Protein AF-0000000084983958 (afdb_homodimer)

Nearest PDB structures (foldseek):
  7yu0-assembly1_A  TM=4.817E-01  e=1.807E-06  Arthrobacter
  6e9o-assembly2_A  TM=2.423E-01  e=3.003E+00  Escherichia coli
  3n5i-assembly1_D  TM=4.812E-01  e=8.896E-04  Sphingosinicella xenopeptidilytica
  6e9o-assembly2_A  TM=2.944E-01  e=2.966E+00  Escherichia coli

pLDDT: mean 92.97, std 10.15, range [49.06, 98.94]

InterPro domains:
  IPR002808 Adenosylcobinamide amidohydrolase, CbiZ [PF01955] (24-229)
  IPR052209 Adenosylcobinamide Amidohydrolase [PTHR35336] (21-264)

Radius of gyration: 24.77 Å; Cα contacts (8 Å, |Δi|>4): 1799; chains: 2; bounding box: 67×70×59 Å

Secondary structure (DSSP, 8-state):
--EEEEPTTS-EEEE-SSEEEEE-SS--EEEE--SSS-EEESS--EEEEEEGGGSTTSS---SSSSHHHHHHHHHHHTT--GGGEEEEEESS-GGG-EEEEEEETTEEEEEEEEE--TTTEE-TT----B--BTTB-----S--EEEEEEESSEE-HHHHHHHHHHHHHHHHHHHHHTTPBPSSSSSBPSEETT-EEEEEE-TTSS-EE---STTBHHHHHHHHHHHHHHHHHHHHHH--SHHHH--HHHHHGGGT-----HHHHT-HHHHHHHHHHHHHHHHHHTT-S-HHHHHHHHHHHHHTTHHHHT-----PPP-S-HHHHHHHHHHHHHHHH--/--EEEEPTTS-EEEE-SSEEEEE-SS--EEEE--SSS-EEESS--EEEEEEGGGSTTSS---SSSSHHHHHHHHHHHTT--GGGEEEEEESS-GGG-EEEEEEETTEEEEEEEEE--TTTEE-TT----B--BTTBPP---S--EEEEEEESSEE-HHHHHHHHHHHHHHHHHHHHHTTPBPSSSSSBPSEETT-EEEEEE-TTSS-EE---STTBHHHHHHHHHHHHHHHHHHHHHH--SHHHH--HHHHHGGGT-----HHHHT-HHHHHHHHHHHHHHHHHHTT-S-HHHHHHHHHHHHHTTHHHHT-PPP-PPP-S-HHHHHHHHHHHHHHHH--

Solvent-accessible surface area (backbone atoms only — not comparable to full-atom values): 32587 Å² total; per-residue (Å²): 128,74,49,75,46,77,42,75,82,61,22,36,37,39,32,45,82,42,30,35,36,40,38,51,66,56,67,30,38,34,41,23,33,20,70,27,76,27,18,69,43,62,73,44,44,35,41,35,42,33,24,35,41,72,36,94,71,61,44,71,68,75,83,37,76,27,62,37,52,21,49,35,52,50,30,44,75,73,70,42,58,47,91,30,30,29,43,49,66,31,58,32,58,40,85,31,50,19,77,27,70,49,73,55,97,89,30,40,40,34,22,40,15,37,20,38,45,90,74,23,10,24,31,68,38,35,80,39,84,35,68,84,50,84,55,46,63,66,84,72,67,58,21,14,38,40,40,41,38,41,36,39,22,19,52,34,50,6,17,46,45,34,41,50,37,37,49,33,32,17,48,23,50,48,30,49,59,63,59,34,46,14,72,67,48,69,46,57,12,36,47,26,35,52,54,40,47,32,38,35,26,17,72,77,37,89,50,68,42,52,70,25,36,42,38,22,40,60,16,13,50,49,9,43,26,39,33,54,12,44,51,48,3,27,28,62,57,74,50,50,45,38,76,67,49,44,23,24,47,67,49,35,36,46,75,71,41,80,60,51,20,76,86,45,25,61,31,50,59,46,26,40,40,33,46,47,50,43,48,46,48,52,31,47,75,54,47,47,43,52,32,41,16,42,22,51,50,45,30,56,50,56,44,69,40,25,86,81,54,74,44,79,81,62,82,57,68,69,44,85,49,52,67,58,41,48,52,48,51,53,51,51,54,42,63,53,42,38,108,129,73,49,77,47,76,44,74,81,62,22,36,37,38,32,45,83,44,29,36,36,39,38,50,65,55,68,30,39,36,42,23,32,20,69,28,75,27,18,68,44,62,74,43,45,34,40,35,43,33,24,35,43,72,35,95,71,61,45,69,67,74,82,37,76,25,62,37,53,20,48,35,52,50,28,44,75,74,72,43,57,47,92,30,30,29,43,50,67,30,57,32,59,40,86,30,51,19,77,27,70,48,72,55,96,89,28,41,39,33,22,41,16,37,18,36,44,91,73,23,11,25,32,66,39,35,80,39,86,35,68,88,50,83,53,46,61,66,85,72,65,59,19,15,39,39,39,39,37,39,36,39,24,17,51,34,51,6,18,47,45,34,40,51,36,37,49,33,31,16,48,24,49,49,30,49,58,62,58,34,48,14,74,67,47,72,48,56,13,38,47,25,35,51,53,38,49,33,39,35,28,18,71,77,37,90,48,70,43,55,72,25,36,42,39,21,40,59,16,14,49,49,10,43,25,38,34,54,12,45,52,47,3,25,27,62,56,73,50,49,44,38,75,68,48,46,22,25,46,65,50,36,36,45,75,71,41,82,60,51,21,77,84,44,24,60,31,48,60,46,24,39,42,33,46,46,51,43,48,45,48,51,31,46,75,52,47,45,44,52,30,42,15,43,22,52,49,46,30,55,50,56,44,69,41,25,86,79,53,74,44,80,82,62,81,56,69,69,44,85,49,52,68,58,40,47,50,48,51,54,51,51,53,44,64,49,43,37,108

Structure (mmCIF, N/CA/C/O backbone):
data_AF-0000000084983958-model_v1
#
loop_
_entity.id
_entity.type
_entity.pdbx_description
1 polymer 'Adenosylcobinamide amidohydrolase'
#
loop_
_atom_site.group_PDB
_atom_site.id
_atom_site.type_symbol
_atom_site.label_atom_id
_atom_site.label_alt_id
_atom_site.label_comp_id
_atom_site.label_asym_id
_atom_site.label_entity_id
_atom_site.label_seq_id
_atom_site.pdbx_PDB_ins_code
_atom_site.Cartn_x
_atom_site.Cartn_y
_atom_site.Cartn_z
_atom_site.occupancy
_atom_site.B_iso_or_equiv
_atom_site.auth_seq_id
_atom_site.auth_comp_id
_atom_site.auth_asym_id
_atom_site.auth_atom_id
_atom_site.pdbx_PDB_model_num
ATOM 1 N N . MET A 1 1 ? -33.094 -12.875 1.185 1 50.59 1 MET A N 1
ATOM 2 C CA . MET A 1 1 ? -33.281 -13.18 -0.234 1 50.59 1 MET A CA 1
ATOM 3 C C . MET A 1 1 ? -31.922 -13.164 -0.956 1 50.59 1 MET A C 1
ATOM 5 O O . MET A 1 1 ? -31.062 -12.344 -0.642 1 50.59 1 MET A O 1
ATOM 9 N N . MET A 1 2 ? -31.656 -14.273 -1.659 1 64.12 2 MET A N 1
ATOM 10 C CA . MET A 1 2 ? -30.453 -14.43 -2.453 1 64.12 2 MET A CA 1
ATOM 11 C C . MET A 1 2 ? -30.406 -13.406 -3.582 1 64.12 2 MET A C 1
ATOM 13 O O . MET A 1 2 ? -31.375 -13.234 -4.312 1 64.12 2 MET A O 1
ATOM 17 N N . LYS A 1 3 ? -29.531 -12.508 -3.574 1 74.5 3 LYS A N 1
ATOM 18 C CA . LYS A 1 3 ? -29.297 -11.578 -4.672 1 74.5 3 LYS A CA 1
ATOM 19 C C . LYS A 1 3 ? -28.281 -12.141 -5.66 1 74.5 3 LYS A C 1
ATOM 21 O O . LYS A 1 3 ? -27.266 -12.727 -5.254 1 74.5 3 LYS A O 1
ATOM 26 N N . GLN A 1 4 ? -28.75 -12.195 -6.961 1 88.12 4 GLN A N 1
ATOM 27 C CA . GLN A 1 4 ? -27.875 -12.703 -8.008 1 88.12 4 GLN A CA 1
ATOM 28 C C . GLN A 1 4 ? -27.484 -11.602 -8.992 1 88.12 4 GLN A C 1
ATOM 30 O O . GLN A 1 4 ? -28.312 -10.734 -9.312 1 88.12 4 GLN A O 1
ATOM 35 N N . LYS A 1 5 ? -26.219 -11.578 -9.359 1 92.81 5 LYS A N 1
ATOM 36 C CA . LYS A 1 5 ? -25.688 -10.641 -10.352 1 92.81 5 LYS A CA 1
ATOM 37 C C . LYS A 1 5 ? -24.766 -11.344 -11.344 1 92.81 5 LYS A C 1
ATOM 39 O O . LYS A 1 5 ? -23.938 -12.164 -10.945 1 92.81 5 LYS A O 1
ATOM 44 N N . GLN A 1 6 ? -24.984 -11.148 -12.609 1 96.44 6 GLN A N 1
ATOM 45 C CA . GLN A 1 6 ? -24.094 -11.719 -13.617 1 96.44 6 GLN A CA 1
ATOM 46 C C . GLN A 1 6 ? -22.953 -10.758 -13.953 1 96.44 6 GLN A C 1
ATOM 48 O O . GLN A 1 6 ? -23.188 -9.562 -14.133 1 96.44 6 GLN A O 1
ATOM 53 N N . LEU A 1 7 ? -21.781 -11.25 -13.961 1 96.38 7 LEU A N 1
ATOM 54 C CA . LEU A 1 7 ? -20.609 -10.484 -14.352 1 96.38 7 LEU A CA 1
ATOM 55 C C . LEU A 1 7 ? -20.188 -10.805 -15.781 1 96.38 7 LEU A C 1
ATOM 57 O O . LEU A 1 7 ? -20.641 -11.805 -16.344 1 96.38 7 LEU A O 1
ATOM 61 N N . PRO A 1 8 ? -19.453 -9.883 -16.375 1 93.06 8 PRO A N 1
ATOM 62 C CA . PRO A 1 8 ? -18.969 -10.203 -17.719 1 93.06 8 PRO A CA 1
ATOM 63 C C . PRO A 1 8 ? -18.266 -11.555 -17.797 1 93.06 8 PRO A C 1
ATOM 65 O O . PRO A 1 8 ? -17.562 -11.938 -16.859 1 93.06 8 PRO A O 1
ATOM 68 N N . GLY A 1 9 ? -18.391 -12.266 -18.969 1 92.19 9 GLY A N 1
ATOM 69 C CA . GLY A 1 9 ? -17.844 -13.602 -19.125 1 92.19 9 GLY A CA 1
ATOM 70 C C . GLY A 1 9 ? -18.812 -14.688 -18.672 1 92.19 9 GLY A C 1
ATOM 71 O O . GLY A 1 9 ? -18.531 -15.883 -18.844 1 92.19 9 GLY A O 1
ATOM 72 N N . GLY A 1 10 ? -19.938 -14.312 -18.062 1 96.06 10 GLY A N 1
ATOM 73 C CA . GLY A 1 10 ? -21 -15.25 -17.688 1 96.06 10 GLY A CA 1
ATOM 74 C C . GLY A 1 10 ? -20.906 -15.711 -16.25 1 96.06 10 GLY A C 1
ATOM 75 O O . GLY A 1 10 ? -21.734 -16.5 -15.805 1 96.06 10 GLY A O 1
ATOM 76 N N . ASP A 1 11 ? -19.922 -15.203 -15.523 1 98.06 11 ASP A N 1
ATOM 77 C CA . ASP A 1 11 ? -19.797 -15.578 -14.117 1 98.06 11 ASP A CA 1
ATOM 78 C C . ASP A 1 11 ? -20.953 -15.047 -13.297 1 98.06 11 ASP A C 1
ATOM 80 O O . ASP A 1 11 ? -21.516 -13.992 -13.609 1 98.06 11 ASP A O 1
ATOM 84 N N . ARG A 1 12 ? -21.328 -15.789 -12.281 1 98.25 12 ARG A N 1
ATOM 85 C CA . ARG A 1 12 ? -22.5 -15.422 -11.492 1 98.25 12 ARG A CA 1
ATOM 86 C C . ARG A 1 12 ? -22.125 -15.203 -10.031 1 98.25 12 ARG A C 1
ATOM 88 O O . ARG A 1 12 ? -21.531 -16.062 -9.398 1 98.25 12 ARG A O 1
ATOM 95 N N . LEU A 1 13 ? -22.469 -14.062 -9.555 1 98.31 13 LEU A N 1
ATOM 96 C CA . LEU A 1 13 ? -22.312 -13.75 -8.141 1 98.31 13 LEU A CA 1
ATOM 97 C C . LEU A 1 13 ? -23.609 -14.023 -7.375 1 98.31 13 LEU A C 1
ATOM 99 O O . LEU A 1 13 ? -24.656 -13.492 -7.719 1 98.31 13 LEU A O 1
ATOM 103 N N . GLU A 1 14 ? -23.516 -14.898 -6.41 1 97.81 14 GLU A N 1
ATOM 104 C CA . GLU A 1 14 ? -24.641 -15.18 -5.523 1 97.81 14 GLU A CA 1
ATOM 105 C C . GLU A 1 14 ? -24.328 -14.758 -4.09 1 97.81 14 GLU A C 1
ATOM 107 O O . GLU A 1 14 ? -23.25 -15.055 -3.57 1 97.81 14 GLU A O 1
ATOM 112 N N . ARG A 1 15 ? -25.234 -14.055 -3.518 1 95.88 15 ARG A N 1
ATOM 113 C CA . ARG A 1 15 ? -25.078 -13.617 -2.131 1 95.88 15 ARG A CA 1
ATOM 114 C C . ARG A 1 15 ? -26.141 -14.25 -1.241 1 95.88 15 ARG A C 1
ATOM 116 O O . ARG A 1 15 ? -27.344 -14.188 -1.547 1 95.88 15 ARG A O 1
ATOM 123 N N . SER A 1 16 ? -25.734 -14.914 -0.312 1 92.38 16 SER A N 1
ATOM 124 C CA . SER A 1 16 ? -26.609 -15.359 0.777 1 92.38 16 SER A CA 1
ATOM 125 C C . SER A 1 16 ? -26.375 -14.531 2.037 1 92.38 16 SER A C 1
ATOM 127 O O . SER A 1 16 ? -25.734 -13.477 1.986 1 92.38 16 SER A O 1
ATOM 129 N N . ARG A 1 17 ? -26.922 -14.992 3.072 1 88.88 17 ARG A N 1
ATOM 130 C CA . ARG A 1 17 ? -26.734 -14.297 4.34 1 88.88 17 ARG A CA 1
ATOM 131 C C . ARG A 1 17 ? -25.297 -14.445 4.84 1 88.88 17 ARG A C 1
ATOM 133 O O . ARG A 1 17 ? -24.75 -13.531 5.453 1 88.88 17 ARG A O 1
ATOM 140 N N . SER A 1 18 ? -24.719 -15.57 4.441 1 90.69 18 SER A N 1
ATOM 141 C CA . SER A 1 18 ? -23.453 -15.852 5.113 1 90.69 18 SER A CA 1
ATOM 142 C C . SER A 1 18 ? -22.281 -15.844 4.121 1 90.69 18 SER A C 1
ATOM 144 O O . SER A 1 18 ? -21.125 -15.883 4.523 1 90.69 18 SER A O 1
ATOM 146 N N . ALA A 1 19 ? -22.656 -15.812 2.82 1 95.94 19 ALA A N 1
ATOM 147 C CA . ALA A 1 19 ? -21.531 -15.93 1.897 1 95.94 19 ALA A CA 1
ATOM 148 C C . ALA A 1 19 ? -21.844 -15.266 0.559 1 95.94 19 ALA A C 1
ATOM 150 O O . ALA A 1 19 ? -23.016 -15.195 0.157 1 95.94 19 ALA A O 1
ATOM 151 N N . ALA A 1 20 ? -20.891 -14.695 -0.025 1 97.88 20 ALA A N 1
ATOM 152 C CA . ALA A 1 20 ? -20.891 -14.352 -1.445 1 97.88 20 ALA A CA 1
ATOM 153 C C . ALA A 1 20 ? -20.062 -15.352 -2.254 1 97.88 20 ALA A C 1
ATOM 155 O O . ALA A 1 20 ? -18.906 -15.625 -1.927 1 97.88 20 ALA A O 1
ATOM 156 N N . VAL A 1 21 ? -20.672 -15.969 -3.234 1 98.62 21 VAL A N 1
ATOM 157 C CA . VAL A 1 21 ? -19.984 -16.938 -4.07 1 98.62 21 VAL A CA 1
ATOM 158 C C . VAL A 1 21 ? -20 -16.484 -5.527 1 98.62 21 VAL A C 1
ATOM 160 O O . VAL A 1 21 ? -21.047 -16.125 -6.059 1 98.62 21 VAL A O 1
ATOM 163 N N . LEU A 1 22 ? -18.875 -16.391 -6.137 1 98.75 22 LEU A N 1
ATOM 164 C CA . LEU A 1 22 ? -18.734 -16.141 -7.566 1 98.75 22 LEU A CA 1
ATOM 165 C C . LEU A 1 22 ? -18.5 -17.438 -8.328 1 98.75 22 LEU A C 1
ATOM 167 O O . LEU A 1 22 ? -17.406 -18.016 -8.242 1 98.75 22 LEU A O 1
ATOM 171 N N . TYR A 1 23 ? -19.453 -17.875 -9.031 1 98.69 23 TYR A N 1
ATOM 172 C CA . TYR A 1 23 ? -19.391 -19.094 -9.836 1 98.69 23 TYR A CA 1
ATOM 173 C C . TYR A 1 23 ? -18.844 -18.797 -11.227 1 98.69 23 TYR A C 1
ATOM 175 O O . TYR A 1 23 ? -19.328 -17.875 -11.906 1 98.69 23 TYR A O 1
ATOM 183 N N . PHE A 1 24 ? -17.906 -19.609 -11.633 1 98.69 24 PHE A N 1
ATOM 184 C CA . PHE A 1 24 ? -17.312 -19.391 -12.945 1 98.69 24 PHE A CA 1
ATOM 185 C C . PHE A 1 24 ? -18.109 -20.109 -14.023 1 98.69 24 PHE A C 1
ATOM 187 O O . PHE A 1 24 ? -18.516 -21.266 -13.852 1 98.69 24 PHE A O 1
ATOM 194 N N . ALA A 1 25 ? -18.344 -19.438 -15.102 1 98.25 25 ALA A N 1
ATOM 195 C CA . ALA A 1 25 ? -19.078 -20.016 -16.219 1 98.25 25 ALA A CA 1
ATOM 196 C C . ALA A 1 25 ? -18.172 -20.891 -17.078 1 98.25 25 ALA A C 1
ATOM 198 O O . ALA A 1 25 ? -18.641 -21.734 -17.844 1 98.25 25 ALA A O 1
ATOM 199 N N . GLY A 1 26 ? -16.906 -20.734 -17.062 1 98 26 GLY A N 1
ATOM 200 C CA . GLY A 1 26 ? -15.875 -21.469 -17.766 1 98 26 GLY A CA 1
ATOM 201 C C . GLY A 1 26 ? -14.531 -21.438 -17.078 1 98 26 GLY A C 1
ATOM 202 O O . GLY A 1 26 ? -14.461 -21.266 -15.852 1 98 26 GLY A O 1
ATOM 203 N N . ARG A 1 27 ? -13.484 -21.688 -17.859 1 98.06 27 ARG A N 1
ATOM 204 C CA . ARG A 1 27 ? -12.141 -21.672 -17.297 1 98.06 27 ARG A CA 1
ATOM 205 C C . ARG A 1 27 ? -11.742 -20.266 -16.859 1 98.06 27 ARG A C 1
ATOM 207 O O . ARG A 1 27 ? -11.93 -19.297 -17.594 1 98.06 27 ARG A O 1
ATOM 214 N N . ARG A 1 28 ? -11.289 -20.172 -15.664 1 98.81 28 ARG A N 1
ATOM 215 C CA . ARG A 1 28 ? -10.727 -18.938 -15.133 1 98.81 28 ARG A CA 1
ATOM 216 C C . ARG A 1 28 ? -9.336 -19.172 -14.547 1 98.81 28 ARG A C 1
ATOM 218 O O . ARG A 1 28 ? -9.055 -20.266 -14.039 1 98.81 28 ARG A O 1
ATOM 225 N N . ARG A 1 29 ? -8.469 -18.266 -14.727 1 98.75 29 ARG A N 1
ATOM 226 C CA . ARG A 1 29 ? -7.215 -18.25 -13.977 1 98.75 29 ARG A CA 1
ATOM 227 C C . ARG A 1 29 ? -7.336 -17.406 -12.719 1 98.75 29 ARG A C 1
ATOM 229 O O . ARG A 1 29 ? -7.828 -16.281 -12.766 1 98.75 29 ARG A O 1
ATOM 236 N N . VAL A 1 30 ? -6.938 -18.016 -11.562 1 98.94 30 VAL A N 1
ATOM 237 C CA . VAL A 1 30 ? -7.184 -17.375 -10.273 1 98.94 30 VAL A CA 1
ATOM 238 C C . VAL A 1 30 ? -5.879 -17.281 -9.492 1 98.94 30 VAL A C 1
ATOM 240 O O . VAL A 1 30 ? -5.152 -18.266 -9.352 1 98.94 30 VAL A O 1
ATOM 243 N N . LEU A 1 31 ? -5.469 -16.078 -9.125 1 98.94 31 LEU A N 1
ATOM 244 C CA . LEU A 1 31 ? -4.438 -15.859 -8.125 1 98.94 31 LEU A CA 1
ATOM 245 C C . LEU A 1 31 ? -5.059 -15.492 -6.777 1 98.94 31 LEU A C 1
ATOM 247 O O . LEU A 1 31 ? -5.695 -14.445 -6.648 1 98.94 31 LEU A O 1
ATOM 251 N N . SER A 1 32 ? -4.844 -16.344 -5.77 1 98.88 32 SER A N 1
ATOM 252 C CA . SER A 1 32 ? -5.578 -16.203 -4.516 1 98.88 32 SER A CA 1
ATOM 253 C C . SER A 1 32 ? -4.637 -16.25 -3.318 1 98.88 32 SER A C 1
ATOM 255 O O . SER A 1 32 ? -3.701 -17.062 -3.285 1 98.88 32 SER A O 1
ATOM 257 N N . SER A 1 33 ? -4.891 -15.406 -2.355 1 98.44 33 SER A N 1
ATOM 258 C CA . SER A 1 33 ? -4.145 -15.43 -1.104 1 98.44 33 SER A CA 1
ATOM 259 C C . SER A 1 33 ? -4.742 -16.422 -0.115 1 98.44 33 SER A C 1
ATOM 261 O O . SER A 1 33 ? -4.289 -16.516 1.027 1 98.44 33 SER A O 1
ATOM 263 N N . SER A 1 34 ? -5.703 -17.172 -0.479 1 97.38 34 SER A N 1
ATOM 264 C CA . SER A 1 34 ? -6.434 -18.078 0.392 1 97.38 34 SER A CA 1
ATOM 265 C C . SER A 1 34 ? -5.555 -19.25 0.831 1 97.38 34 SER A C 1
ATOM 267 O O . SER A 1 34 ? -4.73 -19.734 0.055 1 97.38 34 SER A O 1
ATOM 269 N N . PRO A 1 35 ? -5.789 -19.703 2.076 1 94.31 35 PRO A N 1
ATOM 270 C CA . PRO A 1 35 ? -5.188 -20.984 2.451 1 94.31 35 PRO A CA 1
ATOM 271 C C . PRO A 1 35 ? -5.805 -22.156 1.702 1 94.31 35 PRO A C 1
ATOM 273 O O . PRO A 1 35 ? -5.191 -23.234 1.613 1 94.31 35 PRO A O 1
ATOM 276 N N . LEU A 1 36 ? -7.008 -22 1.205 1 97.38 36 LEU A N 1
ATOM 277 C CA . LEU A 1 36 ? -7.684 -23.062 0.456 1 97.38 36 LEU A CA 1
ATOM 278 C C . LEU A 1 36 ? -7.477 -22.875 -1.044 1 97.38 36 LEU A C 1
ATOM 280 O O . LEU A 1 36 ? -8.086 -22 -1.658 1 97.38 36 LEU A O 1
ATOM 284 N N . ASN A 1 37 ? -6.691 -23.719 -1.59 1 98.38 37 ASN A N 1
ATOM 285 C CA . ASN A 1 37 ? -6.402 -23.688 -3.02 1 98.38 37 ASN A CA 1
ATOM 286 C C . ASN A 1 37 ? -5.906 -22.312 -3.457 1 98.38 37 ASN A C 1
ATOM 288 O O . ASN A 1 37 ? -6.375 -21.766 -4.461 1 98.38 37 ASN A O 1
ATOM 292 N N . GLY A 1 38 ? -5.027 -21.719 -2.627 1 98.31 38 GLY A N 1
ATOM 293 C CA . GLY A 1 38 ? -4.434 -20.438 -2.938 1 98.31 38 GLY A CA 1
ATOM 294 C C . GLY A 1 38 ? -3.336 -20.516 -3.982 1 98.31 38 GLY A C 1
ATOM 295 O O . GLY A 1 38 ? -3.035 -21.594 -4.488 1 98.31 38 GLY A O 1
ATOM 296 N N . GLY A 1 39 ? -2.734 -19.438 -4.32 1 98.44 39 GLY A N 1
ATOM 297 C CA . GLY A 1 39 ? -1.756 -19.359 -5.395 1 98.44 39 GLY A CA 1
ATOM 298 C C . GLY A 1 39 ? -2.383 -19.172 -6.762 1 98.44 39 GLY A C 1
ATOM 299 O O . GLY A 1 39 ? -3.385 -18.469 -6.895 1 98.44 39 GLY A O 1
ATOM 300 N N . MET A 1 40 ? -1.723 -19.641 -7.762 1 98.69 40 MET A N 1
ATOM 301 C CA . MET A 1 40 ? -2.234 -19.5 -9.125 1 98.69 40 MET A CA 1
ATOM 302 C C . MET A 1 40 ? -2.807 -20.812 -9.625 1 98.69 40 MET A C 1
ATOM 304 O O . MET A 1 40 ? -2.09 -21.812 -9.711 1 98.69 40 MET A O 1
ATOM 308 N N . ARG A 1 41 ? -4.102 -20.781 -9.93 1 98.31 41 ARG A N 1
ATOM 309 C CA . ARG A 1 41 ? -4.812 -21.984 -10.352 1 98.31 41 ARG A CA 1
ATOM 310 C C . ARG A 1 41 ? -5.672 -21.719 -11.578 1 98.31 41 ARG A C 1
ATOM 312 O O . ARG A 1 41 ? -6.172 -20.609 -11.758 1 98.31 41 ARG A O 1
ATOM 319 N N . ASP A 1 42 ? -5.871 -22.766 -12.383 1 97.88 42 ASP A N 1
ATOM 320 C CA . ASP A 1 42 ? -6.707 -22.625 -13.57 1 97.88 42 ASP A CA 1
ATOM 321 C C . ASP A 1 42 ? -7.824 -23.656 -13.586 1 97.88 42 ASP A C 1
ATOM 323 O O . ASP A 1 42 ? -8.445 -23.891 -14.625 1 97.88 42 ASP A O 1
ATOM 327 N N . ASP A 1 43 ? -8.055 -24.328 -12.508 1 98.38 43 ASP A N 1
ATOM 328 C CA . ASP A 1 43 ? -9.008 -25.422 -12.492 1 98.38 43 ASP A CA 1
ATOM 329 C C . ASP A 1 43 ? -10.117 -25.172 -11.469 1 98.38 43 ASP A C 1
ATOM 331 O O . ASP A 1 43 ? -10.891 -26.078 -11.156 1 98.38 43 ASP A O 1
ATOM 335 N N . LEU A 1 44 ? -10.109 -24 -10.883 1 98.81 44 LEU A N 1
ATOM 336 C CA . LEU A 1 44 ? -11.133 -23.672 -9.898 1 98.81 44 LEU A CA 1
ATOM 337 C C . LEU A 1 44 ? -12.469 -23.391 -10.586 1 98.81 44 LEU A C 1
ATOM 339 O O . LEU A 1 44 ? -12.5 -23.016 -11.766 1 98.81 44 LEU A O 1
ATOM 343 N N . ARG A 1 45 ? -13.562 -23.531 -9.789 1 98.75 45 ARG A N 1
ATOM 344 C CA . ARG A 1 45 ? -14.898 -23.328 -10.344 1 98.75 45 ARG A CA 1
ATOM 345 C C . ARG A 1 45 ? -15.594 -22.156 -9.672 1 98.75 45 ARG A C 1
ATOM 347 O O . ARG A 1 45 ? -16.594 -21.641 -10.188 1 98.75 45 ARG A O 1
ATOM 354 N N . CYS A 1 46 ? -15.062 -21.766 -8.586 1 98.75 46 CYS A N 1
ATOM 355 C CA . CYS A 1 46 ? -15.711 -20.656 -7.875 1 98.75 46 CYS A CA 1
ATOM 356 C C . CYS A 1 46 ? -14.766 -20.062 -6.836 1 98.75 46 CYS A C 1
ATOM 358 O O . CYS A 1 46 ? -13.734 -20.656 -6.516 1 98.75 46 CYS A O 1
ATOM 360 N N . VAL A 1 47 ? -15.07 -18.891 -6.41 1 98.81 47 VAL A N 1
ATOM 361 C CA . VAL A 1 47 ? -14.469 -18.188 -5.285 1 98.81 47 VAL A CA 1
ATOM 362 C C . VAL A 1 47 ? -15.547 -17.75 -4.301 1 98.81 47 VAL A C 1
ATOM 364 O O . VAL A 1 47 ? -16.641 -17.328 -4.711 1 98.81 47 VAL A O 1
ATOM 367 N N . PHE A 1 48 ? -15.242 -17.891 -2.994 1 98.5 48 PHE A N 1
ATOM 368 C CA . PHE A 1 48 ? -16.266 -17.453 -2.049 1 98.5 48 PHE A CA 1
ATOM 369 C C . PHE A 1 48 ? -15.656 -16.547 -0.984 1 98.5 48 PHE A C 1
ATOM 371 O O . PHE A 1 48 ? -14.445 -16.547 -0.778 1 98.5 48 PHE A O 1
ATOM 378 N N . ASN A 1 49 ? -16.375 -15.695 -0.432 1 97.5 49 ASN A N 1
ATOM 379 C CA . ASN A 1 49 ? -16.156 -14.883 0.757 1 97.5 49 ASN A CA 1
ATOM 380 C C . ASN A 1 49 ? -17.188 -15.18 1.844 1 97.5 49 ASN A C 1
ATOM 382 O O . ASN A 1 49 ? -18.375 -14.914 1.662 1 97.5 49 ASN A O 1
ATOM 386 N N . TYR A 1 50 ? -16.703 -15.703 2.912 1 94.94 50 TYR A N 1
ATOM 387 C CA . TYR A 1 50 ? -17.594 -16.25 3.939 1 94.94 50 TYR A CA 1
ATOM 388 C C . TYR A 1 50 ? -17.609 -15.352 5.172 1 94.94 50 TYR A C 1
ATOM 390 O O . TYR A 1 50 ? -16.547 -14.969 5.684 1 94.94 50 TYR A O 1
ATOM 398 N N . ASP A 1 51 ? -18.781 -15.008 5.641 1 91.88 51 ASP A N 1
ATOM 399 C CA . ASP A 1 51 ? -19 -14.195 6.832 1 91.88 51 ASP A CA 1
ATOM 400 C C . ASP A 1 51 ? -18.906 -15.039 8.102 1 91.88 51 ASP A C 1
ATOM 402 O O . ASP A 1 51 ? -19.812 -15.797 8.422 1 91.88 51 ASP A O 1
ATOM 406 N N . GLU A 1 52 ? -17.844 -14.789 8.844 1 86.88 52 GLU A N 1
ATOM 407 C CA . GLU A 1 52 ? -17.594 -15.594 10.039 1 86.88 52 GLU A CA 1
ATOM 408 C C . GLU A 1 52 ? -18.469 -15.141 11.195 1 86.88 52 GLU A C 1
ATOM 410 O O . GLU A 1 52 ? -18.594 -15.852 12.195 1 86.88 52 GLU A O 1
ATOM 415 N N . LEU A 1 53 ? -19.031 -13.914 11.203 1 76.88 53 LEU A N 1
ATOM 416 C CA . LEU A 1 53 ? -19.859 -13.414 12.289 1 76.88 53 LEU A CA 1
ATOM 417 C C . LEU A 1 53 ? -21.172 -14.203 12.398 1 76.88 53 LEU A C 1
ATOM 419 O O . LEU A 1 53 ? -21.766 -14.273 13.469 1 76.88 53 LEU A O 1
ATOM 423 N N . ARG A 1 54 ? -21.734 -14.578 11.484 1 64.12 54 ARG A N 1
ATOM 424 C CA . ARG A 1 54 ? -23.047 -15.188 11.453 1 64.12 54 ARG A CA 1
ATOM 425 C C . ARG A 1 54 ? -22.969 -16.703 11.656 1 64.12 54 ARG A C 1
ATOM 427 O O . ARG A 1 54 ? -23.953 -17.406 11.477 1 64.12 54 ARG A O 1
ATOM 434 N N . GLY A 1 55 ? -21.703 -16.938 11.875 1 53.88 55 GLY A N 1
ATOM 435 C CA . GLY A 1 55 ? -21.797 -18.312 12.359 1 53.88 55 GLY A CA 1
ATOM 436 C C . GLY A 1 55 ? -22.578 -18.438 13.656 1 53.88 55 GLY A C 1
ATOM 437 O O . GLY A 1 55 ? -22.969 -17.438 14.242 1 53.88 55 GLY A O 1
ATOM 438 N N . ASP A 1 56 ? -23.141 -19.547 13.953 1 50.59 56 ASP A N 1
ATOM 439 C CA . ASP A 1 56 ? -24.062 -19.828 15.055 1 50.59 56 ASP A CA 1
ATOM 440 C C . ASP A 1 56 ? -23.656 -19.047 16.312 1 50.59 56 ASP A C 1
ATOM 442 O O . ASP A 1 56 ? -24.5 -18.703 17.125 1 50.59 56 ASP A O 1
ATOM 446 N N . SER A 1 57 ? -22.469 -18.875 16.5 1 49.12 57 SER A N 1
ATOM 447 C CA . SER A 1 57 ? -22.078 -18.438 17.828 1 49.12 57 SER A CA 1
ATOM 448 C C . SER A 1 57 ? -21.641 -16.969 17.828 1 49.12 57 SER A C 1
ATOM 450 O O . SER A 1 57 ? -21.406 -16.375 18.875 1 49.12 57 SER A O 1
ATOM 452 N N . GLY A 1 58 ? -21.906 -16.172 16.719 1 54.34 58 GLY A N 1
ATOM 453 C CA . GLY A 1 58 ? -21.531 -14.773 16.719 1 54.34 58 GLY A CA 1
ATOM 454 C C . GLY A 1 58 ? -20.031 -14.562 16.859 1 54.34 58 GLY A C 1
ATOM 455 O O . GLY A 1 58 ? -19.562 -13.43 16.953 1 54.34 58 GLY A O 1
ATOM 456 N N . ARG A 1 59 ? -19.359 -15.562 17.234 1 55.69 59 ARG A N 1
ATOM 457 C CA . ARG A 1 59 ? -17.906 -15.516 17.375 1 55.69 59 ARG A CA 1
ATOM 458 C C . ARG A 1 59 ? -17.219 -16.297 16.266 1 55.69 59 ARG A C 1
ATOM 460 O O . ARG A 1 59 ? -17.797 -17.25 15.727 1 55.69 59 ARG A O 1
ATOM 467 N N . CYS A 1 60 ? -16.156 -15.719 15.703 1 60.69 60 CYS A N 1
ATOM 468 C CA . CYS A 1 60 ? -15.367 -16.391 14.688 1 60.69 60 CYS A CA 1
ATOM 469 C C . CYS A 1 60 ? -14.75 -17.672 15.242 1 60.69 60 CYS A C 1
ATOM 471 O O . CYS A 1 60 ? -13.82 -17.625 16.047 1 60.69 60 CYS A O 1
ATOM 473 N N . GLU A 1 61 ? -15.547 -18.797 15.086 1 68.94 61 GLU A N 1
ATOM 474 C CA . GLU A 1 61 ? -14.984 -20.078 15.523 1 68.94 61 GLU A CA 1
ATOM 475 C C . GLU A 1 61 ? -14.562 -20.938 14.336 1 68.94 61 GLU A C 1
ATOM 477 O O . GLU A 1 61 ? -15.32 -21.078 13.375 1 68.94 61 GLU A O 1
ATOM 482 N N . LEU A 1 62 ? -13.367 -21.375 14.398 1 77.75 62 LEU A N 1
ATOM 483 C CA . LEU A 1 62 ? -12.891 -22.297 13.359 1 77.75 62 LEU A CA 1
ATOM 484 C C . LEU A 1 62 ? -13.625 -23.625 13.43 1 77.75 62 LEU A C 1
ATOM 486 O O . LEU A 1 62 ? -13.852 -24.156 14.516 1 77.75 62 LEU A O 1
ATOM 490 N N . ARG A 1 63 ? -14.031 -24.125 12.359 1 82.88 63 ARG A N 1
ATOM 491 C CA . ARG A 1 63 ? -14.742 -25.391 12.234 1 82.88 63 ARG A CA 1
ATOM 492 C C . ARG A 1 63 ? -13.766 -26.562 12.078 1 82.88 63 ARG A C 1
ATOM 494 O O . ARG A 1 63 ? -14.188 -27.719 11.977 1 82.88 63 ARG A O 1
ATOM 501 N N . ALA A 1 64 ? -12.609 -26.312 12.023 1 86.94 64 ALA A N 1
ATOM 502 C CA . ALA A 1 64 ? -11.531 -27.297 11.891 1 86.94 64 ALA A CA 1
ATOM 503 C C . ALA A 1 64 ? -10.234 -26.766 12.492 1 86.94 64 ALA A C 1
ATOM 505 O O . ALA A 1 64 ? -10.133 -25.578 12.828 1 86.94 64 ALA A O 1
ATOM 506 N N . PRO A 1 65 ? -9.219 -27.625 12.695 1 82.75 65 PRO A N 1
ATOM 507 C CA . PRO A 1 65 ? -8.008 -27.234 13.422 1 82.75 65 PRO A CA 1
ATOM 508 C C . PRO A 1 65 ? -7.184 -26.188 12.688 1 82.75 65 PRO A C 1
ATOM 510 O O . PRO A 1 65 ? -6.453 -25.422 13.312 1 82.75 65 PRO A O 1
ATOM 513 N N . THR A 1 66 ? -7.223 -26.203 11.359 1 85.06 66 THR A N 1
ATOM 514 C CA . THR A 1 66 ? -6.465 -25.219 10.586 1 85.06 66 THR A CA 1
ATOM 515 C C . THR A 1 66 ? -7.398 -24.328 9.773 1 85.06 66 THR A C 1
ATOM 517 O O . THR A 1 66 ? -8.539 -24.719 9.5 1 85.06 66 THR A O 1
ATOM 520 N N . TYR A 1 67 ? -6.973 -23.219 9.5 1 87 67 TYR A N 1
ATOM 521 C CA . TYR A 1 67 ? -7.766 -22.281 8.695 1 87 67 TYR A CA 1
ATOM 522 C C . TYR A 1 67 ? -8.094 -22.875 7.332 1 87 67 TYR A C 1
ATOM 524 O O . TYR A 1 67 ? -9.195 -22.703 6.816 1 87 67 TYR A O 1
ATOM 532 N N . ARG A 1 68 ? -7.141 -23.578 6.699 1 91.69 68 ARG A N 1
ATOM 533 C CA . ARG A 1 68 ? -7.383 -24.234 5.426 1 91.69 68 ARG A CA 1
ATOM 534 C C . ARG A 1 68 ? -8.516 -25.25 5.543 1 91.69 68 ARG A C 1
ATOM 536 O O . ARG A 1 68 ? -9.422 -25.281 4.715 1 91.69 68 ARG A O 1
ATOM 543 N N . GLU A 1 69 ? -8.406 -26.047 6.562 1 92.56 69 GLU A N 1
ATOM 544 C CA . GLU A 1 69 ? -9.438 -27.062 6.773 1 92.56 69 GLU A CA 1
ATOM 545 C C . GLU A 1 69 ? -10.789 -26.422 7.09 1 92.56 69 GLU A C 1
ATOM 547 O O . GLU A 1 69 ? -11.836 -26.922 6.68 1 92.56 69 GLU A O 1
ATOM 552 N N . HIS A 1 70 ? -10.688 -25.344 7.879 1 90.75 70 HIS A N 1
ATOM 553 C CA . HIS A 1 70 ? -11.906 -24.578 8.156 1 90.75 70 HIS A CA 1
ATOM 554 C C . HIS A 1 70 ? -12.578 -24.125 6.859 1 90.75 70 HIS A C 1
ATOM 556 O O . HIS A 1 70 ? -13.781 -24.328 6.68 1 90.75 70 HIS A O 1
ATOM 562 N N . LEU A 1 71 ? -11.836 -23.609 5.926 1 94.25 71 LEU A N 1
ATOM 563 C CA . LEU A 1 71 ? -12.391 -23.125 4.672 1 94.25 71 LEU A CA 1
ATOM 564 C C . LEU A 1 71 ? -12.898 -24.266 3.809 1 94.25 71 LEU A C 1
ATOM 566 O O . LEU A 1 71 ? -13.883 -24.109 3.084 1 94.25 71 LEU A O 1
ATOM 570 N N . ALA A 1 72 ? -12.234 -25.375 3.904 1 96.75 72 ALA A N 1
ATOM 571 C CA . ALA A 1 72 ? -12.703 -26.547 3.174 1 96.75 72 ALA A CA 1
ATOM 572 C C . ALA A 1 72 ? -14.07 -27 3.682 1 96.75 72 ALA A C 1
ATOM 574 O O . ALA A 1 72 ? -14.945 -27.344 2.891 1 96.75 72 ALA A O 1
ATOM 575 N N . VAL A 1 73 ? -14.18 -27.016 5.008 1 95.5 73 VAL A N 1
ATOM 576 C CA . VAL A 1 73 ? -15.453 -27.375 5.617 1 95.5 73 VAL A CA 1
ATOM 577 C C . VAL A 1 73 ? -16.531 -26.375 5.191 1 95.5 73 VAL A C 1
ATOM 579 O O . VAL A 1 73 ? -17.641 -26.766 4.805 1 95.5 73 VAL A O 1
ATOM 582 N N . VAL A 1 74 ? -16.203 -25.109 5.254 1 94.25 74 VAL A N 1
ATOM 583 C CA . VAL A 1 74 ? -17.125 -24.047 4.863 1 94.25 74 VAL A CA 1
ATOM 584 C C . VAL A 1 74 ? -17.547 -24.25 3.408 1 94.25 74 VAL A C 1
ATOM 586 O O . VAL A 1 74 ? -18.734 -24.141 3.08 1 94.25 74 VAL A O 1
ATOM 589 N N . ALA A 1 75 ? -16.594 -24.531 2.514 1 97.38 75 ALA A N 1
ATOM 590 C CA . ALA A 1 75 ? -16.906 -24.766 1.109 1 97.38 75 ALA A CA 1
ATOM 591 C C . ALA A 1 75 ? -17.922 -25.906 0.963 1 97.38 75 ALA A C 1
ATOM 593 O O . ALA A 1 75 ? -18.891 -25.781 0.215 1 97.38 75 ALA A O 1
ATOM 594 N N . GLY A 1 76 ? -17.672 -26.969 1.655 1 97.19 76 GLY A N 1
ATOM 595 C CA . GLY A 1 76 ? -18.609 -28.078 1.64 1 97.19 76 GLY A CA 1
ATOM 596 C C . GLY A 1 76 ? -20 -27.688 2.096 1 97.19 76 GLY A C 1
ATOM 597 O O . GLY A 1 76 ? -21 -28.078 1.47 1 97.19 76 GLY A O 1
ATOM 598 N N . GLU A 1 77 ? -20.062 -26.953 3.16 1 94.31 77 GLU A N 1
ATOM 599 C CA . GLU A 1 77 ? -21.344 -26.516 3.717 1 94.31 77 GLU A CA 1
ATOM 600 C C . GLU A 1 77 ? -22.078 -25.594 2.752 1 94.31 77 GLU A C 1
ATOM 602 O O . GLU A 1 77 ? -23.312 -25.531 2.764 1 94.31 77 GLU A O 1
ATOM 607 N N . LEU A 1 78 ? -21.359 -24.859 1.92 1 95.38 78 LEU A N 1
ATOM 608 C CA . LEU A 1 78 ? -21.938 -23.969 0.927 1 95.38 78 LEU A CA 1
ATOM 609 C C . LEU A 1 78 ? -22.344 -24.734 -0.326 1 95.38 78 LEU A C 1
ATOM 611 O O . LEU A 1 78 ? -22.859 -24.141 -1.283 1 95.38 78 LEU A O 1
ATOM 615 N N . GLY A 1 79 ? -22.062 -26.062 -0.339 1 97.44 79 GLY A N 1
ATOM 616 C CA . GLY A 1 79 ? -22.406 -26.891 -1.486 1 97.44 79 GLY A CA 1
ATOM 617 C C . GLY A 1 79 ? -21.359 -26.828 -2.592 1 97.44 79 GLY A C 1
ATOM 618 O O . GLY A 1 79 ? -21.656 -27.141 -3.746 1 97.44 79 GLY A O 1
ATOM 619 N N . LEU A 1 80 ? -20.219 -26.344 -2.297 1 98.19 80 LEU A N 1
ATOM 620 C CA . LEU A 1 80 ? -19.141 -26.234 -3.27 1 98.19 80 LEU A CA 1
ATOM 621 C C . LEU A 1 80 ? -18.203 -27.422 -3.17 1 98.19 80 LEU A C 1
ATOM 623 O O . LEU A 1 80 ? -18.172 -28.125 -2.152 1 98.19 80 LEU A O 1
ATOM 627 N N . ASP A 1 81 ? -17.5 -27.75 -4.203 1 98.44 81 ASP A N 1
ATOM 628 C CA . ASP A 1 81 ? -16.406 -28.719 -4.172 1 98.44 81 ASP A CA 1
ATOM 629 C C . ASP A 1 81 ? -15.148 -28.094 -3.566 1 98.44 81 ASP A C 1
ATOM 631 O O . ASP A 1 81 ? -14.5 -27.25 -4.195 1 98.44 81 ASP A O 1
ATOM 635 N N . PRO A 1 82 ? -14.789 -28.516 -2.377 1 98.19 82 PRO A N 1
ATOM 636 C CA . PRO A 1 82 ? -13.648 -27.875 -1.708 1 98.19 82 PRO A CA 1
ATOM 637 C C . PRO A 1 82 ? -12.359 -27.969 -2.521 1 98.19 82 PRO A C 1
ATOM 639 O O . PRO A 1 82 ? -11.453 -27.156 -2.348 1 98.19 82 PRO A O 1
ATOM 642 N N . ASP A 1 83 ? -12.227 -28.922 -3.412 1 98.19 83 ASP A N 1
ATOM 643 C CA . ASP A 1 83 ? -11.008 -29.109 -4.199 1 98.19 83 ASP A CA 1
ATOM 644 C C . ASP A 1 83 ? -10.969 -28.141 -5.383 1 98.19 83 ASP A C 1
ATOM 646 O O . ASP A 1 83 ? -9.914 -27.953 -5.996 1 98.19 83 ASP A O 1
ATOM 650 N N . ARG A 1 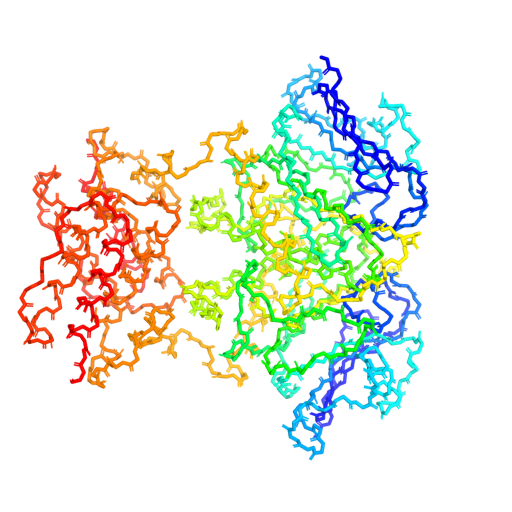84 ? -12.086 -27.547 -5.652 1 98.56 84 ARG A N 1
ATOM 651 C CA . ARG A 1 84 ? -12.172 -26.688 -6.824 1 98.56 84 ARG A CA 1
ATOM 652 C C . ARG A 1 84 ? -12.688 -25.297 -6.445 1 98.56 84 ARG A C 1
ATOM 654 O O . ARG A 1 84 ? -13.219 -24.578 -7.289 1 98.56 84 ARG A O 1
ATOM 661 N N . ALA A 1 85 ? -12.633 -24.984 -5.172 1 98.75 85 ALA A N 1
ATOM 662 C CA . ALA A 1 85 ? -13.023 -23.672 -4.668 1 98.75 85 ALA A CA 1
ATOM 663 C C . ALA A 1 85 ? -11.875 -23.016 -3.914 1 98.75 85 ALA A C 1
ATOM 665 O O . ALA A 1 85 ? -11.047 -23.688 -3.312 1 98.75 85 ALA A O 1
ATOM 666 N N . THR A 1 86 ? -11.734 -21.766 -4.102 1 98.69 86 THR A N 1
ATOM 667 C CA . THR A 1 86 ? -10.938 -20.953 -3.188 1 98.69 86 THR A CA 1
ATOM 668 C C . THR A 1 86 ? -11.805 -19.922 -2.48 1 98.69 86 THR A C 1
ATOM 670 O O . THR A 1 86 ? -12.945 -19.688 -2.883 1 98.69 86 THR A O 1
ATOM 673 N N . GLY A 1 87 ? -11.383 -19.5 -1.358 1 96.81 87 GLY A N 1
ATOM 674 C CA . GLY A 1 87 ? -12.25 -18.562 -0.653 1 96.81 87 GLY A CA 1
ATOM 675 C C . GLY A 1 87 ? -11.57 -17.891 0.525 1 96.81 87 GLY A C 1
ATOM 676 O O . GLY A 1 87 ? -10.477 -18.297 0.931 1 96.81 87 GLY A O 1
ATOM 677 N N . LEU A 1 88 ? -12.125 -16.859 0.948 1 95.94 88 LEU A N 1
ATOM 678 C CA . LEU A 1 88 ? -11.695 -16.062 2.088 1 95.94 88 LEU A CA 1
ATOM 679 C C . LEU A 1 88 ? -12.797 -15.984 3.141 1 95.94 88 LEU A C 1
ATOM 681 O O . LEU A 1 88 ? -13.93 -16.391 2.891 1 95.94 88 LEU A O 1
ATOM 685 N N . SER A 1 89 ? -12.422 -15.578 4.262 1 92.38 89 SER A N 1
ATOM 686 C CA . SER A 1 89 ? -13.391 -15.32 5.32 1 92.38 89 SER A CA 1
ATOM 687 C C . SER A 1 89 ? -13.281 -13.891 5.836 1 92.38 89 SER A C 1
ATOM 689 O O . SER A 1 89 ? -12.219 -13.273 5.742 1 92.38 89 SER A O 1
ATOM 691 N N . THR A 1 90 ? -14.352 -13.383 6.285 1 91.38 90 THR A N 1
ATOM 692 C CA . THR A 1 90 ? -14.43 -12 6.738 1 91.38 90 THR A CA 1
ATOM 693 C C . THR A 1 90 ? -15.289 -11.891 7.996 1 91.38 90 THR A C 1
ATOM 695 O O . THR A 1 90 ? -16.109 -12.766 8.273 1 91.38 90 THR A O 1
ATOM 698 N N . SER A 1 91 ? -14.992 -10.883 8.75 1 87.19 91 SER A N 1
ATOM 699 C CA . SER A 1 91 ? -15.852 -10.539 9.875 1 87.19 91 SER A CA 1
ATOM 700 C C . SER A 1 91 ? -16.797 -9.391 9.523 1 87.19 91 SER A C 1
ATOM 702 O O . SER A 1 91 ? -17.312 -8.711 10.406 1 87.19 91 SER A O 1
ATOM 704 N N . ALA A 1 92 ? -16.891 -9.062 8.258 1 90.31 92 ALA A N 1
ATOM 705 C CA . ALA A 1 92 ? -17.891 -8.133 7.746 1 90.31 92 ALA A CA 1
ATOM 706 C C . ALA A 1 92 ? -19.109 -8.883 7.211 1 90.31 92 ALA A C 1
ATOM 708 O O . ALA A 1 92 ? -19 -9.992 6.691 1 90.31 92 ALA A O 1
ATOM 709 N N . HIS A 1 93 ? -20.219 -8.281 7.309 1 92.38 93 HIS A N 1
ATOM 710 C CA . HIS A 1 93 ? -21.438 -8.898 6.812 1 92.38 93 HIS A CA 1
ATOM 711 C C . HIS A 1 93 ? -21.484 -8.891 5.289 1 92.38 93 HIS A C 1
ATOM 713 O O . HIS A 1 93 ? -21.172 -7.879 4.66 1 92.38 93 HIS A O 1
ATOM 719 N N . ILE A 1 94 ? -21.938 -9.984 4.715 1 94.5 94 ILE A N 1
ATOM 720 C CA . ILE A 1 94 ? -21.984 -10.133 3.264 1 94.5 94 ILE A CA 1
ATOM 721 C C . ILE A 1 94 ? -22.984 -9.148 2.674 1 94.5 94 ILE A C 1
ATOM 723 O O . ILE A 1 94 ? -22.812 -8.68 1.544 1 94.5 94 ILE A O 1
ATOM 727 N N . ARG A 1 95 ? -24.016 -8.773 3.438 1 94.31 95 ARG A N 1
ATOM 728 C CA . ARG A 1 95 ? -24.984 -7.781 2.963 1 94.31 95 ARG A CA 1
ATOM 729 C C . ARG A 1 95 ? -24.297 -6.449 2.682 1 94.31 95 ARG A C 1
ATOM 731 O O . ARG A 1 95 ? -24.812 -5.621 1.937 1 94.31 95 ARG A O 1
ATOM 738 N N . ASN A 1 96 ? -23.141 -6.238 3.281 1 96.25 96 ASN A N 1
ATOM 739 C CA . ASN A 1 96 ? -22.391 -5 3.113 1 96.25 96 ASN A CA 1
ATOM 740 C C . ASN A 1 96 ? -21.312 -5.137 2.037 1 96.25 96 ASN A C 1
ATOM 742 O O . ASN A 1 96 ? -20.406 -4.309 1.95 1 96.25 96 ASN A O 1
ATOM 746 N N . LEU A 1 97 ? -21.406 -6.199 1.258 1 97.88 97 LEU A N 1
ATOM 747 C CA . LEU A 1 97 ? -20.484 -6.379 0.131 1 97.88 97 LEU A CA 1
ATOM 748 C C . LEU A 1 97 ? -20.625 -5.23 -0.863 1 97.88 97 LEU A C 1
ATOM 750 O O . LEU A 1 97 ? -21.719 -4.98 -1.387 1 97.88 97 LEU A O 1
ATOM 754 N N . ALA A 1 98 ? -19.531 -4.492 -1.098 1 98.62 98 ALA A N 1
ATOM 755 C CA . ALA A 1 98 ? -19.5 -3.465 -2.133 1 98.62 98 ALA A CA 1
ATOM 756 C C . ALA A 1 98 ? -19.062 -4.047 -3.473 1 98.62 98 ALA A C 1
ATOM 758 O O . ALA A 1 98 ? -18.078 -4.801 -3.537 1 98.62 98 ALA A O 1
ATOM 759 N N . VAL A 1 99 ? -19.781 -3.77 -4.535 1 98.44 99 VAL A N 1
ATOM 760 C CA . VAL A 1 99 ? -19.453 -4.203 -5.891 1 98.44 99 VAL A CA 1
ATOM 761 C C . VAL A 1 99 ? -19.359 -2.99 -6.812 1 98.44 99 VAL A C 1
ATOM 763 O O . VAL A 1 99 ? -20.344 -2.281 -7.023 1 98.44 99 VAL A O 1
ATOM 766 N N . ARG A 1 100 ? -18.172 -2.686 -7.32 1 98.56 100 ARG A N 1
ATOM 767 C CA . ARG A 1 100 ? -17.938 -1.589 -8.25 1 98.56 100 ARG A CA 1
ATOM 768 C C . ARG A 1 100 ? -17.297 -2.094 -9.539 1 98.56 100 ARG A C 1
ATOM 770 O O . ARG A 1 100 ? -16.422 -2.967 -9.5 1 98.56 100 ARG A O 1
ATOM 777 N N . SER A 1 101 ? -17.734 -1.586 -10.68 1 98.25 101 SER A N 1
ATOM 778 C CA . SER A 1 101 ? -17.188 -1.969 -11.977 1 98.25 101 SER A CA 1
ATOM 779 C C . SER A 1 101 ? -16.844 -0.742 -12.812 1 98.25 101 SER A C 1
ATOM 781 O O . SER A 1 101 ? -17.531 0.277 -12.742 1 98.25 101 SER A O 1
ATOM 783 N N . GLU A 1 102 ? -15.82 -0.807 -13.461 1 97.69 102 GLU A N 1
ATOM 784 C CA . GLU A 1 102 ? -15.414 0.168 -14.469 1 97.69 102 GLU A CA 1
ATOM 785 C C . GLU A 1 102 ? -14.828 -0.52 -15.703 1 97.69 102 GLU A C 1
ATOM 787 O O . GLU A 1 102 ? -14.156 -1.547 -15.578 1 97.69 102 GLU A O 1
ATOM 792 N N . SER A 1 103 ? -15.102 0.014 -16.859 1 95.62 103 SER A N 1
ATOM 793 C CA . SER A 1 103 ? -14.609 -0.597 -18.094 1 95.62 103 SER A CA 1
ATOM 794 C C . SER A 1 103 ? -13.57 0.284 -18.766 1 95.62 103 SER A C 1
ATOM 796 O O . SER A 1 103 ? -13.648 1.513 -18.703 1 95.62 103 SER A O 1
ATOM 798 N N . ILE A 1 104 ? -12.625 -0.392 -19.344 1 91.06 104 ILE A N 1
ATOM 799 C CA . ILE A 1 104 ? -11.578 0.282 -20.109 1 91.06 104 ILE A CA 1
ATOM 800 C C . ILE A 1 104 ? -11.102 -0.623 -21.25 1 91.06 104 ILE A C 1
ATOM 802 O O . ILE A 1 104 ? -10.734 -1.776 -21.016 1 91.06 104 ILE A O 1
ATOM 806 N N . GLY A 1 105 ? -11.023 -0.145 -22.453 1 87.75 105 GLY A N 1
ATOM 807 C CA . GLY A 1 105 ? -10.484 -0.873 -23.594 1 87.75 105 GLY A CA 1
ATOM 808 C C . GLY A 1 105 ? -11.117 -2.24 -23.781 1 87.75 105 GLY A C 1
ATOM 809 O O . GLY A 1 105 ? -10.414 -3.219 -24.047 1 87.75 105 GLY A O 1
ATOM 810 N N . GLY A 1 106 ? -12.281 -2.447 -23.438 1 91.62 106 GLY A N 1
ATOM 811 C CA . GLY A 1 106 ? -12.977 -3.713 -23.641 1 91.62 106 GLY A CA 1
ATOM 812 C C . GLY A 1 106 ? -12.914 -4.617 -22.422 1 91.62 106 GLY A C 1
ATOM 813 O O . GLY A 1 106 ? -13.586 -5.648 -22.375 1 91.62 106 GLY A O 1
ATOM 814 N N . CYS A 1 107 ? -12.125 -4.25 -21.5 1 95 107 CYS A N 1
ATOM 815 C CA . CYS A 1 107 ? -12.023 -5.031 -20.281 1 95 107 CYS A CA 1
ATOM 816 C C . CYS A 1 107 ? -12.867 -4.41 -19.172 1 95 107 CYS A C 1
ATOM 818 O O . CYS A 1 107 ? -12.727 -3.225 -18.859 1 95 107 CYS A O 1
ATOM 820 N N . THR A 1 108 ? -13.703 -5.156 -18.609 1 98 108 THR A N 1
ATOM 821 C CA . THR A 1 108 ? -14.438 -4.719 -17.438 1 98 108 THR A CA 1
ATOM 822 C C . THR A 1 108 ? -13.758 -5.207 -16.156 1 98 108 THR A C 1
ATOM 824 O O . THR A 1 108 ? -13.508 -6.402 -16 1 98 108 THR A O 1
ATOM 827 N N . VAL A 1 109 ? -13.422 -4.242 -15.344 1 98.5 109 VAL A N 1
ATOM 828 C CA . VAL A 1 109 ? -12.844 -4.516 -14.039 1 98.5 109 VAL A CA 1
ATOM 829 C C . VAL A 1 109 ? -13.93 -4.434 -12.961 1 98.5 109 VAL A C 1
ATOM 831 O O . VAL A 1 109 ? -14.625 -3.422 -12.852 1 98.5 109 VAL A O 1
ATOM 834 N N . THR A 1 110 ? -14.125 -5.496 -12.18 1 98.88 110 THR A N 1
ATOM 835 C CA . THR A 1 110 ? -15.086 -5.5 -11.086 1 98.88 110 THR A CA 1
ATOM 836 C C . THR A 1 110 ? -14.391 -5.84 -9.766 1 98.88 110 THR A C 1
ATOM 838 O O . THR A 1 110 ? -13.695 -6.848 -9.664 1 98.88 110 THR A O 1
ATOM 841 N N . ALA A 1 111 ? -14.539 -4.984 -8.82 1 98.88 111 ALA A N 1
ATOM 842 C CA . ALA A 1 111 ? -14.055 -5.242 -7.469 1 98.88 111 ALA A CA 1
ATOM 843 C C . ALA A 1 111 ? -15.203 -5.578 -6.527 1 98.88 111 ALA A C 1
ATOM 845 O O . ALA A 1 111 ? -16.188 -4.836 -6.453 1 98.88 111 ALA A O 1
ATOM 846 N N . LEU A 1 112 ? -15.18 -6.715 -5.891 1 98.81 112 LEU A N 1
ATOM 847 C CA . LEU A 1 112 ? -16.062 -7.113 -4.801 1 98.81 112 LEU A CA 1
ATOM 848 C C . LEU A 1 112 ? -15.328 -7.055 -3.463 1 98.81 112 LEU A C 1
ATOM 850 O O . LEU A 1 112 ? -14.375 -7.805 -3.236 1 98.81 112 LEU A O 1
ATOM 854 N N . VAL A 1 113 ? -15.812 -6.148 -2.57 1 98.81 113 VAL A N 1
ATOM 855 C CA . VAL A 1 113 ? -15 -5.867 -1.392 1 98.81 113 VAL A CA 1
ATOM 856 C C . VAL A 1 113 ? -15.867 -5.914 -0.138 1 98.81 113 VAL A C 1
ATOM 858 O O . VAL A 1 113 ? -16.984 -5.379 -0.128 1 98.81 113 VAL A O 1
ATOM 861 N N . THR A 1 114 ? -15.422 -6.609 0.815 1 97.81 114 THR A N 1
ATOM 862 C CA . THR A 1 114 ? -15.875 -6.453 2.193 1 97.81 114 THR A CA 1
ATOM 863 C C . THR A 1 114 ? -14.75 -5.938 3.08 1 97.81 114 THR A C 1
ATOM 865 O O . THR A 1 114 ? -13.57 -6.168 2.789 1 97.81 114 THR A O 1
ATOM 868 N N . GLY A 1 115 ? -15.164 -5.188 4.059 1 95.25 115 GLY A N 1
ATOM 869 C CA . GLY A 1 115 ? -14.047 -4.715 4.863 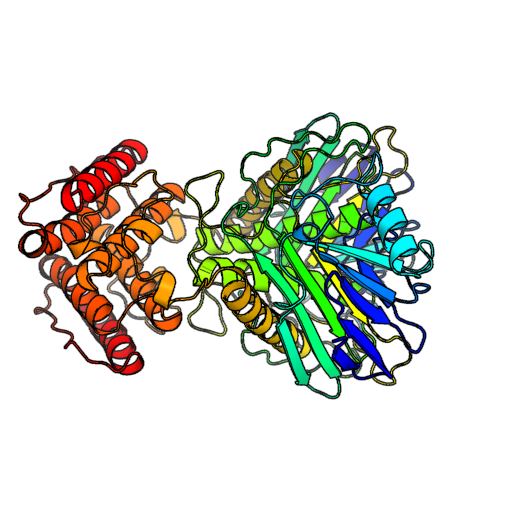1 95.25 115 GLY A CA 1
ATOM 870 C C . GLY A 1 115 ? -14.477 -4.109 6.184 1 95.25 115 GLY A C 1
ATOM 871 O O . GLY A 1 115 ? -15.547 -3.496 6.273 1 95.25 115 GLY A O 1
ATOM 872 N N . GLY A 1 116 ? -13.695 -4.246 7.141 1 93.38 116 GLY A N 1
ATOM 873 C CA . GLY A 1 116 ? -13.672 -3.607 8.445 1 93.38 116 GLY A CA 1
ATOM 874 C C . GLY A 1 116 ? -12.266 -3.459 9.016 1 93.38 116 GLY A C 1
ATOM 875 O O . GLY A 1 116 ? -11.461 -4.391 8.938 1 93.38 116 GLY A O 1
ATOM 876 N N . VAL A 1 117 ? -11.992 -2.283 9.492 1 92.25 117 VAL A N 1
ATOM 877 C CA . VAL A 1 117 ? -10.609 -2.047 9.898 1 92.25 117 VAL A CA 1
ATOM 878 C C . VAL A 1 117 ? -10.578 -1.539 11.336 1 92.25 117 VAL A C 1
ATOM 880 O O . VAL A 1 117 ? -9.508 -1.406 11.93 1 92.25 117 VAL A O 1
ATOM 883 N N . ASP A 1 118 ? -11.664 -1.321 12.016 1 87.25 118 ASP A N 1
ATOM 884 C CA . ASP A 1 118 ? -11.758 -0.597 13.281 1 87.25 118 ASP A CA 1
ATOM 885 C C . ASP A 1 118 ? -11.109 -1.383 14.422 1 87.25 118 ASP A C 1
ATOM 887 O O . ASP A 1 118 ? -10.555 -0.795 15.344 1 87.25 118 ASP A O 1
ATOM 891 N N . VAL A 1 119 ? -11.086 -2.67 14.289 1 85.81 119 VAL A N 1
ATOM 892 C CA . VAL A 1 119 ? -10.625 -3.434 15.445 1 85.81 119 VAL A CA 1
ATOM 893 C C . VAL A 1 119 ? -9.352 -4.195 15.086 1 85.81 119 VAL A C 1
ATOM 895 O O . VAL A 1 119 ? -8.672 -4.742 15.961 1 85.81 119 VAL A O 1
ATOM 898 N N . ASN A 1 120 ? -8.961 -4.16 13.852 1 88.81 120 ASN A N 1
ATOM 899 C CA . ASN A 1 120 ? -7.82 -4.977 13.461 1 88.81 120 ASN A CA 1
ATOM 900 C C . ASN A 1 120 ? -6.969 -4.281 12.406 1 88.81 120 ASN A C 1
ATOM 902 O O . ASN A 1 120 ? -6.211 -4.934 11.68 1 88.81 120 ASN A O 1
ATOM 906 N N . GLY A 1 121 ? -7.184 -3.008 12.289 1 93.69 121 GLY A N 1
ATOM 907 C CA . GLY A 1 121 ? -6.301 -2.27 11.398 1 93.69 121 GLY A CA 1
ATOM 908 C C . GLY A 1 121 ? -4.859 -2.244 11.867 1 93.69 121 GLY A C 1
ATOM 909 O O . GLY A 1 121 ? -4.594 -2.123 13.07 1 93.69 121 GLY A O 1
ATOM 910 N N . GLY A 1 122 ? -3.967 -2.486 11.039 1 95.56 122 GLY A N 1
ATOM 911 C CA . GLY A 1 122 ? -2.547 -2.439 11.344 1 95.56 122 GLY A CA 1
ATOM 912 C C . GLY A 1 122 ? -1.705 -1.894 10.203 1 95.56 122 GLY A C 1
ATOM 913 O O . GLY A 1 122 ? -2.154 -1.854 9.062 1 95.56 122 GLY A O 1
ATOM 914 N N . ARG A 1 123 ? -0.576 -1.417 10.586 1 97.56 123 ARG A N 1
ATOM 915 C CA . ARG A 1 123 ? 0.415 -1.004 9.594 1 97.56 123 ARG A CA 1
ATOM 916 C C . ARG A 1 123 ? 1.428 -2.115 9.336 1 97.56 123 ARG A C 1
ATOM 918 O O . ARG A 1 123 ? 1.839 -2.814 10.266 1 97.56 123 ARG A O 1
ATOM 925 N N . VAL A 1 124 ? 1.786 -2.314 8.102 1 97.69 124 VAL A N 1
ATOM 926 C CA . VAL A 1 124 ? 2.811 -3.297 7.758 1 97.69 124 VAL A CA 1
ATOM 927 C C . VAL A 1 124 ? 4.055 -3.066 8.617 1 97.69 124 VAL A C 1
ATOM 929 O O . VAL A 1 124 ? 4.504 -1.93 8.781 1 97.69 124 VAL A O 1
ATOM 932 N N . GLY A 1 125 ? 4.586 -4.137 9.219 1 95.88 125 GLY A N 1
ATOM 933 C CA . GLY A 1 125 ? 5.77 -4.039 10.062 1 95.88 125 GLY A CA 1
ATOM 934 C C . GLY A 1 125 ? 5.449 -3.85 11.531 1 95.88 125 GLY A C 1
ATOM 935 O O . GLY A 1 125 ? 6.336 -3.918 12.383 1 95.88 125 GLY A O 1
ATOM 936 N N . ASP A 1 126 ? 4.164 -3.533 11.852 1 96 126 ASP A N 1
ATOM 937 C CA . ASP A 1 126 ? 3.752 -3.449 13.25 1 96 126 ASP A CA 1
ATOM 938 C C . ASP A 1 126 ? 4.062 -4.746 13.992 1 96 126 ASP A C 1
ATOM 940 O O . ASP A 1 126 ? 4.094 -5.82 13.383 1 96 126 ASP A O 1
ATOM 944 N N . PRO A 1 127 ? 4.238 -4.66 15.266 1 92.25 127 PRO A N 1
ATOM 945 C CA . PRO A 1 127 ? 4.473 -5.891 16.031 1 92.25 127 PRO A CA 1
ATOM 946 C C . PRO A 1 127 ? 3.312 -6.879 15.922 1 92.25 127 PRO A C 1
ATOM 948 O O . PRO A 1 127 ? 2.148 -6.477 15.984 1 92.25 127 PRO A O 1
ATOM 951 N N . ALA A 1 128 ? 3.678 -8.102 15.641 1 88.19 128 ALA A N 1
ATOM 952 C CA . ALA A 1 128 ? 2.682 -9.164 15.523 1 88.19 128 ALA A CA 1
ATOM 953 C C . ALA A 1 128 ? 2.701 -10.07 16.75 1 88.19 128 ALA A C 1
ATOM 955 O O . ALA A 1 128 ? 3.725 -10.188 17.438 1 88.19 128 ALA A O 1
ATOM 956 N N . ALA A 1 129 ? 1.586 -10.688 17 1 79 129 ALA A N 1
ATOM 957 C CA . ALA A 1 129 ? 1.46 -11.5 18.203 1 79 129 ALA A CA 1
ATOM 958 C C . ALA A 1 129 ? 1.523 -12.984 17.875 1 79 129 ALA A C 1
ATOM 960 O O . ALA A 1 129 ? 1.788 -13.812 18.75 1 79 129 ALA A O 1
ATOM 961 N N . TRP A 1 130 ? 1.353 -13.336 16.562 1 75.12 130 TRP A N 1
ATOM 962 C CA . TRP A 1 130 ? 1.131 -14.75 16.266 1 75.12 130 TRP A CA 1
ATOM 963 C C . TRP A 1 130 ? 2.367 -15.375 15.625 1 75.12 130 TRP A C 1
ATOM 965 O O . TRP A 1 130 ? 3.043 -14.734 14.812 1 75.12 130 TRP A O 1
ATOM 975 N N . THR A 1 131 ? 2.701 -16.469 16.25 1 67.56 131 THR A N 1
ATOM 976 C CA . THR A 1 131 ? 3.719 -17.281 15.602 1 67.56 131 THR A CA 1
ATOM 977 C C . THR A 1 131 ? 3.094 -18.516 14.961 1 67.56 131 THR A C 1
ATOM 979 O O . THR A 1 131 ? 2.24 -19.172 15.562 1 67.56 131 THR A O 1
ATOM 982 N N . GLU A 1 132 ? 3.363 -18.672 13.711 1 65.56 132 GLU A N 1
ATOM 983 C CA . GLU A 1 132 ? 2.797 -19.828 13.016 1 65.56 132 GLU A CA 1
ATOM 984 C C . GLU A 1 132 ? 3.299 -21.141 13.617 1 65.56 132 GLU A C 1
ATOM 986 O O . GLU A 1 132 ? 4.5 -21.297 13.828 1 65.56 132 GLU A O 1
ATOM 991 N N . ARG A 1 133 ? 2.467 -21.828 14.359 1 57.97 133 ARG A N 1
ATOM 992 C CA . ARG A 1 133 ? 2.797 -23.156 14.844 1 57.97 133 ARG A CA 1
ATOM 993 C C . ARG A 1 133 ? 2.059 -24.234 14.055 1 57.97 133 ARG A C 1
ATOM 995 O O . ARG A 1 133 ? 0.957 -24.641 14.43 1 57.97 133 ARG A O 1
ATOM 1002 N N . GLU A 1 134 ? 2.803 -24.75 13.141 1 50.28 134 GLU A N 1
ATOM 1003 C CA . GLU A 1 134 ? 2.324 -25.906 12.383 1 50.28 134 GLU A CA 1
ATOM 1004 C C . GLU A 1 134 ? 0.877 -25.703 11.938 1 50.28 134 GLU A C 1
ATOM 1006 O O . GLU A 1 134 ? 0.047 -26.609 12.094 1 50.28 134 GLU A O 1
ATOM 1011 N N . GLY A 1 135 ? 0.543 -24.5 11.562 1 53.81 135 GLY A N 1
ATOM 1012 C CA . GLY A 1 135 ? -0.752 -24.281 10.945 1 53.81 135 GLY A CA 1
ATOM 1013 C C . GLY A 1 135 ? -1.866 -24.062 11.953 1 53.81 135 GLY A C 1
ATOM 1014 O O . GLY A 1 135 ? -3.043 -24.031 11.586 1 53.81 135 GLY A O 1
ATOM 1015 N N . VAL A 1 136 ? -1.516 -24.156 13.25 1 55.44 136 VAL A N 1
ATOM 1016 C CA . VAL A 1 136 ? -2.59 -24 14.227 1 55.44 136 VAL A CA 1
ATOM 1017 C C . VAL A 1 136 ? -3.004 -22.531 14.297 1 55.44 136 VAL A C 1
ATOM 1019 O O . VAL A 1 136 ? -2.156 -21.641 14.438 1 55.44 136 VAL A O 1
ATOM 1022 N N . PRO A 1 137 ? -4.355 -22.312 13.859 1 55.56 137 PRO A N 1
ATOM 1023 C CA . PRO A 1 137 ? -4.816 -20.922 13.742 1 55.56 137 PRO A CA 1
ATOM 1024 C C . PRO A 1 137 ? -4.844 -20.203 15.086 1 55.56 137 PRO A C 1
ATOM 1026 O O . PRO A 1 137 ? -5.031 -20.828 16.125 1 55.56 137 PRO A O 1
ATOM 1029 N N . GLU A 1 138 ? -4.227 -19.125 15.203 1 58.28 138 GLU A N 1
ATOM 1030 C CA . GLU A 1 138 ? -4.445 -18.234 16.328 1 58.28 138 GLU A CA 1
ATOM 1031 C C . GLU A 1 138 ? -5.777 -17.5 16.203 1 58.28 138 GLU A C 1
ATOM 1033 O O . GLU A 1 138 ? -6.332 -17.391 15.109 1 58.28 138 GLU A O 1
ATOM 1038 N N . PRO A 1 139 ? -6.289 -17.172 17.391 1 56.78 139 PRO A N 1
ATOM 1039 C CA . PRO A 1 139 ? -7.602 -16.516 17.422 1 56.78 139 PRO A CA 1
ATOM 1040 C C . PRO A 1 139 ? -7.734 -15.414 16.375 1 56.78 139 PRO A C 1
ATOM 1042 O O . PRO A 1 139 ? -6.773 -14.688 16.125 1 56.78 139 PRO A O 1
ATOM 1045 N N . PHE A 1 140 ? -8.773 -15.711 15.594 1 57.31 140 PHE A N 1
ATOM 1046 C CA . PHE A 1 140 ? -9.117 -14.711 14.586 1 57.31 140 PHE A CA 1
ATOM 1047 C C . PHE A 1 140 ? -9.602 -13.422 15.234 1 57.31 140 PHE A C 1
ATOM 1049 O O . PHE A 1 140 ? -10.352 -13.461 16.203 1 57.31 140 PHE A O 1
ATOM 1056 N N . SER A 1 141 ? -8.898 -12.398 15.109 1 61.72 141 SER A N 1
ATOM 1057 C CA . SER A 1 141 ? -9.469 -11.102 15.461 1 61.72 141 SER A CA 1
ATOM 1058 C C . SER A 1 141 ? -10.312 -10.547 14.32 1 61.72 141 SER A C 1
ATOM 1060 O O . SER A 1 141 ? -9.953 -10.688 13.148 1 61.72 141 SER A O 1
ATOM 1062 N N . PRO A 1 142 ? -11.547 -10.086 14.75 1 65.69 142 PRO A N 1
ATOM 1063 C CA . PRO A 1 142 ? -12.352 -9.422 13.727 1 65.69 142 PRO A CA 1
ATOM 1064 C C . PRO A 1 142 ? -11.602 -8.297 13.016 1 65.69 142 PRO A C 1
ATOM 1066 O O . PRO A 1 142 ? -10.664 -7.723 13.586 1 65.69 142 PRO A O 1
ATOM 1069 N N . GLY A 1 143 ? -12.008 -8.031 11.695 1 72.75 143 GLY A N 1
ATOM 1070 C CA . GLY A 1 143 ? -11.438 -6.973 10.867 1 72.75 143 GLY A CA 1
ATOM 1071 C C . GLY A 1 143 ? -10.602 -7.504 9.719 1 72.75 143 GLY A C 1
ATOM 1072 O O . GLY A 1 143 ? -9.586 -8.172 9.938 1 72.75 143 GLY A O 1
ATOM 1073 N N . THR A 1 144 ? -11.148 -7.441 8.711 1 89.94 144 THR A N 1
ATOM 1074 C CA . THR A 1 144 ? -10.523 -7.969 7.5 1 89.94 144 THR A CA 1
ATOM 1075 C C . THR A 1 144 ? -10.961 -7.18 6.273 1 89.94 144 THR A C 1
ATOM 1077 O O . THR A 1 144 ? -12.062 -6.629 6.242 1 89.94 144 THR A O 1
ATOM 1080 N N . VAL A 1 145 ? -10.078 -6.898 5.449 1 97.31 145 VAL A N 1
ATOM 1081 C CA . VAL A 1 145 ? -10.422 -6.418 4.113 1 97.31 145 VAL A CA 1
ATOM 1082 C C . VAL A 1 145 ? -10.211 -7.535 3.094 1 97.31 145 VAL A C 1
ATOM 1084 O O . VAL A 1 145 ? -9.102 -8.055 2.945 1 97.31 145 VAL A O 1
ATOM 1087 N N . ASN A 1 146 ? -11.266 -8.031 2.445 1 98.38 146 ASN A N 1
ATOM 1088 C CA . ASN A 1 146 ? -11.188 -8.992 1.352 1 98.38 146 ASN A CA 1
ATOM 1089 C C . ASN A 1 146 ? -11.547 -8.352 0.014 1 98.38 146 ASN A C 1
ATOM 1091 O O . ASN A 1 146 ? -12.57 -7.676 -0.1 1 98.38 146 ASN A O 1
ATOM 1095 N N . ILE A 1 147 ? -10.695 -8.469 -0.935 1 98.94 147 ILE A N 1
ATOM 1096 C CA . ILE A 1 147 ? -10.914 -7.93 -2.271 1 98.94 147 ILE A CA 1
ATOM 1097 C C . ILE A 1 147 ? -10.938 -9.062 -3.291 1 98.94 147 ILE A C 1
ATOM 1099 O O . ILE A 1 147 ? -9.953 -9.797 -3.43 1 98.94 147 ILE A O 1
ATOM 1103 N N . LEU A 1 148 ? -12.016 -9.305 -3.949 1 98.88 148 LEU A N 1
ATOM 1104 C CA . LEU A 1 148 ? -12.094 -10.117 -5.156 1 98.88 148 LEU A CA 1
ATOM 1105 C C . LEU A 1 148 ? -12.086 -9.242 -6.406 1 98.88 148 LEU A C 1
ATOM 1107 O O . LEU A 1 148 ? -13.016 -8.469 -6.633 1 98.88 148 LEU A O 1
ATOM 1111 N N . LEU A 1 149 ? -11.062 -9.289 -7.16 1 98.94 149 LEU A N 1
ATOM 1112 C CA . LEU A 1 149 ? -10.93 -8.531 -8.398 1 98.94 149 LEU A CA 1
ATOM 1113 C C . LEU A 1 149 ? -11.227 -9.414 -9.609 1 98.94 149 LEU A C 1
ATOM 1115 O O . LEU A 1 149 ? -10.484 -10.359 -9.898 1 98.94 149 LEU A O 1
ATOM 1119 N N . HIS A 1 150 ? -12.258 -9.148 -10.305 1 98.88 150 HIS A N 1
ATOM 1120 C CA . HIS A 1 150 ? -12.695 -9.898 -11.477 1 98.88 150 HIS A CA 1
ATOM 1121 C C . HIS A 1 150 ? -12.406 -9.125 -12.758 1 98.88 150 HIS A C 1
ATOM 1123 O O . HIS A 1 150 ? -12.875 -7.996 -12.93 1 98.88 150 HIS A O 1
ATOM 1129 N N . LEU A 1 151 ? -11.602 -9.688 -13.617 1 98.62 151 LEU A N 1
ATOM 1130 C CA . LEU A 1 151 ? -11.289 -9.117 -14.922 1 98.62 151 LEU A CA 1
ATOM 1131 C C . LEU A 1 151 ? -11.992 -9.883 -16.047 1 98.62 151 LEU A C 1
ATOM 1133 O O . LEU A 1 151 ? -11.875 -11.109 -16.125 1 98.62 151 LEU A O 1
ATOM 1137 N N . SER A 1 152 ? -12.656 -9.156 -16.906 1 98.19 152 SER A N 1
ATOM 1138 C CA . SER A 1 152 ? -13.375 -9.82 -17.984 1 98.19 152 SER A CA 1
ATOM 1139 C C . SER A 1 152 ? -12.43 -10.281 -19.078 1 98.19 152 SER A C 1
ATOM 1141 O O . SER A 1 152 ? -12.812 -11.07 -19.953 1 98.19 152 SER A O 1
ATOM 1143 N N . ALA A 1 153 ? -11.219 -9.844 -19.078 1 97.06 153 ALA A N 1
ATOM 1144 C CA . ALA A 1 153 ? -10.219 -10.188 -20.078 1 97.06 153 ALA A CA 1
ATOM 1145 C C . ALA A 1 153 ? -9.18 -11.156 -19.516 1 97.06 153 ALA A C 1
ATOM 1147 O O . ALA A 1 153 ? -9.172 -11.43 -18.312 1 97.06 153 ALA A O 1
ATOM 1148 N N . ASP A 1 154 ? -8.422 -11.703 -20.516 1 97 154 ASP A N 1
ATOM 1149 C CA . ASP A 1 154 ? -7.234 -12.445 -20.109 1 97 154 ASP A CA 1
ATOM 1150 C C . ASP A 1 154 ? -6.129 -11.508 -19.641 1 97 154 ASP A C 1
ATOM 1152 O O . ASP A 1 154 ? -6.043 -10.367 -20.094 1 97 154 ASP A O 1
ATOM 1156 N N . LEU A 1 155 ? -5.406 -11.906 -18.656 1 96.94 155 LEU A N 1
ATOM 1157 C CA . LEU A 1 155 ? -4.215 -11.219 -18.172 1 96.94 155 LEU A CA 1
ATOM 1158 C C . LEU A 1 155 ? -3.092 -12.211 -17.891 1 96.94 155 LEU A C 1
ATOM 1160 O O . LEU A 1 155 ? -3.326 -13.266 -17.312 1 96.94 155 LEU A O 1
ATOM 1164 N N . SER A 1 156 ? -1.9 -11.867 -18.359 1 96.56 156 SER A N 1
ATOM 1165 C CA . SER A 1 156 ? -0.77 -12.758 -18.141 1 96.56 156 SER A CA 1
ATOM 1166 C C . SER A 1 156 ? -0.587 -13.062 -16.656 1 96.56 156 SER A C 1
ATOM 1168 O O . SER A 1 156 ? -0.951 -12.25 -15.805 1 96.56 156 SER A O 1
ATOM 1170 N N . PRO A 1 157 ? 0.019 -14.25 -16.344 1 98.19 157 PRO A N 1
ATOM 1171 C CA . PRO A 1 157 ? 0.246 -14.586 -14.938 1 98.19 157 PRO A CA 1
ATOM 1172 C C . PRO A 1 157 ? 1.028 -13.508 -14.188 1 98.19 157 PRO A C 1
ATOM 1174 O O . PRO A 1 157 ? 0.68 -13.164 -13.055 1 98.19 157 PRO A O 1
ATOM 1177 N N . GLY A 1 158 ? 2.074 -12.969 -14.797 1 98 158 GLY A N 1
ATOM 1178 C CA . GLY A 1 158 ? 2.789 -11.852 -14.195 1 98 158 GLY A CA 1
ATOM 1179 C C . GLY A 1 158 ? 1.93 -10.617 -14.016 1 98 158 GLY A C 1
ATOM 1180 O O . GLY A 1 158 ? 2.027 -9.922 -13 1 98 158 GLY A O 1
ATOM 1181 N N . GLY A 1 159 ? 1.129 -10.352 -15.023 1 97 159 GLY A N 1
ATOM 1182 C CA . GLY A 1 159 ? 0.19 -9.25 -14.93 1 97 159 GLY A CA 1
ATOM 1183 C C . GLY A 1 159 ? -0.797 -9.398 -13.789 1 97 159 GLY A C 1
ATOM 1184 O O . GLY A 1 159 ? -1.171 -8.406 -13.148 1 97 159 GLY A O 1
ATOM 1185 N N . MET A 1 160 ? -1.234 -10.609 -13.5 1 98.69 160 MET A N 1
ATOM 1186 C CA . MET A 1 160 ? -2.162 -10.859 -12.398 1 98.69 160 MET A CA 1
ATOM 1187 C C . MET A 1 160 ? -1.506 -10.562 -11.055 1 98.69 160 MET A C 1
ATOM 1189 O O . MET A 1 160 ? -2.156 -10.047 -10.141 1 98.69 160 MET A O 1
ATOM 1193 N N . ALA A 1 161 ? -0.215 -10.914 -10.945 1 98.81 161 ALA A N 1
ATOM 1194 C CA . ALA A 1 161 ? 0.521 -10.547 -9.742 1 98.81 161 ALA A CA 1
ATOM 1195 C C . ALA A 1 161 ? 0.587 -9.023 -9.586 1 98.81 161 ALA A C 1
ATOM 1197 O O . ALA A 1 161 ? 0.419 -8.5 -8.484 1 98.81 161 ALA A O 1
ATOM 1198 N N . THR A 1 162 ? 0.798 -8.312 -10.68 1 98.12 162 THR A N 1
ATOM 1199 C CA . THR A 1 162 ? 0.81 -6.855 -10.656 1 98.12 162 THR A CA 1
ATOM 1200 C C . THR A 1 162 ? -0.559 -6.309 -10.266 1 98.12 162 THR A C 1
ATOM 1202 O O . THR A 1 162 ? -0.653 -5.332 -9.516 1 98.12 162 THR A O 1
ATOM 1205 N N . ALA A 1 163 ? -1.604 -6.93 -10.805 1 98.75 163 ALA A N 1
ATOM 1206 C CA . ALA A 1 163 ? -2.951 -6.516 -10.422 1 98.75 163 ALA A CA 1
ATOM 1207 C C . ALA A 1 163 ? -3.168 -6.672 -8.914 1 98.75 163 ALA A C 1
ATOM 1209 O O . ALA A 1 163 ? -3.789 -5.812 -8.281 1 98.75 163 ALA A O 1
ATOM 1210 N N . LEU A 1 164 ? -2.678 -7.73 -8.383 1 98.88 164 LEU A N 1
ATOM 1211 C CA . LEU A 1 164 ? -2.754 -7.949 -6.945 1 98.88 164 LEU A CA 1
ATOM 1212 C C . LEU A 1 164 ? -2.023 -6.844 -6.191 1 98.88 164 LEU A C 1
ATOM 1214 O O . LEU A 1 164 ? -2.508 -6.363 -5.164 1 98.88 164 LEU A O 1
ATOM 1218 N N . MET A 1 165 ? -0.89 -6.434 -6.664 1 98.81 165 MET A N 1
ATOM 1219 C CA . MET A 1 165 ? -0.149 -5.324 -6.07 1 98.81 165 MET A CA 1
ATOM 1220 C C . MET A 1 165 ? -0.983 -4.047 -6.078 1 98.81 165 MET A C 1
ATOM 1222 O O . MET A 1 165 ? -1.03 -3.324 -5.082 1 98.81 165 MET A O 1
ATOM 1226 N N . LEU A 1 166 ? -1.636 -3.781 -7.168 1 98.75 166 LEU A N 1
ATOM 1227 C CA . LEU A 1 166 ? -2.42 -2.559 -7.293 1 98.75 166 LEU A CA 1
ATOM 1228 C C . LEU A 1 166 ? -3.609 -2.572 -6.336 1 98.75 166 LEU A C 1
ATOM 1230 O O . LEU A 1 166 ? -3.965 -1.537 -5.77 1 98.75 166 LEU A O 1
ATOM 1234 N N . CYS A 1 167 ? -4.258 -3.752 -6.207 1 98.88 167 CYS A N 1
ATOM 1235 C CA . CYS A 1 167 ? -5.301 -3.879 -5.195 1 98.88 167 CYS A CA 1
ATOM 1236 C C . CYS A 1 167 ? -4.77 -3.498 -3.818 1 98.88 167 CYS A C 1
ATOM 1238 O O . CYS A 1 167 ? -5.441 -2.789 -3.064 1 98.88 167 CYS A O 1
ATOM 1240 N N . THR A 1 168 ? -3.588 -3.943 -3.527 1 98.81 168 THR A N 1
ATOM 1241 C CA . THR A 1 168 ? -2.961 -3.729 -2.229 1 98.81 168 THR A CA 1
ATOM 1242 C C . THR A 1 168 ? -2.59 -2.26 -2.045 1 98.81 168 THR A C 1
ATOM 1244 O O . THR A 1 168 ? -2.775 -1.697 -0.962 1 98.81 168 THR A O 1
ATOM 1247 N N . GLU A 1 169 ? -2.053 -1.639 -3.092 1 98.81 169 GLU A N 1
ATOM 1248 C CA . GLU A 1 169 ? -1.764 -0.208 -3.041 1 98.81 169 GLU A CA 1
ATOM 1249 C C . GLU A 1 169 ? -3.033 0.604 -2.807 1 98.81 169 GLU A C 1
ATOM 1251 O O . GLU A 1 169 ? -3.035 1.549 -2.016 1 98.81 169 GLU A O 1
ATOM 1256 N N . ALA A 1 170 ? -4.07 0.24 -3.539 1 98.81 170 ALA A N 1
ATOM 1257 C CA . ALA A 1 170 ? -5.34 0.948 -3.377 1 98.81 170 ALA A CA 1
ATOM 1258 C C . ALA A 1 170 ? -5.859 0.823 -1.948 1 98.81 170 ALA A C 1
ATOM 1260 O O . ALA A 1 170 ? -6.367 1.792 -1.379 1 98.81 170 ALA A O 1
ATOM 1261 N N . LYS A 1 171 ? -5.746 -0.365 -1.398 1 98.75 171 LYS A N 1
ATOM 1262 C CA . LYS A 1 171 ? -6.145 -0.58 -0.01 1 98.75 171 LYS A CA 1
ATOM 1263 C C . LYS A 1 171 ? -5.375 0.342 0.932 1 98.75 171 LYS A C 1
ATOM 1265 O O . LYS A 1 171 ? -5.973 1.039 1.754 1 98.75 171 LYS A O 1
ATOM 1270 N N . ALA A 1 172 ? -4.047 0.377 0.83 1 98.69 172 ALA A N 1
ATOM 1271 C CA . ALA A 1 172 ? -3.223 1.231 1.68 1 98.69 172 ALA A CA 1
ATOM 1272 C C . ALA A 1 172 ? -3.578 2.703 1.49 1 98.69 172 ALA A C 1
ATOM 1274 O O . ALA A 1 172 ? -3.629 3.465 2.459 1 98.69 172 ALA A O 1
ATOM 1275 N N . ALA A 1 173 ? -3.846 3.104 0.261 1 98.69 173 ALA A N 1
ATOM 1276 C CA . ALA A 1 173 ? -4.195 4.488 -0.052 1 98.69 173 ALA A CA 1
ATOM 1277 C C . ALA A 1 173 ? -5.508 4.887 0.62 1 98.69 173 ALA A C 1
ATOM 1279 O O . ALA A 1 173 ? -5.598 5.949 1.236 1 98.69 173 ALA A O 1
ATOM 1280 N N . VAL A 1 174 ? -6.516 4.039 0.5 1 98.75 174 VAL A N 1
ATOM 1281 C CA . VAL A 1 174 ? -7.824 4.34 1.072 1 98.75 174 VAL A CA 1
ATOM 1282 C C . VAL A 1 174 ? -7.707 4.457 2.59 1 98.75 174 VAL A C 1
ATOM 1284 O O . VAL A 1 174 ? -8.273 5.371 3.193 1 98.75 174 VAL A O 1
ATOM 1287 N N . LEU A 1 175 ? -6.98 3.543 3.166 1 98.44 175 LEU A N 1
ATOM 1288 C CA . LEU A 1 175 ? -6.836 3.562 4.617 1 98.44 175 LEU A CA 1
ATOM 1289 C C . LEU A 1 175 ? -6.098 4.816 5.074 1 98.44 175 LEU A C 1
ATOM 1291 O O . LEU A 1 175 ? -6.426 5.391 6.117 1 98.44 175 LEU A O 1
ATOM 1295 N N . GLN A 1 176 ? -5.156 5.246 4.32 1 98 176 GLN A N 1
ATOM 1296 C CA . GLN A 1 176 ? -4.473 6.508 4.586 1 98 176 GLN A CA 1
ATOM 1297 C C . GLN A 1 176 ? -5.434 7.688 4.473 1 98 176 GLN A C 1
ATOM 1299 O O . GLN A 1 176 ? -5.484 8.547 5.355 1 98 176 GLN A O 1
ATOM 1304 N N . GLU A 1 177 ? -6.168 7.723 3.428 1 98.31 177 GLU A N 1
ATOM 1305 C CA . GLU A 1 177 ? -7.055 8.844 3.133 1 98.31 177 GLU A CA 1
ATOM 1306 C C . GLU A 1 177 ? -8.141 8.984 4.195 1 98.31 177 GLU A C 1
ATOM 1308 O O . GLU A 1 177 ? -8.594 10.094 4.488 1 98.31 177 GLU A O 1
ATOM 1313 N N . LEU A 1 178 ? -8.492 7.871 4.754 1 98.06 178 LEU A N 1
ATOM 1314 C CA . LEU A 1 178 ? -9.539 7.883 5.766 1 98.06 178 LEU A CA 1
ATOM 1315 C C . LEU A 1 178 ? -8.945 7.969 7.168 1 98.06 178 LEU A C 1
ATOM 1317 O O . LEU A 1 178 ? -9.672 7.926 8.164 1 98.06 178 LEU A O 1
ATOM 1321 N N . LEU A 1 179 ? -7.625 8.055 7.266 1 97.69 179 LEU A N 1
ATOM 1322 C CA . LEU A 1 179 ? -6.887 8.188 8.516 1 97.69 179 LEU A CA 1
ATOM 1323 C C . LEU A 1 179 ? -7.23 7.047 9.469 1 97.69 179 LEU A C 1
ATOM 1325 O O . LEU A 1 179 ? -7.484 7.277 10.656 1 97.69 179 LEU A O 1
ATOM 1329 N N . CYS A 1 180 ? -7.289 5.848 8.852 1 97.12 180 CYS A N 1
ATOM 1330 C CA . CYS A 1 180 ? -7.508 4.668 9.688 1 97.12 180 CYS A CA 1
ATOM 1331 C C . CYS A 1 180 ? -6.293 4.387 10.562 1 97.12 180 CYS A C 1
ATOM 1333 O O . CYS A 1 180 ? -5.18 4.215 10.055 1 97.12 180 CYS A O 1
ATOM 1335 N N . GLU A 1 181 ? -6.508 4.297 11.859 1 96.44 181 GLU A N 1
ATOM 1336 C CA . GLU A 1 181 ? -5.41 4.105 12.797 1 96.44 181 GLU A CA 1
ATOM 1337 C C . GLU A 1 181 ? -5.004 2.639 12.883 1 96.44 181 GLU A C 1
ATOM 1339 O O . GLU A 1 181 ? -5.824 1.748 12.641 1 96.44 181 GLU A O 1
ATOM 1344 N N . SER A 1 182 ? -3.793 2.377 13.164 1 96.19 182 SER A N 1
ATOM 1345 C CA . SER A 1 182 ? -3.357 1.046 13.578 1 96.19 182 SER A CA 1
ATOM 1346 C C . SER A 1 182 ? -3.793 0.738 15.008 1 96.19 182 SER A C 1
ATOM 1348 O O . SER A 1 182 ? -3.742 1.609 15.875 1 96.19 182 SER A O 1
ATOM 1350 N N . CYS A 1 183 ? -4.199 -0.411 15.211 1 93.31 183 CYS A N 1
ATOM 1351 C CA . CYS A 1 183 ? -4.535 -0.874 16.547 1 93.31 183 CYS A CA 1
ATOM 1352 C C . CYS A 1 183 ? -3.289 -1.36 17.281 1 93.31 183 CYS A C 1
ATOM 1354 O O . CYS A 1 183 ? -3.361 -1.737 18.453 1 93.31 183 CYS A O 1
ATOM 1356 N N . TYR A 1 184 ? -2.086 -1.253 16.688 1 93.25 184 TYR A N 1
ATOM 1357 C CA . TYR A 1 184 ? -0.901 -1.901 17.234 1 93.25 184 TYR A CA 1
ATOM 1358 C C . TYR A 1 184 ? 0.253 -0.914 17.359 1 93.25 184 TYR A C 1
ATOM 1360 O O . TYR A 1 184 ? 1.31 -1.248 17.891 1 93.25 184 TYR A O 1
ATOM 1368 N N . SER A 1 185 ? 0.096 0.233 16.859 1 95.38 185 SER A N 1
ATOM 1369 C CA . SER A 1 185 ? 1.078 1.312 16.922 1 95.38 185 SER A CA 1
ATOM 1370 C C . SER A 1 185 ? 0.407 2.676 16.812 1 95.38 185 SER A C 1
ATOM 1372 O O . SER A 1 185 ? -0.817 2.766 16.703 1 95.38 185 SER A O 1
ATOM 1374 N N . SER A 1 186 ? 1.189 3.791 16.812 1 96.75 186 SER A N 1
ATOM 1375 C CA . SER A 1 186 ? 0.65 5.141 16.672 1 96.75 186 SER A CA 1
ATOM 1376 C C . SER A 1 186 ? 0.568 5.555 15.211 1 96.75 186 SER A C 1
ATOM 1378 O O . SER A 1 186 ? 0.388 6.734 14.906 1 96.75 186 SER A O 1
ATOM 1380 N N . SER A 1 187 ? 0.704 4.555 14.312 1 97.19 187 SER A N 1
ATOM 1381 C CA . SER A 1 187 ? 0.74 4.84 12.883 1 97.19 187 SER A CA 1
ATOM 1382 C C . SER A 1 187 ? -0.638 4.668 12.25 1 97.19 187 SER A C 1
ATOM 1384 O O . SER A 1 187 ? -1.594 4.285 12.93 1 97.19 187 SER A O 1
ATOM 1386 N N . LEU A 1 188 ? -0.751 5.062 10.992 1 97.69 188 LEU A N 1
ATOM 1387 C CA . LEU A 1 188 ? -1.932 4.758 10.188 1 97.69 188 LEU A CA 1
ATOM 1388 C C . LEU A 1 188 ? -1.844 3.354 9.602 1 97.69 188 LEU A C 1
ATOM 1390 O O . LEU A 1 188 ? -0.76 2.898 9.227 1 97.69 188 LEU A O 1
ATOM 1394 N N . ALA A 1 189 ? -2.908 2.713 9.523 1 97.69 189 ALA A N 1
ATOM 1395 C CA . ALA A 1 189 ? -2.988 1.345 9.016 1 97.69 189 ALA A CA 1
ATOM 1396 C C . ALA A 1 189 ? -2.701 1.294 7.52 1 97.69 189 ALA A C 1
ATOM 1398 O O . ALA A 1 189 ? -3.006 2.242 6.789 1 97.69 189 ALA A O 1
ATOM 1399 N N . THR A 1 190 ? -2.1 0.269 7.004 1 98.31 190 THR A N 1
ATOM 1400 C CA . THR A 1 190 ? -1.946 -0.035 5.582 1 98.31 190 THR A CA 1
ATOM 1401 C C . THR A 1 190 ? -2.807 -1.231 5.191 1 98.31 190 THR A C 1
ATOM 1403 O O . THR A 1 190 ? -2.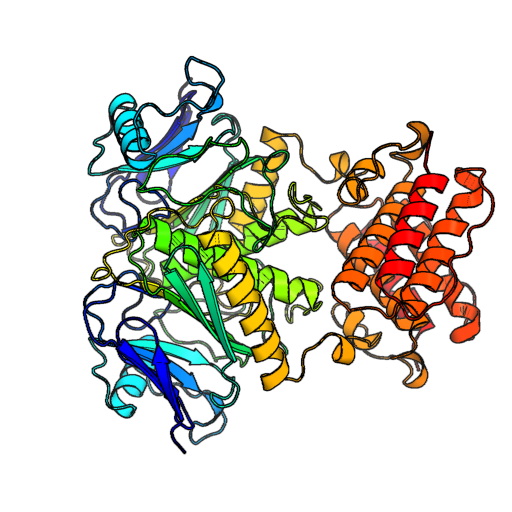92 -1.561 4.008 1 98.31 190 THR A O 1
ATOM 1406 N N . GLY A 1 191 ? -3.359 -1.9 6.129 1 96.81 191 GLY A N 1
ATOM 1407 C CA . GLY A 1 191 ? -4.25 -3.041 5.992 1 96.81 191 GLY A CA 1
ATOM 1408 C C . GLY A 1 191 ? -4.766 -3.561 7.32 1 96.81 191 GLY A C 1
ATOM 1409 O O . GLY A 1 191 ? -4.988 -2.787 8.25 1 96.81 191 GLY A O 1
ATOM 1410 N N . THR A 1 192 ? -5.07 -4.816 7.348 1 93.81 192 THR A N 1
ATOM 1411 C CA . THR A 1 192 ? -5.488 -5.535 8.547 1 93.81 192 THR A CA 1
ATOM 1412 C C . THR A 1 192 ? -4.684 -6.82 8.719 1 93.81 192 THR A C 1
ATOM 1414 O O . THR A 1 192 ? -3.881 -7.176 7.852 1 93.81 192 THR A O 1
ATOM 1417 N N . GLY A 1 193 ? -4.855 -7.41 9.773 1 86.19 193 GLY A N 1
ATOM 1418 C CA . GLY A 1 193 ? -4.105 -8.617 10.078 1 86.19 193 GLY A CA 1
ATOM 1419 C C . GLY A 1 193 ? -4.453 -9.781 9.172 1 86.19 193 GLY A C 1
ATOM 1420 O O . GLY A 1 193 ? -3.637 -10.688 8.977 1 86.19 193 GLY A O 1
ATOM 1421 N N . THR A 1 194 ? -5.648 -9.781 8.547 1 88.25 194 THR A N 1
ATOM 1422 C CA . THR A 1 194 ? -6.137 -10.945 7.824 1 88.25 194 THR A CA 1
ATOM 1423 C C . THR A 1 194 ? -6.672 -10.547 6.453 1 88.25 194 THR A C 1
ATOM 1425 O O . THR A 1 194 ? -7.699 -11.062 6.004 1 88.25 194 THR A O 1
ATOM 1428 N N . ASP A 1 195 ? -6.008 -9.648 5.812 1 94.94 195 ASP A N 1
ATOM 1429 C CA . ASP A 1 195 ? -6.457 -9.211 4.496 1 94.94 195 ASP A CA 1
ATOM 1430 C C . ASP A 1 195 ? -6.367 -10.352 3.479 1 94.94 195 ASP A C 1
ATOM 1432 O O . ASP A 1 195 ? -5.504 -11.227 3.594 1 94.94 195 ASP A O 1
ATOM 1436 N N . GLY A 1 196 ? -7.25 -10.391 2.555 1 97.5 196 GLY A N 1
ATOM 1437 C CA . GLY A 1 196 ? -7.203 -11.336 1.449 1 97.5 196 GLY A CA 1
ATOM 1438 C C . GLY A 1 196 ? -7.496 -10.695 0.105 1 97.5 196 GLY A C 1
ATOM 1439 O O . GLY A 1 196 ? -8.312 -9.781 0.014 1 97.5 196 GLY A O 1
ATOM 1440 N N . VAL A 1 197 ? -6.832 -11.148 -0.917 1 98.81 197 VAL A N 1
ATOM 1441 C CA . VAL A 1 197 ? -7.086 -10.711 -2.283 1 98.81 197 VAL A CA 1
ATOM 1442 C C . VAL A 1 197 ? -7.164 -11.914 -3.211 1 98.81 197 VAL A C 1
ATOM 1444 O O . VAL A 1 197 ? -6.379 -12.859 -3.084 1 98.81 197 VAL A O 1
ATOM 1447 N N . VAL A 1 198 ? -8.117 -11.984 -4.062 1 98.94 198 VAL A N 1
ATOM 1448 C CA . VAL A 1 198 ? -8.234 -12.945 -5.152 1 98.94 198 VAL A CA 1
ATOM 1449 C C . VAL A 1 198 ? -8.391 -12.203 -6.48 1 98.94 198 VAL A C 1
ATOM 1451 O O . VAL A 1 198 ? -9.273 -11.359 -6.625 1 98.94 198 VAL A O 1
ATOM 1454 N N . VAL A 1 199 ? -7.535 -12.453 -7.406 1 98.94 199 VAL A N 1
ATOM 1455 C CA . VAL A 1 199 ? -7.613 -11.891 -8.75 1 98.94 199 VAL A CA 1
ATOM 1456 C C . VAL A 1 199 ? -8.078 -12.969 -9.734 1 98.94 199 VAL A C 1
ATOM 1458 O O . VAL A 1 199 ? -7.508 -14.062 -9.773 1 98.94 199 VAL A O 1
ATOM 1461 N N . ILE A 1 200 ? -9.078 -12.703 -10.461 1 98.94 200 ILE A N 1
ATOM 1462 C CA . ILE A 1 200 ? -9.656 -13.641 -11.414 1 98.94 200 ILE A CA 1
ATOM 1463 C C . ILE A 1 200 ? -9.547 -13.07 -12.828 1 98.94 200 ILE A C 1
ATOM 1465 O O . ILE A 1 200 ? -10.008 -11.953 -13.094 1 98.94 200 ILE A O 1
ATOM 1469 N N . ALA A 1 201 ? -8.93 -13.758 -13.711 1 98.75 201 ALA A N 1
ATOM 1470 C CA . ALA A 1 201 ? -8.828 -13.391 -15.117 1 98.75 201 ALA A CA 1
ATOM 1471 C C . ALA A 1 201 ? -9.523 -14.414 -16 1 98.75 201 ALA A C 1
ATOM 1473 O O . ALA A 1 201 ? -9.844 -15.523 -15.555 1 98.75 201 ALA A O 1
ATOM 1474 N N . ASN A 1 202 ? -9.805 -14.078 -17.25 1 98.5 202 ASN A N 1
ATOM 1475 C CA . ASN A 1 202 ? -10.539 -14.922 -18.172 1 98.5 202 ASN A CA 1
ATOM 1476 C C . ASN A 1 202 ? -9.68 -15.336 -19.375 1 98.5 202 ASN A C 1
ATOM 1478 O O . ASN A 1 202 ? -9.703 -14.688 -20.422 1 98.5 202 ASN A O 1
ATOM 1482 N N . PRO A 1 203 ? -9.016 -16.5 -19.234 1 97.69 203 PRO A N 1
ATOM 1483 C CA . PRO A 1 203 ? -8.156 -16.938 -20.344 1 97.69 203 PRO A CA 1
ATOM 1484 C C . PRO A 1 203 ? -8.938 -17.266 -21.609 1 97.69 203 PRO A C 1
ATOM 1486 O O . PRO A 1 203 ? -8.352 -17.438 -22.688 1 97.69 203 PRO A O 1
ATOM 1489 N N . GLU A 1 204 ? -10.227 -17.328 -21.562 1 97.5 204 GLU A N 1
ATOM 1490 C CA . GLU A 1 204 ? -11.055 -17.641 -22.734 1 97.5 204 GLU A CA 1
ATOM 1491 C C . GLU A 1 204 ? -11.461 -16.375 -23.469 1 97.5 204 GLU A C 1
ATOM 1493 O O . GLU A 1 204 ? -12.062 -16.438 -24.547 1 97.5 204 GLU A O 1
ATOM 1498 N N . SER A 1 205 ? -11.172 -15.242 -22.875 1 96.62 205 SER A N 1
ATOM 1499 C CA . SER A 1 205 ? -11.477 -13.977 -23.516 1 96.62 205 SER A CA 1
ATOM 1500 C C . SER A 1 205 ? -10.641 -13.773 -24.781 1 96.62 205 SER A C 1
ATOM 1502 O O . SER A 1 205 ? -9.508 -14.258 -24.859 1 96.62 205 SER A O 1
ATOM 1504 N N . GLU A 1 206 ? -11.164 -13.047 -25.734 1 94.75 206 GLU A N 1
ATOM 1505 C CA . GLU A 1 206 ? -10.414 -12.68 -26.938 1 94.75 206 GLU A CA 1
ATOM 1506 C C . GLU A 1 206 ? -9.406 -11.57 -26.641 1 94.75 206 GLU A C 1
ATOM 1508 O O . GLU A 1 206 ? -8.438 -11.383 -27.375 1 94.75 206 GLU A O 1
ATOM 1513 N N . LEU A 1 207 ? -9.672 -10.812 -25.594 1 94.06 207 LEU A N 1
ATOM 1514 C CA . LEU A 1 207 ? -8.773 -9.75 -25.188 1 94.06 207 LEU A CA 1
ATOM 1515 C C . LEU A 1 207 ? -7.691 -10.281 -24.25 1 94.06 207 LEU A C 1
ATOM 1517 O O . LEU A 1 207 ? -7.988 -10.703 -23.125 1 94.06 207 LEU A O 1
ATOM 1521 N N . HIS A 1 208 ? -6.441 -10.25 -24.781 1 93.69 208 HIS A N 1
ATOM 1522 C CA . HIS A 1 208 ? -5.301 -10.719 -24.016 1 93.69 208 HIS A CA 1
ATOM 1523 C C . HIS A 1 208 ? -4.402 -9.562 -23.594 1 93.69 208 HIS A C 1
ATOM 1525 O O . HIS A 1 208 ? -3.787 -8.914 -24.453 1 93.69 208 HIS A O 1
ATOM 1531 N N . LEU A 1 209 ? -4.359 -9.305 -22.297 1 92.69 209 LEU A N 1
ATOM 1532 C CA . LEU A 1 209 ? -3.535 -8.234 -21.75 1 92.69 209 LEU A CA 1
ATOM 1533 C C . LEU A 1 209 ? -2.32 -8.812 -21.016 1 92.69 209 LEU A C 1
ATOM 1535 O O . LEU A 1 209 ? -2.354 -9.953 -20.547 1 92.69 209 LEU A O 1
ATOM 1539 N N . PHE A 1 210 ? -1.262 -7.992 -20.953 1 89.88 210 PHE A N 1
ATOM 1540 C CA . PHE A 1 210 ? -0.021 -8.516 -20.406 1 89.88 210 PHE A CA 1
ATOM 1541 C C . PHE A 1 210 ? 0.442 -7.664 -19.219 1 89.88 210 PHE A C 1
ATOM 1543 O O . PHE A 1 210 ? 1.142 -8.148 -18.328 1 89.88 210 PHE A O 1
ATOM 1550 N N . HIS A 1 211 ? 0.014 -6.41 -19.203 1 86.69 211 HIS A N 1
ATOM 1551 C CA . HIS A 1 211 ? 0.541 -5.484 -18.219 1 86.69 211 HIS A CA 1
ATOM 1552 C C . HIS A 1 211 ? -0.586 -4.805 -17.438 1 86.69 211 HIS A C 1
ATOM 1554 O O . HIS A 1 211 ? -1.635 -4.496 -18.016 1 86.69 211 HIS A O 1
ATOM 1560 N N . ALA A 1 212 ? -0.363 -4.633 -16.141 1 88.56 212 ALA A N 1
ATOM 1561 C CA . ALA A 1 212 ? -1.366 -3.98 -15.297 1 88.56 212 ALA A CA 1
ATOM 1562 C C . ALA A 1 212 ? -0.726 -2.936 -14.391 1 88.56 212 ALA A C 1
ATOM 1564 O O . ALA A 1 212 ? -1.294 -2.568 -13.359 1 88.56 212 ALA A O 1
ATOM 1565 N N . GLY A 1 213 ? 0.397 -2.463 -14.711 1 88.81 213 GLY A N 1
ATOM 1566 C CA . GLY A 1 213 ? 1.059 -1.482 -13.859 1 88.81 213 GLY A CA 1
ATOM 1567 C C . GLY A 1 213 ? 0.413 -0.111 -13.922 1 88.81 213 GLY A C 1
ATOM 1568 O O . GLY A 1 213 ? -0.505 0.115 -14.711 1 88.81 213 GLY A O 1
ATOM 1569 N N . GLN A 1 214 ? 0.877 0.794 -13.094 1 88.94 214 GLN A N 1
ATOM 1570 C CA . GLN A 1 214 ? 0.264 2.104 -12.898 1 88.94 214 GLN A CA 1
ATOM 1571 C C . GLN A 1 214 ? 0.327 2.936 -14.172 1 88.94 214 GLN A C 1
ATOM 1573 O O . GLN A 1 214 ? -0.488 3.84 -14.375 1 88.94 214 GLN A O 1
ATOM 1578 N N . HIS A 1 215 ? 1.217 2.607 -15.055 1 87.44 215 HIS A N 1
ATOM 1579 C CA . HIS A 1 215 ? 1.344 3.352 -16.297 1 87.44 215 HIS A CA 1
ATOM 1580 C C . HIS A 1 215 ? 0.287 2.92 -17.312 1 87.44 215 HIS A C 1
ATOM 1582 O O . HIS A 1 215 ? 0.052 3.609 -18.312 1 87.44 215 HIS A O 1
ATOM 1588 N N . TYR A 1 216 ? -0.258 1.787 -17.078 1 90.38 216 TYR A N 1
ATOM 1589 C CA . TYR A 1 216 ? -1.244 1.248 -18 1 90.38 216 TYR A CA 1
ATOM 1590 C C . TYR A 1 216 ? -2.66 1.609 -17.562 1 90.38 216 TYR A C 1
ATOM 1592 O O . TYR A 1 216 ? -2.971 1.596 -16.375 1 90.38 216 TYR A O 1
ATOM 1600 N N . LYS A 1 217 ? -3.52 1.862 -18.562 1 93 217 LYS A N 1
ATOM 1601 C CA . LYS A 1 217 ? -4.906 2.219 -18.281 1 93 217 LYS A CA 1
ATOM 1602 C C . LYS A 1 217 ? -5.594 1.143 -17.453 1 93 217 LYS A C 1
ATOM 1604 O O . LYS A 1 217 ? -6.438 1.448 -16.609 1 93 217 LYS A O 1
ATOM 1609 N N . LEU A 1 218 ? -5.273 -0.13 -17.703 1 94.62 218 LEU A N 1
ATOM 1610 C CA . LEU A 1 218 ? -5.832 -1.192 -16.859 1 94.62 218 LEU A CA 1
ATOM 1611 C C . LEU A 1 218 ? -5.477 -0.978 -15.398 1 94.62 218 LEU A C 1
ATOM 1613 O O . LEU A 1 218 ? -6.332 -1.132 -14.523 1 94.62 218 LEU A O 1
ATOM 1617 N N . GLY A 1 219 ? -4.195 -0.607 -15.148 1 95.81 219 GLY A N 1
ATOM 1618 C CA . GLY A 1 219 ? -3.771 -0.341 -13.789 1 95.81 219 GLY A CA 1
ATOM 1619 C C . GLY A 1 219 ? -4.52 0.813 -13.141 1 95.81 219 GLY A C 1
ATOM 1620 O O . GLY A 1 219 ? -4.898 0.738 -11.977 1 95.81 219 GLY A O 1
ATOM 1621 N N . GLU A 1 220 ? -4.688 1.87 -13.922 1 96.19 220 GLU A N 1
ATOM 1622 C CA . GLU A 1 220 ? -5.469 3.018 -13.469 1 96.19 220 GLU A CA 1
ATOM 1623 C C . GLU A 1 220 ? -6.863 2.592 -13.016 1 96.19 220 GLU A C 1
ATOM 1625 O O . GLU A 1 220 ? -7.293 2.93 -11.914 1 96.19 220 GLU A O 1
ATOM 1630 N N . VAL A 1 221 ? -7.504 1.832 -13.82 1 97.56 221 VAL A N 1
ATOM 1631 C CA . VAL A 1 221 ? -8.898 1.462 -13.602 1 97.56 221 VAL A CA 1
ATOM 1632 C C . VAL A 1 221 ? -8.992 0.468 -12.445 1 97.56 221 VAL A C 1
ATOM 1634 O O . VAL A 1 221 ? -9.922 0.536 -11.633 1 97.56 221 VAL A O 1
ATOM 1637 N N . ILE A 1 222 ? -8.031 -0.486 -12.336 1 98.38 222 ILE A N 1
ATOM 1638 C CA . ILE A 1 222 ? -8 -1.388 -11.188 1 98.38 222 ILE A CA 1
ATOM 1639 C C . ILE A 1 222 ? -7.914 -0.577 -9.898 1 98.38 222 ILE A C 1
ATOM 1641 O O . ILE A 1 222 ? -8.711 -0.778 -8.977 1 98.38 222 ILE A O 1
ATOM 1645 N N . GLY A 1 223 ? -6.957 0.357 -9.867 1 98.56 223 GLY A N 1
ATOM 1646 C CA . GLY A 1 223 ? -6.781 1.188 -8.688 1 98.56 223 GLY A CA 1
ATOM 1647 C C . GLY A 1 223 ? -8.039 1.946 -8.297 1 98.56 223 GLY A C 1
ATOM 1648 O O . GLY A 1 223 ? -8.453 1.916 -7.141 1 98.56 223 GLY A O 1
ATOM 1649 N N . ARG A 1 224 ? -8.664 2.586 -9.25 1 98.31 224 ARG A N 1
ATOM 1650 C CA . ARG A 1 224 ? -9.852 3.398 -9 1 98.31 224 ARG A CA 1
ATOM 1651 C C . ARG A 1 224 ? -11.023 2.533 -8.555 1 98.31 224 ARG A C 1
ATOM 1653 O O . ARG A 1 224 ? -11.789 2.92 -7.664 1 98.31 224 ARG A O 1
ATOM 1660 N N . THR A 1 225 ? -11.195 1.41 -9.211 1 98.81 225 THR A N 1
ATOM 1661 C CA . THR A 1 225 ? -12.32 0.529 -8.922 1 98.81 225 THR A CA 1
ATOM 1662 C C . THR A 1 225 ? -12.203 -0.04 -7.508 1 98.81 225 THR A C 1
ATOM 1664 O O . THR A 1 225 ? -13.18 -0.048 -6.754 1 98.81 225 THR A O 1
ATOM 1667 N N . VAL A 1 226 ? -11.031 -0.513 -7.133 1 98.88 226 VAL A N 1
ATOM 1668 C CA . VAL A 1 226 ? -10.812 -1.055 -5.793 1 98.88 226 VAL A CA 1
ATOM 1669 C C . VAL A 1 226 ? -10.945 0.059 -4.758 1 98.88 226 VAL A C 1
ATOM 1671 O O . VAL A 1 226 ? -11.547 -0.139 -3.699 1 98.88 226 VAL A O 1
ATOM 1674 N N . HIS A 1 227 ? -10.383 1.219 -5.074 1 98.81 227 HIS A N 1
ATOM 1675 C CA . HIS A 1 227 ? -10.484 2.383 -4.203 1 98.81 227 HIS A CA 1
ATOM 1676 C C . HIS A 1 227 ? -11.938 2.695 -3.861 1 98.81 227 HIS A C 1
ATOM 1678 O O . HIS A 1 227 ? -12.289 2.795 -2.686 1 98.81 227 HIS A O 1
ATOM 1684 N N . SER A 1 228 ? -12.742 2.793 -4.875 1 98.69 228 SER A N 1
ATOM 1685 C CA . SER A 1 228 ? -14.156 3.123 -4.707 1 98.69 228 SER A CA 1
ATOM 1686 C C . SER A 1 228 ? -14.891 2.027 -3.949 1 98.69 228 SER A C 1
ATOM 1688 O O . SER A 1 228 ? -15.68 2.314 -3.041 1 98.69 228 SER A O 1
ATOM 1690 N N . ALA A 1 229 ? -14.656 0.791 -4.309 1 98.88 229 ALA A N 1
ATOM 1691 C CA . ALA A 1 229 ? -15.336 -0.338 -3.676 1 98.88 229 ALA A CA 1
ATOM 1692 C C . ALA A 1 229 ? -14.984 -0.427 -2.195 1 98.88 229 ALA A C 1
ATOM 1694 O O . ALA A 1 229 ? -15.852 -0.69 -1.358 1 98.88 229 ALA A O 1
ATOM 1695 N N . LEU A 1 230 ? -13.695 -0.26 -1.876 1 98.81 230 LEU A N 1
ATOM 1696 C CA . LEU A 1 230 ? -13.266 -0.377 -0.486 1 98.81 230 LEU A CA 1
ATOM 1697 C C . LEU A 1 230 ? -13.867 0.736 0.364 1 98.81 230 LEU A C 1
ATOM 1699 O O . LEU A 1 230 ? -14.328 0.489 1.481 1 98.81 230 LEU A O 1
ATOM 1703 N N . ARG A 1 231 ? -13.875 1.999 -0.117 1 98.5 231 ARG A N 1
ATOM 1704 C CA . ARG A 1 231 ? -14.5 3.09 0.62 1 98.5 231 ARG A CA 1
ATOM 1705 C C . ARG A 1 231 ? -15.961 2.766 0.94 1 98.5 231 ARG A C 1
ATOM 1707 O O . ARG A 1 231 ? -16.422 2.992 2.062 1 98.5 231 ARG A O 1
ATOM 1714 N N . GLU A 1 232 ? -16.625 2.262 -0.06 1 98.62 232 GLU A N 1
ATOM 1715 C CA . GLU A 1 232 ? -18.031 1.913 0.136 1 98.62 232 GLU A CA 1
ATOM 1716 C C . GLU A 1 232 ? -18.172 0.786 1.152 1 98.62 232 GLU A C 1
ATOM 1718 O O . GLU A 1 232 ? -19.047 0.842 2.025 1 98.62 232 GLU A O 1
ATOM 1723 N N . ALA A 1 233 ? -17.375 -0.235 1.039 1 98.44 233 ALA A N 1
ATOM 1724 C CA . ALA A 1 233 ? -17.438 -1.379 1.944 1 98.44 233 ALA A CA 1
ATOM 1725 C C . ALA A 1 233 ? -17.234 -0.948 3.393 1 98.44 233 ALA A C 1
ATOM 1727 O O . ALA A 1 233 ? -17.953 -1.374 4.289 1 98.44 233 ALA A O 1
ATOM 1728 N N . LEU A 1 234 ? -16.219 -0.122 3.605 1 98.06 234 LEU A N 1
ATOM 1729 C CA . LEU A 1 234 ? -15.914 0.349 4.953 1 98.06 234 LEU A CA 1
ATOM 1730 C C . LEU A 1 234 ? -17.062 1.184 5.504 1 98.06 234 LEU A C 1
ATOM 1732 O O . LEU A 1 234 ? -17.438 1.055 6.676 1 98.06 234 LEU A O 1
ATOM 1736 N N . PHE A 1 235 ? -17.672 2.027 4.676 1 98.44 235 PHE A N 1
ATOM 1737 C CA . PHE A 1 235 ? -18.828 2.826 5.086 1 98.44 235 PHE A CA 1
ATOM 1738 C C . PHE A 1 235 ? -20 1.933 5.465 1 98.44 235 PHE A C 1
ATOM 1740 O O . PHE A 1 235 ? -20.625 2.131 6.504 1 98.44 235 PHE A O 1
ATOM 1747 N N . LEU A 1 236 ? -20.25 0.957 4.625 1 97.31 236 LEU A N 1
ATOM 1748 C CA . LEU A 1 236 ? -21.391 0.069 4.859 1 97.31 236 LEU A CA 1
ATOM 1749 C C . LEU A 1 236 ? -21.203 -0.736 6.137 1 97.31 236 LEU A C 1
ATOM 1751 O O . LEU A 1 236 ? -22.156 -0.949 6.891 1 97.31 236 LEU A O 1
ATOM 1755 N N . GLN A 1 237 ? -20 -1.195 6.43 1 95.38 237 GLN A N 1
ATOM 1756 C CA . GLN A 1 237 ? -19.734 -2.121 7.531 1 95.38 237 GLN A CA 1
ATOM 1757 C C . GLN A 1 237 ? -19.672 -1.384 8.867 1 95.38 237 GLN A C 1
ATOM 1759 O O . GLN A 1 237 ? -20.219 -1.85 9.867 1 95.38 237 GLN A O 1
ATOM 1764 N N . THR A 1 238 ? -18.984 -0.224 8.906 1 94.75 238 THR A N 1
ATOM 1765 C CA . THR A 1 238 ? -18.703 0.397 10.203 1 94.75 238 THR A CA 1
ATOM 1766 C C . THR A 1 238 ? -19.094 1.873 10.18 1 94.75 238 THR A C 1
ATOM 1768 O O . THR A 1 238 ? -18.922 2.576 11.18 1 94.75 238 THR A O 1
ATOM 1771 N N . GLY A 1 239 ? -19.516 2.381 9.062 1 96.25 239 GLY A N 1
ATOM 1772 C CA . GLY A 1 239 ? -19.844 3.795 8.938 1 96.25 239 GLY A CA 1
ATOM 1773 C C . GLY A 1 239 ? -18.609 4.66 8.695 1 96.25 239 GLY A C 1
ATOM 1774 O O . GLY A 1 239 ? -18.703 5.891 8.688 1 96.25 239 GLY A O 1
ATOM 1775 N N . LEU A 1 240 ? -17.484 4.012 8.461 1 96.25 240 LEU A N 1
ATOM 1776 C CA . LEU A 1 240 ? -16.25 4.758 8.273 1 96.25 240 LEU A CA 1
ATOM 1777 C C . LEU A 1 240 ? -16.328 5.633 7.023 1 96.25 240 LEU A C 1
ATOM 1779 O O . LEU A 1 240 ? -16.547 5.129 5.918 1 96.25 240 LEU A O 1
ATOM 1783 N N . CYS A 1 241 ? -16.188 6.836 7.188 1 96.69 241 CYS A N 1
ATOM 1784 C CA . CYS A 1 241 ? -16.25 7.859 6.152 1 96.69 241 CYS A CA 1
ATOM 1785 C C . CYS A 1 241 ? -15.688 9.18 6.656 1 96.69 241 CYS A C 1
ATOM 1787 O O . CYS A 1 241 ? -15.398 9.32 7.844 1 96.69 241 CYS A O 1
ATOM 1789 N N . PRO A 1 242 ? -15.492 10.117 5.781 1 96.12 242 PRO A N 1
ATOM 1790 C CA . PRO A 1 242 ? -14.93 11.398 6.203 1 96.12 242 PRO A CA 1
ATOM 1791 C C . PRO A 1 242 ? -15.75 12.07 7.305 1 96.12 242 PRO A C 1
ATOM 1793 O O . PRO A 1 242 ? -15.18 12.586 8.273 1 96.12 242 PRO A O 1
ATOM 1796 N N . GLU A 1 243 ? -17.047 12.055 7.242 1 95.06 243 GLU A N 1
ATOM 1797 C CA . GLU A 1 243 ? -17.906 12.695 8.234 1 95.06 243 GLU A CA 1
ATOM 1798 C C . GLU A 1 243 ? -17.688 12.102 9.617 1 95.06 243 GLU A C 1
ATOM 1800 O O . GLU A 1 243 ? -17.594 12.836 10.609 1 95.06 243 GLU A O 1
ATOM 1805 N N . GLN A 1 244 ? -17.594 10.773 9.641 1 94.44 244 GLN A N 1
ATOM 1806 C CA . GLN A 1 244 ? -17.359 10.094 10.906 1 94.44 244 GLN A CA 1
ATOM 1807 C C . GLN A 1 244 ? -15.977 10.438 11.461 1 94.44 244 GLN A C 1
ATOM 1809 O O . GLN A 1 244 ? -15.789 10.531 12.672 1 94.44 244 GLN A O 1
ATOM 1814 N N . GLN A 1 245 ? -15.078 10.695 10.594 1 95.12 245 GLN A N 1
ATOM 1815 C CA . GLN A 1 245 ? -13.688 10.945 10.977 1 95.12 245 GLN A CA 1
ATOM 1816 C C . GLN A 1 245 ? -13.484 12.406 11.359 1 95.12 245 GLN A C 1
ATOM 1818 O O . GLN A 1 245 ? -12.391 12.789 11.805 1 95.12 245 GLN A O 1
ATOM 1823 N N . HIS A 1 246 ? -14.508 13.281 11.227 1 96.44 246 HIS A N 1
ATOM 1824 C CA . HIS A 1 246 ? -14.43 14.656 11.703 1 96.44 246 HIS A CA 1
ATOM 1825 C C . HIS A 1 246 ? -14.562 14.719 13.219 1 96.44 246 HIS A C 1
ATOM 1827 O O . HIS A 1 246 ? -15.531 15.273 13.742 1 96.44 246 HIS A O 1
ATOM 1833 N N . SER A 1 247 ? -13.547 14.258 13.875 1 97.25 247 SER A N 1
ATOM 1834 C CA . SER A 1 247 ? -13.461 14.102 15.32 1 97.25 247 SER A CA 1
ATOM 1835 C C . SER A 1 247 ? -12.031 14.25 15.812 1 97.25 247 SER A C 1
ATOM 1837 O O . SER A 1 247 ? -11.117 13.586 15.32 1 97.25 247 SER A O 1
ATOM 1839 N N . ALA A 1 248 ? -11.852 15.18 16.781 1 97.62 248 ALA A N 1
ATOM 1840 C CA . ALA A 1 248 ? -10.523 15.344 17.375 1 97.62 248 ALA A CA 1
ATOM 1841 C C . ALA A 1 248 ? -10.07 14.055 18.062 1 97.62 248 ALA A C 1
ATOM 1843 O O . ALA A 1 248 ? -8.898 13.695 18 1 97.62 248 ALA A O 1
ATOM 1844 N N . LEU A 1 249 ? -11.008 13.414 18.656 1 97.31 249 LEU A N 1
ATOM 1845 C CA . LEU A 1 249 ? -10.719 12.148 19.328 1 97.31 249 LEU A CA 1
ATOM 1846 C C . LEU A 1 249 ? -10.219 11.117 18.328 1 97.31 249 LEU A C 1
ATOM 1848 O O . LEU A 1 249 ? -9.227 10.43 18.594 1 97.31 249 LEU A O 1
ATOM 1852 N N . ARG A 1 250 ? -10.828 10.992 17.188 1 96.44 250 ARG A N 1
ATOM 1853 C CA . ARG A 1 250 ? -10.469 9.984 16.203 1 96.44 250 ARG A CA 1
ATOM 1854 C C . ARG A 1 250 ? -9.133 10.305 15.547 1 96.44 250 ARG A C 1
ATOM 1856 O O . ARG A 1 250 ? -8.414 9.398 15.117 1 96.44 250 ARG A O 1
ATOM 1863 N N . ARG A 1 251 ? -8.789 11.609 15.547 1 97.25 251 ARG A N 1
ATOM 1864 C CA . ARG A 1 251 ? -7.492 11.992 14.992 1 97.25 251 ARG A CA 1
ATOM 1865 C C . ARG A 1 251 ? -6.359 11.602 15.938 1 97.25 251 ARG A C 1
ATOM 1867 O O . ARG A 1 251 ? -5.238 11.336 15.492 1 97.25 251 ARG A O 1
ATOM 1874 N N . LEU A 1 252 ? -6.652 11.641 17.25 1 97.5 252 LEU A N 1
ATOM 1875 C CA . LEU A 1 252 ? -5.547 11.656 18.203 1 97.5 252 LEU A CA 1
ATOM 1876 C C . LEU A 1 252 ? -5.516 10.375 19.016 1 97.5 252 LEU A C 1
ATOM 1878 O O . LEU A 1 252 ? -4.531 10.102 19.719 1 97.5 252 LEU A O 1
ATOM 1882 N N . LYS A 1 253 ? -6.512 9.539 18.906 1 96.25 253 LYS A N 1
ATOM 1883 C CA . LYS A 1 253 ? -6.625 8.352 19.75 1 96.25 253 LYS A CA 1
ATOM 1884 C C . LYS A 1 253 ? -5.422 7.43 19.547 1 96.25 253 LYS A C 1
ATOM 1886 O O . LYS A 1 253 ? -4.984 6.766 20.5 1 96.25 253 LYS A O 1
ATOM 1891 N N . ARG A 1 254 ? -4.855 7.336 18.391 1 95.94 254 ARG A N 1
ATOM 1892 C CA . ARG A 1 254 ? -3.734 6.441 18.125 1 95.94 254 ARG A CA 1
ATOM 1893 C C . ARG A 1 254 ? -2.496 6.867 18.906 1 95.94 254 ARG A C 1
ATOM 1895 O O . ARG A 1 254 ? -1.521 6.117 18.984 1 95.94 254 ARG A O 1
ATOM 1902 N N . TYR A 1 255 ? -2.523 8.062 19.469 1 97 255 TYR A N 1
ATOM 1903 C CA . TYR A 1 255 ? -1.425 8.531 20.312 1 97 255 TYR A CA 1
ATOM 1904 C C . TYR A 1 255 ? -1.769 8.391 21.797 1 97 255 TYR A C 1
ATOM 1906 O O . TYR A 1 255 ? -1.095 8.961 22.656 1 97 255 TYR A O 1
ATOM 1914 N N . GLY A 1 256 ? -2.857 7.773 22.062 1 95.56 256 GLY A N 1
ATOM 1915 C CA . GLY A 1 256 ? -3.234 7.484 23.438 1 95.56 256 GLY A CA 1
ATOM 1916 C C . GLY A 1 256 ? -4.152 8.531 24.031 1 95.56 256 GLY A C 1
ATOM 1917 O O . GLY A 1 256 ? -4.422 8.523 25.25 1 95.56 256 GLY A O 1
ATOM 1918 N N . ILE A 1 257 ? -4.59 9.453 23.281 1 96.12 257 ILE A N 1
ATOM 1919 C CA . ILE A 1 257 ? -5.488 10.492 23.781 1 96.12 257 ILE A CA 1
ATOM 1920 C C . ILE A 1 257 ? -6.934 10.008 23.688 1 96.12 257 ILE A C 1
ATOM 1922 O O . ILE A 1 257 ? -7.43 9.711 22.594 1 96.12 257 ILE A O 1
ATOM 1926 N N . SER A 1 258 ? -7.621 9.922 24.781 1 94.25 258 SER A N 1
ATOM 1927 C CA . SER A 1 258 ? -8.977 9.375 24.797 1 94.25 258 SER A CA 1
ATOM 1928 C C . SER A 1 258 ? -9.961 10.359 25.422 1 94.25 258 SER A C 1
ATOM 1930 O O . SER A 1 258 ? -11.172 10.164 25.344 1 94.25 258 SER A O 1
ATOM 1932 N N . ASP A 1 259 ? -9.461 11.367 26.094 1 95.5 259 ASP A N 1
ATOM 1933 C CA . ASP A 1 259 ? -10.32 12.352 26.75 1 95.5 259 ASP A CA 1
ATOM 1934 C C . ASP A 1 259 ? -10.398 13.641 25.938 1 95.5 259 ASP A C 1
ATOM 1936 O O . ASP A 1 259 ? -9.461 14.445 25.953 1 95.5 259 ASP A O 1
ATOM 1940 N N . VAL A 1 260 ? -11.477 13.859 25.281 1 95.62 260 VAL A N 1
ATOM 1941 C CA . VAL A 1 260 ? -11.75 15.078 24.531 1 95.62 260 VAL A CA 1
ATOM 1942 C C . VAL A 1 260 ? -13.109 15.648 24.953 1 95.62 260 VAL A C 1
ATOM 1944 O O . VAL A 1 260 ? -14.109 14.93 24.969 1 95.62 260 VAL A O 1
ATOM 1947 N N . ALA A 1 261 ? -13.086 16.922 25.312 1 96 261 ALA A N 1
ATOM 1948 C CA . ALA A 1 261 ? -14.352 17.562 25.656 1 96 261 ALA A CA 1
ATOM 1949 C C . ALA A 1 261 ? -15.375 17.391 24.547 1 96 261 ALA A C 1
ATOM 1951 O O . ALA A 1 261 ? -15.102 17.719 23.391 1 96 261 ALA A O 1
ATOM 1952 N N . PRO A 1 262 ? -16.578 16.938 24.891 1 95.56 262 PRO A N 1
ATOM 1953 C CA . PRO A 1 262 ? -17.594 16.641 23.875 1 95.56 262 PRO A CA 1
ATOM 1954 C C . PRO A 1 262 ? -17.891 17.844 22.984 1 95.56 262 PRO A C 1
ATOM 1956 O O . PRO A 1 262 ? -18.125 17.688 21.781 1 95.56 262 PRO A O 1
ATOM 1959 N N . GLN A 1 263 ? -17.844 19.016 23.531 1 94.75 263 GLN A N 1
ATOM 1960 C CA . GLN A 1 263 ? -18.172 20.203 22.766 1 94.75 263 GLN A CA 1
ATOM 1961 C C . GLN A 1 263 ? -17.062 20.562 21.781 1 94.75 263 GLN A C 1
ATOM 1963 O O . GLN A 1 263 ? -17.266 21.328 20.844 1 94.75 263 GLN A O 1
ATOM 1968 N N . LEU A 1 264 ? -15.891 19.969 21.984 1 96.31 264 LEU A N 1
ATOM 1969 C CA . LEU A 1 264 ? -14.734 20.297 21.172 1 96.31 264 LEU A CA 1
ATOM 1970 C C . LEU A 1 264 ? -14.5 19.234 20.109 1 96.31 264 LEU A C 1
ATOM 1972 O O . LEU A 1 264 ? -13.82 19.469 19.109 1 96.31 264 LEU A O 1
ATOM 1976 N N . ASP A 1 265 ? -15.023 18.062 20.312 1 97.19 265 ASP A N 1
ATOM 1977 C CA . ASP A 1 265 ? -14.656 16.891 19.531 1 97.19 265 ASP A CA 1
ATOM 1978 C C . ASP A 1 265 ? -14.914 17.094 18.047 1 97.19 265 ASP A C 1
ATOM 1980 O O . ASP A 1 265 ? -14.102 16.703 17.203 1 97.19 265 ASP A O 1
ATOM 1984 N N . GLN A 1 266 ? -16 17.781 17.719 1 96.06 266 GLN A N 1
ATOM 1985 C CA . GLN A 1 266 ? -16.359 17.922 16.312 1 96.06 266 GLN A CA 1
ATOM 1986 C C . GLN A 1 266 ? -16.25 19.375 15.859 1 96.06 266 GLN A C 1
ATOM 1988 O O . GLN A 1 266 ? -16.703 19.734 14.773 1 96.06 266 GLN A O 1
ATOM 1993 N N . ASN A 1 267 ? -15.688 20.219 16.781 1 96.06 267 ASN A N 1
ATOM 1994 C CA . ASN A 1 267 ? -15.43 21.594 16.375 1 96.06 267 ASN A CA 1
ATOM 1995 C C . ASN A 1 267 ? -14.43 21.672 15.234 1 96.06 267 ASN A C 1
ATOM 1997 O O . ASN A 1 267 ? -13.32 21.125 15.336 1 96.06 267 ASN A O 1
ATOM 2001 N N . PRO A 1 268 ? -14.805 22.328 14.109 1 95.38 268 PRO A N 1
ATOM 2002 C CA . PRO A 1 268 ? -13.961 22.312 12.914 1 95.38 268 PRO A CA 1
ATOM 2003 C C . PRO A 1 268 ? -12.539 22.812 13.188 1 95.38 268 PRO A C 1
ATOM 2005 O O . PRO A 1 268 ? -11.57 22.25 12.68 1 95.38 268 PRO A O 1
ATOM 2008 N N . ALA A 1 269 ? -12.43 23.812 13.961 1 95.38 269 ALA A N 1
ATOM 2009 C CA . ALA A 1 269 ? -11.109 24.375 14.281 1 95.38 269 ALA A CA 1
ATOM 2010 C C . ALA A 1 269 ? -10.289 23.391 15.102 1 95.38 269 ALA A C 1
ATOM 2012 O O . ALA A 1 269 ? -9.078 23.25 14.883 1 95.38 269 ALA A O 1
ATOM 2013 N N . VAL A 1 270 ? -10.938 22.719 16.047 1 97.06 270 VAL A N 1
ATOM 2014 C CA . VAL A 1 270 ? -10.258 21.781 16.922 1 97.06 270 VAL A CA 1
ATOM 2015 C C . VAL A 1 270 ? -9.859 20.531 16.125 1 97.06 270 VAL A C 1
ATOM 2017 O O . VAL A 1 270 ? -8.75 20.016 16.297 1 97.06 270 VAL A O 1
ATOM 2020 N N . VAL A 1 271 ? -10.727 20.078 15.234 1 98.06 271 VAL A N 1
ATOM 2021 C CA . VAL A 1 271 ? -10.422 18.906 14.398 1 98.06 271 VAL A CA 1
ATOM 2022 C C . VAL A 1 271 ? -9.234 19.219 13.5 1 98.06 271 VAL A C 1
ATOM 2024 O O . VAL A 1 271 ? -8.336 18.391 13.336 1 98.06 271 VAL A O 1
ATOM 2027 N N . ALA A 1 272 ? -9.211 20.422 12.914 1 98 272 ALA A N 1
ATOM 2028 C CA . ALA A 1 272 ? -8.094 20.812 12.07 1 98 272 ALA A CA 1
ATOM 2029 C C . ALA A 1 272 ? -6.789 20.859 12.867 1 98 272 ALA A C 1
ATOM 2031 O O . ALA A 1 272 ? -5.758 20.359 12.406 1 98 272 ALA A O 1
ATOM 2032 N N . ALA A 1 273 ? -6.84 21.438 14.031 1 97.62 273 ALA A N 1
ATOM 2033 C CA . ALA A 1 273 ? -5.66 21.516 14.883 1 97.62 273 ALA A CA 1
ATOM 2034 C C . ALA A 1 273 ? -5.184 20.125 15.289 1 97.62 273 ALA A C 1
ATOM 2036 O O . ALA A 1 273 ? -3.98 19.859 15.305 1 97.62 273 ALA A O 1
ATOM 2037 N N . ALA A 1 274 ? -6.141 19.266 15.68 1 98.06 274 ALA A N 1
ATOM 2038 C CA . ALA A 1 274 ? -5.812 17.891 16.031 1 98.06 274 ALA A CA 1
ATOM 2039 C C . ALA A 1 274 ? -5.141 17.172 14.852 1 98.06 274 ALA A C 1
ATOM 2041 O O . ALA A 1 274 ? -4.168 16.438 15.047 1 98.06 274 ALA A O 1
ATOM 2042 N N . SER A 1 275 ? -5.676 17.391 13.664 1 98.44 275 SER A N 1
ATOM 2043 C CA . SER A 1 275 ? -5.113 16.797 12.461 1 98.44 275 SER A CA 1
ATOM 2044 C C . SER A 1 275 ? -3.686 17.266 12.227 1 98.44 275 SER A C 1
ATOM 2046 O O . SER A 1 275 ? -2.822 16.484 11.828 1 98.44 275 SER A O 1
ATOM 2048 N N . LEU A 1 276 ? -3.455 18.547 12.414 1 98.69 276 LEU A N 1
ATOM 2049 C CA . LEU A 1 276 ? -2.121 19.109 12.203 1 98.69 276 LEU A CA 1
ATOM 2050 C C . LEU A 1 276 ? -1.145 18.578 13.25 1 98.69 276 LEU A C 1
ATOM 2052 O O . LEU A 1 276 ? -0.004 18.234 12.922 1 98.69 276 LEU A O 1
ATOM 2056 N N . CYS A 1 277 ? -1.568 18.516 14.492 1 98.44 277 CYS A N 1
ATOM 2057 C CA . CYS A 1 277 ? -0.704 17.984 15.539 1 98.44 277 CYS A CA 1
ATOM 2058 C C . CYS A 1 277 ? -0.357 16.516 15.258 1 98.44 277 CYS A C 1
ATOM 2060 O O . CYS A 1 277 ? 0.794 16.109 15.406 1 98.44 277 CYS A O 1
ATOM 2062 N N . ALA A 1 278 ? -1.373 15.734 14.875 1 98.56 278 ALA A N 1
ATOM 2063 C CA . ALA A 1 278 ? -1.117 14.344 14.516 1 98.56 278 ALA A CA 1
ATOM 2064 C C . ALA A 1 278 ? -0.089 14.25 13.391 1 98.56 278 ALA A C 1
ATOM 2066 O O . ALA A 1 278 ? 0.791 13.391 13.414 1 98.56 278 ALA A O 1
ATOM 2067 N N . HIS A 1 279 ? -0.222 15.148 12.406 1 98.62 279 HIS A N 1
ATOM 2068 C CA . HIS A 1 279 ? 0.713 15.164 11.289 1 98.62 279 HIS A CA 1
ATOM 2069 C C . HIS A 1 279 ? 2.123 15.508 11.75 1 98.62 279 HIS A C 1
ATOM 2071 O O . HIS A 1 279 ? 3.1 14.93 11.281 1 98.62 279 HIS A O 1
ATOM 2077 N N . LEU A 1 280 ? 2.24 16.5 12.633 1 98.56 280 LEU A N 1
ATOM 2078 C CA . LEU A 1 280 ? 3.543 16.844 13.188 1 98.56 280 LEU A CA 1
ATOM 2079 C C . LEU A 1 280 ? 4.18 15.641 13.875 1 98.56 280 LEU A C 1
ATOM 2081 O O . LEU A 1 280 ? 5.371 15.383 13.703 1 98.56 280 LEU A O 1
ATOM 2085 N N . LEU A 1 281 ? 3.387 14.93 14.641 1 98.5 281 LEU A N 1
ATOM 2086 C CA . LEU A 1 281 ? 3.877 13.75 15.352 1 98.5 281 LEU A CA 1
ATOM 2087 C C . LEU A 1 281 ? 4.348 12.68 14.375 1 98.5 281 LEU A C 1
ATOM 2089 O O . LEU A 1 281 ? 5.414 12.094 14.555 1 98.5 281 LEU A O 1
ATOM 2093 N N . ASP A 1 282 ? 3.576 12.438 13.328 1 98.25 282 ASP A N 1
ATOM 2094 C CA . ASP A 1 282 ? 3.98 11.484 12.305 1 98.25 282 ASP A CA 1
ATOM 2095 C C . ASP A 1 282 ? 5.301 11.898 11.656 1 98.25 282 ASP A C 1
ATOM 2097 O O . ASP A 1 282 ? 6.203 11.078 11.492 1 98.25 282 ASP A O 1
ATOM 2101 N N . GLN A 1 283 ? 5.383 13.188 11.305 1 98.06 283 GLN A N 1
ATOM 2102 C CA . GLN A 1 283 ? 6.57 13.703 10.633 1 98.06 283 GLN A CA 1
ATOM 2103 C C . GLN A 1 283 ? 7.801 13.609 11.531 1 98.06 283 GLN A C 1
ATOM 2105 O O . GLN A 1 283 ? 8.906 13.336 11.062 1 98.06 283 GLN A O 1
ATOM 2110 N N . LEU A 1 284 ? 7.602 13.82 12.781 1 97.31 284 LEU A N 1
ATOM 2111 C CA . LEU A 1 284 ? 8.695 13.68 13.734 1 97.31 284 LEU A CA 1
ATOM 2112 C C . LEU A 1 284 ? 9.172 12.234 13.812 1 97.31 284 LEU A C 1
ATOM 2114 O O . LEU A 1 284 ? 10.375 11.969 13.773 1 97.31 284 LEU A O 1
ATOM 2118 N N . GLU A 1 285 ? 8.227 11.352 13.883 1 96.19 285 GLU A N 1
ATOM 2119 C CA . GLU A 1 285 ? 8.555 9.93 13.961 1 96.19 285 GLU A CA 1
ATOM 2120 C C . GLU A 1 285 ? 9.305 9.461 12.719 1 96.19 285 GLU A C 1
ATOM 2122 O O . GLU A 1 285 ? 10.188 8.602 12.812 1 96.19 285 GLU A O 1
ATOM 2127 N N . TRP A 1 286 ? 8.984 10.03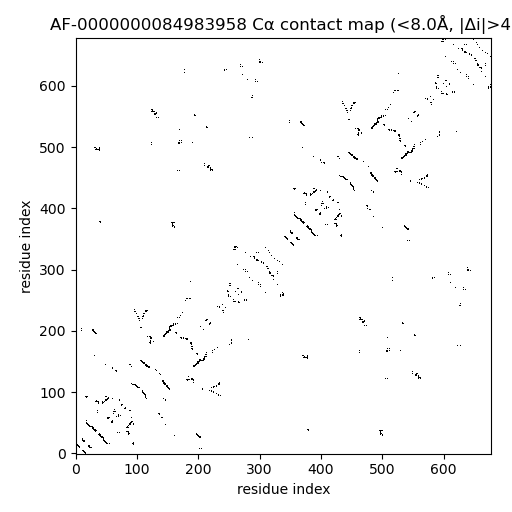1 11.594 1 97 286 TRP A N 1
ATOM 2128 C CA . TRP A 1 286 ? 9.57 9.609 10.328 1 97 286 TRP A CA 1
ATOM 2129 C C . TRP A 1 286 ? 10.867 10.367 10.062 1 97 286 TRP A C 1
ATOM 2131 O O . TRP A 1 286 ? 11.531 10.133 9.047 1 97 286 TRP A O 1
ATOM 2141 N N . GLY A 1 287 ? 11.219 11.352 10.906 1 96.38 287 GLY A N 1
ATOM 2142 C CA . GLY A 1 287 ? 12.414 12.156 10.719 1 96.38 287 GLY A CA 1
ATOM 2143 C C . GLY A 1 287 ? 12.258 13.234 9.672 1 96.38 287 GLY A C 1
ATOM 2144 O O . GLY A 1 287 ? 13.25 13.781 9.18 1 96.38 287 GLY A O 1
ATOM 2145 N N . MET A 1 288 ? 11.07 13.57 9.375 1 97.44 288 MET A N 1
ATOM 2146 C CA . MET A 1 288 ? 10.789 14.461 8.258 1 97.44 288 MET A CA 1
ATOM 2147 C C . MET A 1 288 ? 10.773 15.922 8.703 1 97.44 288 MET A C 1
ATOM 2149 O O . MET A 1 288 ? 10.773 16.828 7.879 1 97.44 288 MET A O 1
ATOM 2153 N N . LEU A 1 289 ? 10.766 16.141 9.992 1 97.5 289 LEU A N 1
ATOM 2154 C CA . LEU A 1 289 ? 10.891 17.484 10.578 1 97.5 289 LEU A CA 1
ATOM 2155 C C . LEU A 1 289 ? 11.938 17.484 11.688 1 97.5 289 LEU A C 1
ATOM 2157 O O . LEU A 1 289 ? 12.164 16.469 12.344 1 97.5 289 LEU A O 1
ATOM 2161 N N . THR A 1 290 ? 12.57 18.609 11.859 1 96.25 290 THR A N 1
ATOM 2162 C CA . THR A 1 290 ? 13.422 18.781 13.039 1 96.25 290 THR A CA 1
ATOM 2163 C C . THR A 1 290 ? 12.578 18.984 14.289 1 96.25 290 THR A C 1
ATOM 2165 O O . THR A 1 290 ? 11.469 19.516 14.219 1 96.25 290 THR A O 1
ATOM 2168 N N . PRO A 1 291 ? 13.109 18.5 15.398 1 96.88 291 PRO A N 1
ATOM 2169 C CA . PRO A 1 291 ? 12.359 18.719 16.641 1 96.88 291 PRO A CA 1
ATOM 2170 C C . PRO A 1 291 ? 12.047 20.203 16.875 1 96.88 291 PRO A C 1
ATOM 2172 O O . PRO A 1 291 ? 10.938 20.547 17.297 1 96.88 291 PRO A O 1
ATOM 2175 N N . ALA A 1 292 ? 12.93 21.047 16.578 1 94.69 292 ALA A N 1
ATOM 2176 C CA . ALA A 1 292 ? 12.727 22.484 16.781 1 94.69 292 ALA A CA 1
ATOM 2177 C C . ALA A 1 292 ? 11.602 23 15.891 1 94.69 292 ALA A C 1
ATOM 2179 O O . ALA A 1 292 ? 10.75 23.766 16.344 1 94.69 292 ALA A O 1
ATOM 2180 N N . GLY A 1 293 ? 11.625 22.609 14.656 1 95.62 293 GLY A N 1
ATOM 2181 C CA . GLY A 1 293 ? 10.57 23.016 13.742 1 95.62 293 GLY A CA 1
ATOM 2182 C C . GLY A 1 293 ? 9.203 22.5 14.148 1 95.62 293 GLY A C 1
ATOM 2183 O O . GLY A 1 293 ? 8.211 23.234 14.062 1 95.62 293 GLY A O 1
ATOM 2184 N N . ALA A 1 294 ? 9.164 21.281 14.586 1 97.81 294 ALA A N 1
ATOM 2185 C CA . ALA A 1 294 ? 7.898 20.688 15.016 1 97.81 294 ALA A CA 1
ATOM 2186 C C . ALA A 1 294 ? 7.371 21.375 16.281 1 97.81 294 ALA A C 1
ATOM 2188 O O . ALA A 1 294 ? 6.168 21.625 16.406 1 97.81 294 ALA A O 1
ATOM 2189 N N . ALA A 1 295 ? 8.281 21.672 17.188 1 97.69 295 ALA A N 1
ATOM 2190 C CA . ALA A 1 295 ? 7.887 22.359 18.422 1 97.69 295 ALA A CA 1
ATOM 2191 C C . ALA A 1 295 ? 7.289 23.719 18.125 1 97.69 295 ALA A C 1
ATOM 2193 O O . ALA A 1 295 ? 6.25 24.094 18.672 1 97.69 295 ALA A O 1
ATOM 2194 N N . GLN A 1 296 ? 7.922 24.422 17.312 1 96.12 296 GLN A N 1
ATOM 2195 C CA . GLN A 1 296 ? 7.445 25.75 16.938 1 96.12 296 GLN A CA 1
ATOM 2196 C C . GLN A 1 296 ? 6.074 25.672 16.281 1 96.12 296 GLN A C 1
ATOM 2198 O O . GLN A 1 296 ? 5.176 26.453 16.609 1 96.12 296 GLN A O 1
ATOM 2203 N N . ALA A 1 297 ? 5.949 24.797 15.312 1 97.56 297 ALA A N 1
ATOM 2204 C CA . ALA A 1 297 ? 4.676 24.641 14.617 1 97.56 297 ALA A CA 1
ATOM 2205 C C . ALA A 1 297 ? 3.568 24.219 15.586 1 97.56 297 ALA A C 1
ATOM 2207 O O . ALA A 1 297 ? 2.438 24.703 15.484 1 97.56 297 ALA A O 1
ATOM 2208 N N . ALA A 1 298 ? 3.92 23.312 16.484 1 98.12 298 ALA A N 1
ATOM 2209 C CA . ALA A 1 298 ? 2.941 22.859 17.469 1 98.12 298 ALA A CA 1
ATOM 2210 C C . ALA A 1 298 ? 2.48 24.031 18.344 1 98.12 298 ALA A C 1
ATOM 2212 O O . ALA A 1 298 ? 1.292 24.141 18.656 1 98.12 298 ALA A O 1
ATOM 2213 N N . ASN A 1 299 ? 3.396 24.859 18.766 1 97.56 299 ASN A N 1
ATOM 2214 C CA . ASN A 1 299 ? 3.053 26.047 19.562 1 97.56 299 ASN A CA 1
ATOM 2215 C C . ASN A 1 299 ? 2.068 26.938 18.812 1 97.56 299 ASN A C 1
ATOM 2217 O O . ASN A 1 299 ? 1.097 27.422 19.406 1 97.56 299 ASN A O 1
ATOM 2221 N N . VAL A 1 300 ? 2.338 27.094 17.562 1 96.88 300 VAL A N 1
ATOM 2222 C CA . VAL A 1 300 ? 1.492 27.953 16.734 1 96.88 300 VAL A CA 1
ATOM 2223 C C . VAL A 1 300 ? 0.079 27.375 16.672 1 96.88 300 VAL A C 1
ATOM 2225 O O . VAL A 1 300 ? -0.898 28.094 16.922 1 96.88 300 VAL A O 1
ATOM 2228 N N . VAL A 1 301 ? -0.052 26.109 16.406 1 97.62 301 VAL A N 1
ATOM 2229 C CA . VAL A 1 301 ? -1.333 25.438 16.203 1 97.62 301 VAL A CA 1
ATOM 2230 C C . VAL A 1 301 ? -2.096 25.375 17.531 1 97.62 301 VAL A C 1
ATOM 2232 O O . VAL A 1 301 ? -3.277 25.734 17.578 1 97.62 301 VAL A O 1
ATOM 2235 N N . LEU A 1 302 ? -1.409 25 18.578 1 96.94 302 LEU A N 1
ATOM 2236 C CA . LEU A 1 302 ? -2.062 24.797 19.859 1 96.94 302 LEU A CA 1
ATOM 2237 C C . LEU A 1 302 ? -2.521 26.125 20.453 1 96.94 302 LEU A C 1
ATOM 2239 O O . LEU A 1 302 ? -3.607 26.203 21.031 1 96.94 302 LEU A O 1
ATOM 2243 N N . ASN A 1 303 ? -1.764 27.125 20.344 1 96.44 303 ASN A N 1
ATOM 2244 C CA . ASN A 1 303 ? -2.123 28.422 20.906 1 96.44 303 ASN A CA 1
ATOM 2245 C C . ASN A 1 303 ? -3.293 29.062 20.172 1 96.44 303 ASN A C 1
ATOM 2247 O O . ASN A 1 303 ? -3.988 29.922 20.719 1 96.44 303 ASN A O 1
ATOM 2251 N N . SER A 1 304 ? -3.492 28.672 18.969 1 94.5 304 SER A N 1
ATOM 2252 C CA . SER A 1 304 ? -4.645 29.172 18.219 1 94.5 304 SER A CA 1
ATOM 2253 C C . SER A 1 304 ? -5.949 28.641 18.828 1 94.5 304 SER A C 1
ATOM 2255 O O . SER A 1 304 ? -7.027 29.172 18.531 1 94.5 304 SER A O 1
ATOM 2257 N N . LEU A 1 305 ? -5.898 27.594 19.641 1 94.38 305 LEU A N 1
ATOM 2258 C CA . LEU A 1 305 ? -7.086 26.984 20.219 1 94.38 305 LEU A CA 1
ATOM 2259 C C . LEU A 1 305 ? -7.461 27.656 21.531 1 94.38 305 LEU A C 1
ATOM 2261 O O . LEU A 1 305 ? -8.531 27.391 22.078 1 94.38 305 LEU A O 1
ATOM 2265 N N . GLU A 1 306 ? -6.625 28.531 22.047 1 92.44 306 GLU A N 1
ATOM 2266 C CA . GLU A 1 306 ? -6.801 29.125 23.359 1 92.44 306 GLU A CA 1
ATOM 2267 C C . GLU A 1 306 ? -8.188 29.75 23.5 1 92.44 306 GLU A C 1
ATOM 2269 O O . GLU A 1 306 ? -8.883 29.5 24.484 1 92.44 306 GLU A O 1
ATOM 2274 N N . PRO A 1 307 ? -8.625 30.516 22.562 1 89.56 307 PRO A N 1
ATOM 2275 C CA . PRO A 1 307 ? -9.938 31.141 22.719 1 89.56 307 PRO A CA 1
ATOM 2276 C C . PRO A 1 307 ? -11.078 30.125 22.781 1 89.56 307 PRO A C 1
ATOM 2278 O O . PRO A 1 307 ? -12.102 30.375 23.422 1 89.56 307 PRO A O 1
ATOM 2281 N N . LEU A 1 308 ? -10.898 29.031 22.172 1 90.56 308 LEU A N 1
ATOM 2282 C CA . LEU A 1 308 ? -11.945 28.016 22.094 1 90.56 308 LEU A CA 1
ATOM 2283 C C . LEU A 1 308 ? -11.914 27.109 23.328 1 90.56 308 LEU A C 1
ATOM 2285 O O . LEU A 1 308 ? -12.969 26.672 23.812 1 90.56 308 LEU A O 1
ATOM 2289 N N . CYS A 1 309 ? -10.711 26.812 23.781 1 90.5 309 CYS A N 1
ATOM 2290 C CA . CYS A 1 309 ? -10.547 25.812 24.828 1 90.5 309 CYS A CA 1
ATOM 2291 C C . CYS A 1 309 ? -10.469 26.469 26.203 1 90.5 309 CYS A C 1
ATOM 2293 O O . CYS A 1 309 ? -10.656 25.797 27.219 1 90.5 309 CYS A O 1
ATOM 2295 N N . GLY A 1 310 ? -10.234 27.75 26.297 1 85.5 310 GLY A N 1
ATOM 2296 C CA . GLY A 1 310 ? -10.156 28.469 27.562 1 85.5 310 GLY A CA 1
ATOM 2297 C C . GLY A 1 310 ? -8.938 28.094 28.375 1 85.5 310 GLY A C 1
ATOM 2298 O O . GLY A 1 310 ? -8.992 28.078 29.609 1 85.5 310 GLY A O 1
ATOM 2299 N N . ARG A 1 311 ? -7.891 27.703 27.719 1 81.75 311 ARG A N 1
ATOM 2300 C CA . ARG A 1 311 ? -6.684 27.266 28.422 1 81.75 311 ARG A CA 1
ATOM 2301 C C . ARG A 1 311 ? -5.535 28.25 28.172 1 81.75 311 ARG A C 1
ATOM 2303 O O . ARG A 1 311 ? -5.555 29.016 27.219 1 81.75 311 ARG A O 1
ATOM 2310 N N . LYS A 1 312 ? -4.672 28.156 29.062 1 83.81 312 LYS A N 1
ATOM 2311 C CA . LYS A 1 312 ? -3.51 29.047 28.984 1 83.81 312 LYS A CA 1
ATOM 2312 C C . LYS A 1 312 ? -2.637 28.688 27.781 1 83.81 312 LYS A C 1
ATOM 2314 O O . LYS A 1 312 ? -2.68 27.562 27.297 1 83.81 312 LYS A O 1
ATOM 2319 N N . SER A 1 313 ? -1.865 29.625 27.406 1 88.38 313 SER A N 1
ATOM 2320 C CA . SER A 1 313 ? -0.938 29.453 26.297 1 88.38 313 SER A CA 1
ATOM 2321 C C . SER A 1 313 ? 0.081 28.359 26.578 1 88.38 313 SER A C 1
ATOM 2323 O O . SER A 1 313 ? 0.458 28.141 27.734 1 88.38 313 SER A O 1
ATOM 2325 N N . VAL A 1 314 ? 0.396 27.609 25.516 1 91.06 314 VAL A N 1
ATOM 2326 C CA . VAL A 1 314 ? 1.354 26.516 25.625 1 91.06 314 VAL A CA 1
ATOM 2327 C C . VAL A 1 314 ? 2.684 26.938 25 1 91.06 314 VAL A C 1
ATOM 2329 O O . VAL A 1 314 ? 2.713 27.734 24.062 1 91.06 314 VAL A O 1
ATOM 2332 N N . THR A 1 315 ? 3.744 26.5 25.641 1 93.81 315 THR A N 1
ATOM 2333 C CA . THR A 1 315 ? 5.074 26.688 25.062 1 93.81 315 THR A CA 1
ATOM 2334 C C . THR A 1 315 ? 5.867 25.391 25.109 1 93.81 315 THR A C 1
ATOM 2336 O O . THR A 1 315 ? 6.301 24.953 26.188 1 93.81 315 THR A O 1
ATOM 2339 N N . ILE A 1 316 ? 5.996 24.828 23.984 1 95.69 316 ILE A N 1
ATOM 2340 C CA . ILE A 1 316 ? 6.883 23.688 23.828 1 95.69 316 ILE A CA 1
ATOM 2341 C C . ILE A 1 316 ? 8.289 24.156 23.484 1 95.69 316 ILE A C 1
ATOM 2343 O O . ILE A 1 316 ? 8.508 24.797 22.453 1 95.69 316 ILE A O 1
ATOM 2347 N N . ALA A 1 317 ? 9.25 23.922 24.312 1 92.69 317 ALA A N 1
ATOM 2348 C CA . ALA A 1 317 ? 10.625 24.391 24.141 1 92.69 317 ALA A CA 1
ATOM 2349 C C . ALA A 1 317 ? 11.305 23.688 22.969 1 92.69 317 ALA A C 1
ATOM 2351 O O . ALA A 1 317 ? 11.125 22.484 22.766 1 92.69 317 ALA A O 1
ATOM 2352 N N . PRO A 1 318 ? 11.953 24.516 22.234 1 87.94 318 PRO A N 1
ATOM 2353 C CA . PRO A 1 318 ? 12.75 23.844 21.203 1 87.94 318 PRO A CA 1
ATOM 2354 C C . PRO A 1 318 ? 13.883 23 21.781 1 87.94 318 PRO A C 1
ATOM 2356 O O . PRO A 1 318 ? 14.539 23.422 22.75 1 87.94 318 PRO A O 1
ATOM 2359 N N . GLN A 1 319 ? 13.93 21.812 21.5 1 89 319 GLN A N 1
ATOM 2360 C CA . GLN A 1 319 ? 14.992 20.906 21.938 1 89 319 GLN A CA 1
ATOM 2361 C C . GLN A 1 319 ? 15.375 19.938 20.812 1 89 319 GLN A C 1
ATOM 2363 O O . GLN A 1 319 ? 14.672 19.844 19.812 1 89 319 GLN A O 1
ATOM 2368 N N . GLU A 1 320 ? 16.531 19.297 21 1 90.12 320 GLU A N 1
ATOM 2369 C CA . GLU A 1 320 ? 17.078 18.453 19.953 1 90.12 320 GLU A CA 1
ATOM 2370 C C . GLU A 1 320 ? 16.547 17.031 20.062 1 90.12 320 GLU A C 1
ATOM 2372 O O . GLU A 1 320 ? 16.594 16.266 19.094 1 90.12 320 GLU A O 1
ATOM 2377 N N . ASP A 1 321 ? 15.984 16.75 21.141 1 94.5 321 ASP A N 1
ATOM 2378 C CA . ASP A 1 321 ? 15.5 15.383 21.375 1 94.5 321 ASP A CA 1
ATOM 2379 C C . ASP A 1 321 ? 14.117 15.188 20.766 1 94.5 321 ASP A C 1
ATOM 2381 O O . ASP A 1 321 ? 13.125 15.719 21.281 1 94.5 321 ASP A O 1
ATOM 2385 N N . THR A 1 322 ? 14.031 14.422 19.75 1 95.75 322 THR A N 1
ATOM 2386 C CA . THR A 1 322 ? 12.797 14.156 19.031 1 95.75 322 THR A CA 1
ATOM 2387 C C . THR A 1 322 ? 11.734 13.586 19.953 1 95.75 322 THR A C 1
ATOM 2389 O O . THR A 1 322 ? 10.57 13.992 19.906 1 95.75 322 THR A O 1
ATOM 2392 N N . ARG A 1 323 ? 12.094 12.641 20.812 1 95.94 323 ARG A N 1
ATOM 2393 C CA . ARG A 1 323 ? 11.148 11.984 21.719 1 95.94 323 ARG A CA 1
ATOM 2394 C C . ARG A 1 323 ? 10.578 12.977 22.719 1 95.94 323 ARG A C 1
ATOM 2396 O O . ARG A 1 323 ? 9.398 12.914 23.078 1 95.94 323 ARG A O 1
ATOM 2403 N N . ALA A 1 324 ? 11.359 13.883 23.203 1 96.75 324 ALA A N 1
ATOM 2404 C CA . ALA A 1 324 ? 10.906 14.891 24.156 1 96.75 324 ALA A CA 1
ATOM 2405 C C . ALA A 1 324 ? 9.867 15.812 23.531 1 96.75 324 ALA A C 1
ATOM 2407 O O . ALA A 1 324 ? 8.828 16.094 24.141 1 96.75 324 ALA A O 1
ATOM 2408 N N . VAL A 1 325 ? 10.18 16.281 22.328 1 97.56 325 VAL A N 1
ATOM 2409 C CA . VAL A 1 325 ? 9.242 17.172 21.641 1 97.56 325 VAL A CA 1
ATOM 2410 C C . VAL A 1 325 ? 7.953 16.406 21.328 1 97.56 325 VAL A C 1
ATOM 2412 O O . VAL A 1 325 ? 6.855 16.953 21.453 1 97.56 325 VAL A O 1
ATOM 2415 N N . PHE A 1 326 ? 8.109 15.156 20.922 1 97.56 326 PHE A N 1
ATOM 2416 C CA . PHE A 1 326 ? 6.98 14.289 20.625 1 97.56 326 PHE A CA 1
ATOM 2417 C C . PHE A 1 326 ? 6.055 14.172 21.828 1 97.56 326 PHE A C 1
ATOM 2419 O O . PHE A 1 326 ? 4.852 14.406 21.719 1 97.56 326 PHE A O 1
ATOM 2426 N N . ASP A 1 327 ? 6.582 13.914 22.969 1 97.38 327 ASP A N 1
ATOM 2427 C CA . ASP A 1 327 ? 5.812 13.742 24.188 1 97.38 327 ASP A CA 1
ATOM 2428 C C . ASP A 1 327 ? 5.195 15.062 24.641 1 97.38 327 ASP A C 1
ATOM 2430 O O . ASP A 1 327 ? 4.078 15.086 25.172 1 97.38 327 ASP A O 1
ATOM 2434 N N . ASP A 1 328 ? 5.906 16.109 24.453 1 97.81 328 ASP A N 1
ATOM 2435 C CA . ASP A 1 328 ? 5.402 17.422 24.828 1 97.81 328 ASP A CA 1
ATOM 2436 C C . ASP A 1 328 ? 4.18 17.797 24 1 97.81 328 ASP A C 1
ATOM 2438 O O . ASP A 1 328 ? 3.219 18.375 24.516 1 97.81 328 ASP A O 1
ATOM 2442 N N . ILE A 1 329 ? 4.25 17.516 22.719 1 97.94 329 ILE A N 1
ATOM 2443 C CA . ILE A 1 329 ? 3.119 17.828 21.844 1 97.94 329 ILE A CA 1
ATOM 2444 C C . ILE A 1 329 ? 1.886 17.047 22.297 1 97.94 329 ILE A C 1
ATOM 2446 O O . ILE A 1 329 ? 0.797 17.625 22.422 1 97.94 329 ILE A O 1
ATOM 2450 N N . ILE A 1 330 ? 2.088 15.734 22.578 1 97.88 330 ILE A N 1
ATOM 2451 C CA . ILE A 1 330 ? 0.986 14.891 23.031 1 97.88 330 ILE A CA 1
ATOM 2452 C C . ILE A 1 330 ? 0.412 15.438 24.328 1 97.88 330 ILE A C 1
ATOM 2454 O O . ILE A 1 330 ? -0.807 15.562 24.484 1 97.88 330 ILE A O 1
ATOM 2458 N N . ARG A 1 331 ? 1.265 15.797 25.266 1 96.69 331 ARG A N 1
ATOM 2459 C CA . ARG A 1 331 ? 0.845 16.312 26.562 1 96.69 331 ARG A CA 1
ATOM 2460 C C . ARG A 1 331 ? 0.047 17.594 26.422 1 96.69 331 ARG A C 1
ATOM 2462 O O . ARG A 1 331 ? -1.016 17.75 27.016 1 96.69 331 ARG A O 1
ATOM 2469 N N . GLU A 1 332 ? 0.541 18.5 25.641 1 96.56 332 GLU A N 1
ATOM 2470 C CA . GLU A 1 332 ? -0.068 19.828 25.516 1 96.56 332 GLU A CA 1
ATOM 2471 C C . GLU A 1 332 ? -1.415 19.75 24.812 1 96.56 332 GLU A C 1
ATOM 2473 O O . GLU A 1 332 ? -2.385 20.375 25.234 1 96.56 332 GLU A O 1
ATOM 2478 N N . ILE A 1 333 ? -1.494 19 23.703 1 96.56 333 ILE A N 1
ATOM 2479 C CA . ILE A 1 333 ? -2.768 18.922 23 1 96.56 333 ILE A CA 1
ATOM 2480 C C . ILE A 1 333 ? -3.799 18.203 23.859 1 96.56 333 ILE A C 1
ATOM 2482 O O . ILE A 1 333 ? -4.977 18.562 23.859 1 96.56 333 ILE A O 1
ATOM 2486 N N . SER A 1 334 ? -3.338 17.125 24.531 1 95.88 334 SER A N 1
ATOM 2487 C CA . SER A 1 334 ? -4.234 16.406 25.438 1 95.88 334 SER A CA 1
ATOM 2488 C C . SER A 1 334 ? -4.812 17.328 26.5 1 95.88 334 SER A C 1
ATOM 2490 O O . SER A 1 334 ? -6.02 17.297 26.766 1 95.88 334 SER A O 1
ATOM 2492 N N . SER A 1 335 ? -3.996 18.141 27.062 1 94.69 335 SER A N 1
ATOM 2493 C CA . SER A 1 335 ? -4.418 19.078 28.094 1 94.69 335 SER A CA 1
ATOM 2494 C C . SER A 1 335 ? -5.359 20.141 27.531 1 94.69 335 SER A C 1
ATOM 2496 O O . SER A 1 335 ? -6.305 20.562 28.203 1 94.69 335 SER A O 1
ATOM 2498 N N . MET A 1 336 ? -5.117 20.594 26.328 1 94.31 336 MET A N 1
ATOM 2499 C CA . MET A 1 336 ? -5.863 21.672 25.703 1 94.31 336 MET A CA 1
ATOM 2500 C C . MET A 1 336 ? -7.301 21.25 25.422 1 94.31 336 MET A C 1
ATOM 2502 O O . MET A 1 336 ? -8.227 22.062 25.547 1 94.31 336 MET A O 1
ATOM 2506 N N . ILE A 1 337 ? -7.531 19.953 25.078 1 94.81 337 ILE A N 1
ATOM 2507 C CA . ILE A 1 337 ? -8.844 19.594 24.562 1 94.81 337 ILE A CA 1
ATOM 2508 C C . ILE A 1 337 ? -9.57 18.703 25.562 1 94.81 337 ILE A C 1
ATOM 2510 O O . ILE A 1 337 ? -10.672 18.219 25.281 1 94.81 337 ILE A O 1
ATOM 2514 N N . ALA A 1 338 ? -8.992 18.453 26.688 1 93.31 338 ALA A N 1
ATOM 2515 C CA . ALA A 1 338 ? -9.555 17.562 27.688 1 93.31 338 ALA A CA 1
ATOM 2516 C C . ALA A 1 338 ? -10.859 18.141 28.266 1 93.31 338 ALA A C 1
ATOM 2518 O O . ALA A 1 338 ? -11.102 19.344 28.172 1 93.31 338 ALA A O 1
ATOM 2519 N N . SER A 1 339 ? -11.711 17.234 28.766 1 87.62 339 SER A N 1
ATOM 2520 C CA . SER A 1 339 ? -12.969 17.594 29.406 1 87.62 339 SER A CA 1
ATOM 2521 C C . SER A 1 339 ? -12.719 18.234 30.766 1 87.62 339 SER A C 1
ATOM 2523 O O . SER A 1 339 ? -11.734 17.906 31.438 1 87.62 339 SER A O 1
ATOM 2525 N N . MET B 1 1 ? 33.938 -5.43 -10.195 1 50.34 1 MET B N 1
ATOM 2526 C CA . MET B 1 1 ? 34.125 -6.727 -9.555 1 50.34 1 MET B CA 1
ATOM 2527 C C . MET B 1 1 ? 32.812 -7.344 -9.141 1 50.34 1 MET B C 1
ATOM 2529 O O . MET B 1 1 ? 31.891 -6.633 -8.703 1 50.34 1 MET B O 1
ATOM 2533 N N . MET B 1 2 ? 32.625 -8.586 -9.586 1 65.12 2 MET B N 1
ATOM 2534 C CA . MET B 1 2 ? 31.422 -9.359 -9.258 1 65.12 2 MET B CA 1
ATOM 2535 C C . MET B 1 2 ? 31.344 -9.625 -7.758 1 65.12 2 MET B C 1
ATOM 2537 O O . MET B 1 2 ? 32.312 -10.078 -7.148 1 65.12 2 MET B O 1
ATOM 2541 N N . LYS B 1 3 ? 30.469 -9.094 -7.09 1 75.25 3 LYS B N 1
ATOM 2542 C CA . LYS B 1 3 ? 30.203 -9.391 -5.684 1 75.25 3 LYS B CA 1
ATOM 2543 C C . LYS B 1 3 ? 29.234 -10.57 -5.547 1 75.25 3 LYS B C 1
ATOM 2545 O O . LYS B 1 3 ? 28.25 -10.656 -6.277 1 75.25 3 LYS B O 1
ATOM 2550 N N . GLN B 1 4 ? 29.703 -11.609 -4.754 1 87.88 4 GLN B N 1
ATOM 2551 C CA . GLN B 1 4 ? 28.875 -12.789 -4.531 1 87.88 4 GLN B CA 1
ATOM 2552 C C . GLN B 1 4 ? 28.469 -12.906 -3.062 1 87.88 4 GLN B C 1
ATOM 2554 O O . GLN B 1 4 ? 29.266 -12.586 -2.17 1 87.88 4 GLN B O 1
ATOM 2559 N N . LYS B 1 5 ? 27.203 -13.242 -2.834 1 92.81 5 LYS B N 1
ATOM 2560 C CA . LYS B 1 5 ? 26.656 -13.477 -1.499 1 92.81 5 LYS B CA 1
ATOM 2561 C C . LYS B 1 5 ? 25.781 -14.727 -1.471 1 92.81 5 LYS B C 1
ATOM 2563 O O . LYS B 1 5 ? 24.984 -14.953 -2.377 1 92.81 5 LYS B O 1
ATOM 2568 N N . GLN B 1 6 ? 26.016 -15.602 -0.538 1 96.38 6 GLN B N 1
ATOM 2569 C CA . GLN B 1 6 ? 25.172 -16.781 -0.379 1 96.38 6 GLN B CA 1
ATOM 2570 C C . GLN B 1 6 ? 24 -16.516 0.559 1 96.38 6 GLN B C 1
ATOM 2572 O O . GLN B 1 6 ? 24.172 -15.906 1.619 1 96.38 6 GLN B O 1
ATOM 2577 N N . LEU B 1 7 ? 22.859 -16.875 0.14 1 96.38 7 LEU B N 1
ATOM 2578 C CA . LEU B 1 7 ? 21.656 -16.75 0.961 1 96.38 7 LEU B CA 1
ATOM 2579 C C . LEU B 1 7 ? 21.281 -18.094 1.579 1 96.38 7 LEU B C 1
ATOM 2581 O O . LEU B 1 7 ? 21.781 -19.141 1.147 1 96.38 7 LEU B O 1
ATOM 2585 N N . PRO B 1 8 ? 20.516 -18.031 2.645 1 93.06 8 PRO B N 1
ATOM 2586 C CA . PRO B 1 8 ? 20.078 -19.297 3.211 1 93.06 8 PRO B CA 1
ATOM 2587 C C . PRO B 1 8 ? 19.453 -20.219 2.172 1 93.06 8 PRO B C 1
ATOM 2589 O O . PRO B 1 8 ? 18.734 -19.75 1.284 1 93.06 8 PRO B O 1
ATOM 2592 N N . GLY B 1 9 ? 19.625 -21.578 2.34 1 92.25 9 GLY B N 1
ATOM 2593 C CA . GLY B 1 9 ? 19.141 -22.547 1.361 1 92.25 9 GLY B CA 1
ATOM 2594 C C . GLY B 1 9 ? 20.141 -22.812 0.252 1 92.25 9 GLY B C 1
ATOM 2595 O O . GLY B 1 9 ? 19.922 -23.688 -0.589 1 92.25 9 GLY B O 1
ATOM 2596 N N . GLY B 1 10 ? 21.25 -22.047 0.198 1 96 10 GLY B N 1
ATOM 2597 C CA . GLY B 1 10 ? 22.328 -22.281 -0.734 1 96 10 GLY B CA 1
ATOM 2598 C C . GLY B 1 10 ? 22.25 -21.438 -1.989 1 96 10 GLY B C 1
ATOM 2599 O O . GLY B 1 10 ? 23.094 -21.531 -2.875 1 96 10 GLY B O 1
ATOM 2600 N N . ASP B 1 11 ? 21.203 -20.594 -2.064 1 98 11 ASP B N 1
ATOM 2601 C CA . ASP B 1 11 ? 21.062 -19.719 -3.23 1 98 11 ASP B CA 1
ATOM 2602 C C . ASP B 1 11 ? 22.188 -18.688 -3.287 1 98 11 ASP B C 1
ATOM 2604 O O . ASP B 1 11 ? 22.703 -18.266 -2.25 1 98 11 ASP B O 1
ATOM 2608 N N . ARG B 1 12 ? 22.578 -18.328 -4.488 1 98.25 12 ARG B N 1
ATOM 2609 C CA . ARG B 1 12 ? 23.719 -17.438 -4.664 1 98.25 12 ARG B CA 1
ATOM 2610 C C . ARG B 1 12 ? 23.297 -16.156 -5.391 1 98.25 12 ARG B C 1
ATOM 2612 O O . ARG B 1 12 ? 22.719 -16.219 -6.48 1 98.25 12 ARG B O 1
ATOM 2619 N N . LEU B 1 13 ? 23.578 -15.078 -4.777 1 98.31 13 LEU B N 1
ATOM 2620 C CA . LEU B 1 13 ? 23.375 -13.773 -5.398 1 98.31 13 LEU B CA 1
ATOM 2621 C C . LEU B 1 13 ? 24.656 -13.281 -6.062 1 98.31 13 LEU B C 1
ATOM 2623 O O . LEU B 1 13 ? 25.703 -13.172 -5.406 1 98.31 13 LEU B O 1
ATOM 2627 N N . GLU B 1 14 ? 24.609 -13.062 -7.348 1 97.81 14 GLU B N 1
ATOM 2628 C CA . GLU B 1 14 ? 25.719 -12.477 -8.094 1 97.81 14 GLU B CA 1
ATOM 2629 C C . GLU B 1 14 ? 25.344 -11.102 -8.648 1 97.81 14 GLU B C 1
ATOM 2631 O O . GLU B 1 14 ? 24.281 -10.93 -9.219 1 97.81 14 GLU B O 1
ATOM 2636 N N . ARG B 1 15 ? 26.188 -10.172 -8.414 1 95.88 15 ARG B N 1
ATOM 2637 C CA . ARG B 1 15 ? 25.984 -8.82 -8.922 1 95.88 15 ARG B CA 1
ATOM 2638 C C . ARG B 1 15 ? 27.062 -8.453 -9.938 1 95.88 15 ARG B C 1
ATOM 2640 O O . ARG B 1 15 ? 28.25 -8.594 -9.672 1 95.88 15 ARG B O 1
ATOM 2647 N N . SER B 1 16 ? 26.672 -8.156 -11.047 1 92.5 16 SER B N 1
ATOM 2648 C CA . SER B 1 16 ? 27.531 -7.523 -12.047 1 92.5 16 SER B CA 1
ATOM 2649 C C . SER B 1 16 ? 27.234 -6.035 -12.172 1 92.5 16 SER B C 1
ATOM 2651 O O . SER B 1 16 ? 26.547 -5.461 -11.32 1 92.5 16 SER B O 1
ATOM 2653 N N . ARG B 1 17 ? 27.781 -5.477 -13.164 1 89.19 17 ARG B N 1
ATOM 2654 C CA . ARG B 1 17 ? 27.531 -4.059 -13.391 1 89.19 17 ARG B CA 1
ATOM 2655 C C . ARG B 1 17 ? 26.094 -3.824 -13.859 1 89.19 17 ARG B C 1
ATOM 2657 O O . ARG B 1 17 ? 25.484 -2.805 -13.523 1 89.19 17 ARG B O 1
ATOM 2664 N N . SER B 1 18 ? 25.578 -4.855 -14.516 1 90.69 18 SER B N 1
ATOM 2665 C CA . SER B 1 18 ? 24.312 -4.562 -15.18 1 90.69 18 SER B CA 1
ATOM 2666 C C . SER B 1 18 ? 23.172 -5.395 -14.594 1 90.69 18 SER B C 1
ATOM 2668 O O . SER B 1 18 ? 22 -5.156 -14.898 1 90.69 18 SER B O 1
ATOM 2670 N N . ALA B 1 19 ? 23.562 -6.387 -13.758 1 95.88 19 ALA B N 1
ATOM 2671 C CA . ALA B 1 19 ? 22.469 -7.238 -13.305 1 95.88 19 ALA B CA 1
ATOM 2672 C C . ALA B 1 19 ? 22.781 -7.875 -11.953 1 95.88 19 ALA B C 1
ATOM 2674 O O . ALA B 1 19 ? 23.953 -8.094 -11.625 1 95.88 19 ALA B O 1
ATOM 2675 N N . ALA B 1 20 ? 21.797 -8.023 -11.172 1 97.88 20 ALA B N 1
ATOM 2676 C CA . ALA B 1 20 ? 21.812 -8.93 -10.023 1 97.88 20 ALA B CA 1
ATOM 2677 C C . ALA B 1 20 ? 21.062 -10.219 -10.336 1 97.88 20 ALA B C 1
ATOM 2679 O O . ALA B 1 20 ? 19.922 -10.188 -10.781 1 97.88 20 ALA B O 1
ATOM 2680 N N . VAL B 1 21 ? 21.719 -11.344 -10.195 1 98.62 21 VAL B N 1
ATOM 2681 C CA . VAL B 1 21 ? 21.094 -12.633 -10.469 1 98.62 21 VAL B CA 1
ATOM 2682 C C . VAL B 1 21 ? 21.125 -13.492 -9.211 1 98.62 21 VAL B C 1
ATOM 2684 O O . VAL B 1 21 ? 22.172 -13.648 -8.57 1 98.62 21 VAL B O 1
ATOM 2687 N N . LEU B 1 22 ? 20.016 -13.969 -8.797 1 98.75 22 LEU B N 1
ATOM 2688 C CA . LEU B 1 22 ? 19.891 -14.953 -7.719 1 98.75 22 LEU B CA 1
ATOM 2689 C C . LEU B 1 22 ? 19.734 -16.359 -8.281 1 98.75 22 LEU B C 1
ATOM 2691 O O . LEU B 1 22 ? 18.672 -16.703 -8.812 1 98.75 22 LEU B O 1
ATOM 2695 N N . TYR B 1 23 ? 20.734 -17.141 -8.172 1 98.69 23 TYR B N 1
ATOM 2696 C CA . TYR B 1 23 ? 20.734 -18.531 -8.641 1 98.69 23 TYR B CA 1
ATOM 2697 C C . TYR B 1 23 ? 20.219 -19.469 -7.555 1 98.69 23 TYR B C 1
ATOM 2699 O O . TYR B 1 23 ? 20.672 -19.422 -6.41 1 98.69 23 TYR B O 1
ATOM 2707 N N . PHE B 1 24 ? 19.328 -20.328 -7.969 1 98.69 24 PHE B N 1
ATOM 2708 C CA . PHE B 1 24 ? 18.75 -21.266 -7.008 1 98.69 24 PHE B CA 1
ATOM 2709 C C . PHE B 1 24 ? 19.609 -22.516 -6.887 1 98.69 24 PHE B C 1
ATOM 2711 O O . PHE B 1 24 ? 20.062 -23.062 -7.895 1 98.69 24 PHE B O 1
ATOM 2718 N N . ALA B 1 25 ? 19.844 -22.922 -5.691 1 98.25 25 ALA B N 1
ATOM 2719 C CA . ALA B 1 25 ? 20.625 -24.141 -5.438 1 98.25 25 ALA B CA 1
ATOM 2720 C C . ALA B 1 25 ? 19.766 -25.391 -5.625 1 98.25 25 ALA B C 1
ATOM 2722 O O . ALA B 1 25 ? 20.297 -26.484 -5.816 1 98.25 25 ALA B O 1
ATOM 2723 N N . GLY B 1 26 ? 18.5 -25.328 -5.547 1 98 26 GLY B N 1
ATOM 2724 C CA . GLY B 1 26 ? 17.516 -26.391 -5.707 1 98 26 GLY B CA 1
ATOM 2725 C C . GLY B 1 26 ? 16.156 -25.891 -6.145 1 98 26 GLY B C 1
ATOM 2726 O O . GLY B 1 26 ? 16.062 -24.812 -6.75 1 98 26 GLY B O 1
ATOM 2727 N N . ARG B 1 27 ? 15.141 -26.719 -5.898 1 98.12 27 ARG B N 1
ATOM 2728 C CA . ARG B 1 27 ? 13.789 -26.328 -6.27 1 98.12 27 ARG B CA 1
ATOM 2729 C C . ARG B 1 27 ? 13.312 -25.141 -5.441 1 98.12 27 ARG B C 1
ATOM 2731 O O . ARG B 1 27 ? 13.461 -25.125 -4.219 1 98.12 27 ARG B O 1
ATOM 2738 N N . ARG B 1 28 ? 12.836 -24.156 -6.098 1 98.81 28 ARG B N 1
ATOM 2739 C CA . ARG B 1 28 ? 12.203 -23 -5.473 1 98.81 28 ARG B CA 1
ATOM 2740 C C . ARG B 1 28 ? 10.812 -22.75 -6.059 1 98.81 28 ARG B C 1
ATOM 2742 O O . ARG B 1 28 ? 10.57 -23.031 -7.234 1 98.81 28 ARG B O 1
ATOM 2749 N N . ARG B 1 29 ? 9.906 -22.375 -5.234 1 98.75 29 ARG B N 1
ATOM 2750 C CA . ARG B 1 29 ? 8.633 -21.828 -5.719 1 98.75 29 ARG B CA 1
ATOM 2751 C C . ARG B 1 29 ? 8.688 -20.312 -5.82 1 98.75 29 ARG B C 1
ATOM 2753 O O . ARG B 1 29 ? 9.133 -19.641 -4.891 1 98.75 29 ARG B O 1
ATOM 2760 N N . VAL B 1 30 ? 8.289 -19.797 -7.02 1 98.94 30 VAL B N 1
ATOM 2761 C CA . VAL B 1 30 ? 8.477 -18.391 -7.301 1 98.94 30 VAL B CA 1
ATOM 2762 C C . VAL B 1 30 ? 7.152 -17.766 -7.73 1 98.94 30 VAL B C 1
ATOM 2764 O O . VAL B 1 30 ? 6.469 -18.297 -8.609 1 98.94 30 VAL B O 1
ATOM 2767 N N . LEU B 1 31 ? 6.68 -16.766 -7.027 1 98.94 31 LEU B N 1
ATOM 2768 C CA . LEU B 1 31 ? 5.617 -15.875 -7.488 1 98.94 31 LEU B CA 1
ATOM 2769 C C . LEU B 1 31 ? 6.191 -14.562 -8.016 1 98.94 31 LEU B C 1
ATOM 2771 O O . LEU B 1 31 ? 6.773 -13.781 -7.25 1 98.94 31 LEU B O 1
ATOM 2775 N N . SER B 1 32 ? 5.996 -14.305 -9.312 1 98.88 32 SER B N 1
ATOM 2776 C CA . SER B 1 32 ? 6.695 -13.195 -9.961 1 98.88 32 SER B CA 1
ATOM 2777 C C . SER B 1 32 ? 5.727 -12.32 -10.75 1 98.88 32 SER B C 1
ATOM 2779 O O . SER B 1 32 ? 4.832 -12.828 -11.422 1 98.88 32 SER B O 1
ATOM 2781 N N . SER B 1 33 ? 5.922 -11.031 -10.672 1 98.44 33 SER B N 1
ATOM 2782 C CA . SER B 1 33 ? 5.145 -10.094 -11.469 1 98.44 33 SER B CA 1
ATOM 2783 C C . SER B 1 33 ? 5.766 -9.898 -12.852 1 98.44 33 SER B C 1
ATOM 2785 O O . SER B 1 33 ? 5.289 -9.07 -13.641 1 98.44 33 SER B O 1
ATOM 2787 N N . SER B 1 34 ? 6.766 -10.602 -13.203 1 97.44 34 SER B N 1
ATOM 2788 C CA . SER B 1 34 ? 7.52 -10.445 -14.438 1 97.44 34 SER B CA 1
ATOM 2789 C C . SER B 1 34 ? 6.688 -10.852 -15.648 1 97.44 34 SER B C 1
ATOM 2791 O O . SER B 1 34 ? 5.902 -11.805 -15.578 1 97.44 34 SER B O 1
ATOM 2793 N N . PRO B 1 35 ? 6.91 -10.141 -16.75 1 94.25 35 PRO B N 1
ATOM 2794 C CA . PRO B 1 35 ? 6.363 -10.656 -18.016 1 94.25 35 PRO B CA 1
ATOM 2795 C C . PRO B 1 35 ? 7.051 -11.945 -18.469 1 94.25 35 PRO B C 1
ATOM 2797 O O . PRO B 1 35 ? 6.492 -12.695 -19.266 1 94.25 35 PRO B O 1
ATOM 2800 N N . LEU B 1 36 ? 8.266 -12.172 -18.016 1 97.38 36 LEU B N 1
ATOM 2801 C CA . LEU B 1 36 ? 9 -13.375 -18.359 1 97.38 36 LEU B CA 1
ATOM 2802 C C . LEU B 1 36 ? 8.82 -14.461 -17.312 1 97.38 36 LEU B C 1
ATOM 2804 O O . LEU B 1 36 ? 9.406 -14.375 -16.219 1 97.38 36 LEU B O 1
ATOM 2808 N N . ASN B 1 37 ? 8.094 -15.445 -17.656 1 98.38 37 ASN B N 1
ATOM 2809 C CA . ASN B 1 37 ? 7.836 -16.562 -16.75 1 98.38 37 ASN B CA 1
ATOM 2810 C C . ASN B 1 37 ? 7.289 -16.094 -15.414 1 98.38 37 ASN B C 1
ATOM 2812 O O . ASN B 1 37 ? 7.754 -16.516 -14.359 1 98.38 37 ASN B O 1
ATOM 2816 N N . GLY B 1 38 ? 6.363 -15.117 -15.477 1 98.31 38 GLY B N 1
ATOM 2817 C CA . GLY B 1 38 ? 5.719 -14.602 -14.281 1 98.31 38 GLY B CA 1
ATOM 2818 C C . GLY B 1 38 ? 4.648 -15.523 -13.734 1 98.31 38 GLY B C 1
ATOM 2819 O O . GLY B 1 38 ? 4.414 -16.609 -14.273 1 98.31 38 GLY B O 1
ATOM 2820 N N . GLY B 1 39 ? 4 -15.148 -12.688 1 98.44 39 GLY B N 1
ATOM 2821 C CA . GLY B 1 39 ? 3.045 -16 -12 1 98.44 39 GLY B CA 1
ATOM 2822 C C . GLY B 1 39 ? 3.691 -16.922 -10.984 1 98.44 39 GLY B C 1
ATOM 2823 O O . GLY B 1 39 ? 4.66 -16.547 -10.32 1 98.44 39 GLY B O 1
ATOM 2824 N N . MET B 1 40 ? 3.072 -18.031 -10.742 1 98.69 40 MET B N 1
ATOM 2825 C CA . MET B 1 40 ? 3.607 -19 -9.789 1 98.69 40 MET B CA 1
ATOM 2826 C C . MET B 1 40 ? 4.25 -20.172 -10.508 1 98.69 40 MET B C 1
ATOM 2828 O O . MET B 1 40 ? 3.578 -20.891 -11.25 1 98.69 40 MET B O 1
ATOM 2832 N N . ARG B 1 41 ? 5.555 -20.344 -10.281 1 98.31 41 ARG B N 1
ATOM 2833 C CA . ARG B 1 41 ? 6.328 -21.375 -10.953 1 98.31 41 ARG B CA 1
ATOM 2834 C C . ARG B 1 41 ? 7.203 -22.141 -9.961 1 98.31 41 ARG B C 1
ATOM 2836 O O . ARG B 1 41 ? 7.652 -21.562 -8.961 1 98.31 41 ARG B O 1
ATOM 2843 N N . ASP B 1 42 ? 7.469 -23.406 -10.281 1 97.94 42 ASP B N 1
ATOM 2844 C CA . ASP B 1 42 ? 8.328 -24.203 -9.422 1 97.94 42 ASP B CA 1
ATOM 2845 C C . ASP B 1 42 ? 9.484 -24.812 -10.211 1 97.94 42 ASP B C 1
ATOM 2847 O O . ASP B 1 42 ? 10.133 -25.766 -9.75 1 97.94 42 ASP B O 1
ATOM 2851 N N . ASP B 1 43 ? 9.719 -24.359 -11.391 1 98.38 43 ASP B N 1
ATOM 2852 C CA . ASP B 1 43 ? 10.719 -24.984 -12.25 1 98.38 43 ASP B CA 1
ATOM 2853 C C . ASP B 1 43 ? 11.797 -23.969 -12.656 1 98.38 43 ASP B C 1
ATOM 2855 O O . ASP B 1 43 ? 12.609 -24.25 -13.539 1 98.38 43 ASP B O 1
ATOM 2859 N N . LEU B 1 44 ? 11.719 -22.781 -12.086 1 98.81 44 LEU B N 1
ATOM 2860 C CA . LEU B 1 44 ? 12.711 -21.766 -12.406 1 98.81 44 LEU B CA 1
ATOM 2861 C C . LEU B 1 44 ? 14.039 -22.062 -11.727 1 98.81 44 LEU B C 1
ATOM 2863 O O . LEU B 1 44 ? 14.078 -22.766 -10.719 1 98.81 44 LEU B O 1
ATOM 2867 N N . ARG B 1 45 ? 15.125 -21.484 -12.312 1 98.75 45 ARG B N 1
ATOM 2868 C CA . ARG B 1 45 ? 16.469 -21.734 -11.789 1 98.75 45 ARG B CA 1
ATOM 2869 C C . ARG B 1 45 ? 17.094 -20.453 -11.25 1 98.75 45 ARG B C 1
ATOM 2871 O O . ARG B 1 45 ? 18.078 -20.5 -10.508 1 98.75 45 ARG B O 1
ATOM 2878 N N . CYS B 1 46 ? 16.516 -19.375 -11.617 1 98.75 46 CYS B N 1
ATOM 2879 C CA . CYS B 1 46 ? 17.094 -18.109 -11.18 1 98.75 46 CYS B CA 1
ATOM 2880 C C . CYS B 1 46 ? 16.109 -16.969 -11.359 1 98.75 46 CYS B C 1
ATOM 2882 O O . CYS B 1 46 ? 15.086 -17.125 -12.039 1 98.75 46 CYS B O 1
ATOM 2884 N N . VAL B 1 47 ? 16.344 -15.898 -10.695 1 98.81 47 VAL B N 1
ATOM 2885 C CA . VAL B 1 47 ? 15.68 -14.609 -10.844 1 98.81 47 VAL B CA 1
ATOM 2886 C C . VAL B 1 47 ? 16.719 -13.516 -11.078 1 98.81 47 VAL B C 1
ATOM 2888 O O . VAL B 1 47 ? 17.797 -13.531 -10.469 1 98.81 47 VAL B O 1
ATOM 2891 N N . PHE B 1 48 ? 16.391 -12.586 -12 1 98.5 48 PHE B N 1
ATOM 2892 C CA . PHE B 1 48 ? 17.359 -11.523 -12.211 1 98.5 48 PHE B CA 1
ATOM 2893 C C . PHE B 1 48 ? 16.703 -10.156 -12.164 1 98.5 48 PHE B C 1
ATOM 2895 O O . PHE B 1 48 ? 15.477 -10.047 -12.32 1 98.5 48 PHE B O 1
ATOM 2902 N N . ASN B 1 49 ? 17.359 -9.172 -11.805 1 97.44 49 ASN B N 1
ATOM 2903 C CA . ASN B 1 49 ? 17.078 -7.742 -11.898 1 97.44 49 ASN B CA 1
ATOM 2904 C C . ASN B 1 49 ? 18.094 -7.02 -12.773 1 97.44 49 ASN B C 1
ATOM 2906 O O . ASN B 1 49 ? 19.281 -6.941 -12.422 1 97.44 49 ASN B O 1
ATOM 2910 N N . TYR B 1 50 ? 17.625 -6.516 -13.875 1 94.88 50 TYR B N 1
ATOM 2911 C CA . TYR B 1 50 ? 18.5 -6 -14.914 1 94.88 50 TYR B CA 1
ATOM 2912 C C . TYR B 1 50 ? 18.453 -4.477 -14.961 1 94.88 50 TYR B C 1
ATOM 2914 O O . TYR B 1 50 ? 17.375 -3.885 -14.992 1 94.88 50 TYR B O 1
ATOM 2922 N N . ASP B 1 51 ? 19.609 -3.844 -14.945 1 91.88 51 ASP B N 1
ATOM 2923 C CA . ASP B 1 51 ? 19.766 -2.395 -15.031 1 91.88 51 ASP B CA 1
ATOM 2924 C C . ASP B 1 51 ? 19.672 -1.917 -16.484 1 91.88 51 ASP B C 1
ATOM 2926 O O . ASP B 1 51 ? 20.609 -2.084 -17.25 1 91.88 51 ASP B O 1
ATOM 2930 N N . GLU B 1 52 ? 18.578 -1.234 -16.75 1 86.88 52 GLU B N 1
ATOM 2931 C CA . GLU B 1 52 ? 18.344 -0.795 -18.125 1 86.88 52 GLU B CA 1
ATOM 2932 C C . GLU B 1 52 ? 19.188 0.427 -18.469 1 86.88 52 GLU B C 1
ATOM 2934 O O . GLU B 1 52 ? 19.328 0.772 -19.656 1 86.88 52 GLU B O 1
ATOM 2939 N N . LEU B 1 53 ? 19.703 1.228 -17.484 1 77.25 53 LEU B N 1
ATOM 2940 C CA . LEU B 1 53 ? 20.5 2.426 -17.734 1 77.25 53 LEU B CA 1
ATOM 2941 C C . LEU B 1 53 ? 21.828 2.066 -18.375 1 77.25 53 LEU B C 1
ATOM 2943 O O . LEU B 1 53 ? 22.438 2.887 -19.078 1 77.25 53 LEU B O 1
ATOM 2947 N N . ARG B 1 54 ? 22.406 1.127 -18.062 1 64 54 ARG B N 1
ATOM 2948 C CA . ARG B 1 54 ? 23.766 0.763 -18.484 1 64 54 ARG B CA 1
ATOM 2949 C C . ARG B 1 54 ? 23.734 -0.047 -19.766 1 64 54 ARG B C 1
ATOM 2951 O O . ARG B 1 54 ? 24.75 -0.617 -20.172 1 64 54 ARG B O 1
ATOM 2958 N N . GLY B 1 55 ? 22.5 -0.076 -20.125 1 54 55 GLY B N 1
ATOM 2959 C CA . GLY B 1 55 ? 22.625 -0.573 -21.484 1 54 55 GLY B CA 1
ATOM 2960 C C . GLY B 1 55 ? 23.359 0.377 -22.406 1 54 55 GLY B C 1
ATOM 2961 O O . GLY B 1 55 ? 23.734 1.479 -22 1 54 55 GLY B O 1
ATOM 2962 N N . ASP B 1 56 ? 23.953 -0.071 -23.438 1 50.38 56 ASP B N 1
ATOM 2963 C CA . ASP B 1 56 ? 24.859 0.641 -24.344 1 50.38 56 ASP B CA 1
ATOM 2964 C C . ASP B 1 56 ? 24.422 2.09 -24.531 1 50.38 56 ASP B C 1
ATOM 2966 O O . ASP B 1 56 ? 25.234 2.957 -24.844 1 50.38 56 ASP B O 1
ATOM 2970 N N . SER B 1 57 ? 23.219 2.311 -24.547 1 49.06 57 SER B N 1
ATOM 2971 C CA . SER B 1 57 ? 22.812 3.615 -25.062 1 49.06 57 SER B CA 1
ATOM 2972 C C . SER B 1 57 ? 22.328 4.523 -23.938 1 49.06 57 SER B C 1
ATOM 2974 O O . SER B 1 57 ? 22.047 5.707 -24.172 1 49.06 57 SER B O 1
ATOM 2976 N N . GLY B 1 58 ? 22.594 4.219 -22.609 1 53.97 58 GLY B N 1
ATOM 2977 C CA . GLY B 1 58 ? 22.156 5.113 -21.547 1 53.97 58 GLY B CA 1
ATOM 2978 C C . GLY B 1 58 ? 20.656 5.297 -21.5 1 53.97 58 GLY B C 1
ATOM 2979 O O . GLY B 1 58 ? 20.141 6.062 -20.688 1 53.97 58 GLY B O 1
ATOM 2980 N N . ARG B 1 59 ? 20 4.957 -22.516 1 55.44 59 ARG B N 1
ATOM 2981 C CA . ARG B 1 59 ? 18.547 5.039 -22.609 1 55.44 59 ARG B CA 1
ATOM 2982 C C . ARG B 1 59 ? 17.906 3.656 -22.531 1 55.44 59 ARG B C 1
ATOM 2984 O O . ARG B 1 59 ? 18.516 2.666 -22.953 1 55.44 59 ARG B O 1
ATOM 2991 N N . CYS B 1 60 ? 16.844 3.525 -21.75 1 60.44 60 CYS B N 1
ATOM 2992 C CA . CYS B 1 60 ? 16.094 2.277 -21.672 1 60.44 60 CYS B CA 1
ATOM 2993 C C . CYS B 1 60 ? 15.516 1.899 -23.031 1 60.44 60 CYS B C 1
ATOM 2995 O O . CYS B 1 60 ? 14.57 2.529 -23.5 1 60.44 60 CYS B O 1
ATOM 2997 N N . GLU B 1 61 ? 16.359 1.109 -23.797 1 68.94 61 GLU B N 1
ATOM 2998 C CA . GLU B 1 61 ? 15.836 0.655 -25.078 1 68.94 61 GLU B CA 1
ATOM 2999 C C . GLU B 1 61 ? 15.484 -0.83 -25.047 1 68.94 61 GLU B C 1
ATOM 3001 O O . GLU B 1 61 ? 16.266 -1.644 -24.547 1 68.94 61 GLU B O 1
ATOM 3006 N N . LEU B 1 62 ? 14.312 -1.114 -25.469 1 77.81 62 LEU B N 1
ATOM 3007 C CA . LEU B 1 62 ? 13.906 -2.512 -25.562 1 77.81 62 LEU B CA 1
ATOM 3008 C C . LEU B 1 62 ? 14.703 -3.236 -26.641 1 77.81 62 LEU B C 1
ATOM 3010 O O . LEU B 1 62 ? 14.93 -2.691 -27.719 1 77.81 62 LEU B O 1
ATOM 3014 N N . ARG B 1 63 ? 15.148 -4.367 -26.375 1 82.88 63 ARG B N 1
ATOM 3015 C CA . ARG B 1 63 ? 15.922 -5.211 -27.281 1 82.88 63 ARG B CA 1
ATOM 3016 C C . ARG B 1 63 ? 15.008 -6.098 -28.125 1 82.88 63 ARG B C 1
ATOM 3018 O O . ARG B 1 63 ? 15.477 -6.867 -28.953 1 82.88 63 ARG B O 1
ATOM 3025 N N . ALA B 1 64 ? 13.836 -6.051 -27.922 1 87.12 64 ALA B N 1
ATOM 3026 C CA . ALA B 1 64 ? 12.805 -6.805 -28.641 1 87.12 64 ALA B CA 1
ATOM 3027 C C . ALA B 1 64 ? 11.477 -6.066 -28.625 1 87.12 64 ALA B C 1
ATOM 3029 O O . ALA B 1 64 ? 11.312 -5.074 -27.906 1 87.12 64 ALA B O 1
ATOM 3030 N N . PRO B 1 65 ? 10.492 -6.492 -29.453 1 82.75 65 PRO B N 1
ATOM 3031 C CA . PRO B 1 65 ? 9.25 -5.742 -29.641 1 82.75 65 PRO B CA 1
ATOM 3032 C C . PRO B 1 65 ? 8.391 -5.715 -28.375 1 82.75 65 PRO B C 1
ATOM 3034 O O . PRO B 1 65 ? 7.617 -4.777 -28.172 1 82.75 65 PRO B O 1
ATOM 3037 N N . THR B 1 66 ? 8.461 -6.766 -27.562 1 85.25 66 THR B N 1
ATOM 3038 C CA . THR B 1 66 ? 7.672 -6.801 -26.344 1 85.25 66 THR B CA 1
ATOM 3039 C C . THR B 1 66 ? 8.586 -6.852 -25.109 1 85.25 66 THR B C 1
ATOM 3041 O O . THR B 1 66 ? 9.75 -7.25 -25.219 1 85.25 66 THR B O 1
ATOM 3044 N N . TYR B 1 67 ? 8.109 -6.398 -24.062 1 87.12 67 TYR B N 1
ATOM 3045 C CA . TYR B 1 67 ? 8.875 -6.418 -22.828 1 87.12 67 TYR B CA 1
ATOM 3046 C C . TYR B 1 67 ? 9.258 -7.848 -22.453 1 87.12 67 TYR B C 1
ATOM 3048 O O . TYR B 1 67 ? 10.367 -8.094 -21.969 1 87.12 67 TYR B O 1
ATOM 3056 N N . ARG B 1 68 ? 8.352 -8.812 -22.625 1 91.81 68 ARG B N 1
ATOM 3057 C CA . ARG B 1 68 ? 8.648 -10.219 -22.359 1 91.81 68 ARG B CA 1
ATOM 3058 C C . ARG B 1 68 ? 9.828 -10.695 -23.203 1 91.81 68 ARG B C 1
ATOM 3060 O O . ARG B 1 68 ? 10.75 -11.328 -22.688 1 91.81 68 ARG B O 1
ATOM 3067 N N . GLU B 1 69 ? 9.742 -10.383 -24.453 1 92.56 69 GLU B N 1
ATOM 3068 C CA . GLU B 1 69 ? 10.812 -10.789 -25.359 1 92.56 69 GLU B CA 1
ATOM 3069 C C . GLU B 1 69 ? 12.125 -10.086 -25.016 1 92.56 69 GLU B C 1
ATOM 3071 O O . GLU B 1 69 ? 13.195 -10.672 -25.141 1 92.56 69 GLU B O 1
ATOM 3076 N N . HIS B 1 70 ? 11.961 -8.797 -24.656 1 90.94 70 HIS B N 1
ATOM 3077 C CA . HIS B 1 70 ? 13.133 -8.062 -24.203 1 90.94 70 HIS B CA 1
ATOM 3078 C C . HIS B 1 70 ? 13.812 -8.766 -23.031 1 90.94 70 HIS B C 1
ATOM 3080 O O . HIS B 1 70 ? 15.023 -8.977 -23.047 1 90.94 70 HIS B O 1
ATOM 3086 N N . LEU B 1 71 ? 13.062 -9.227 -22.062 1 94.25 71 LEU B N 1
ATOM 3087 C CA . LEU B 1 71 ? 13.625 -9.891 -20.891 1 94.25 71 LEU B CA 1
ATOM 3088 C C . LEU B 1 71 ? 14.203 -11.25 -21.25 1 94.25 71 LEU B C 1
ATOM 3090 O O . LEU B 1 71 ? 15.195 -11.68 -20.656 1 94.25 71 LEU B O 1
ATOM 3094 N N . ALA B 1 72 ? 13.594 -11.883 -22.203 1 96.75 72 ALA B N 1
ATOM 3095 C CA . ALA B 1 72 ? 14.133 -13.156 -22.672 1 96.75 72 ALA B CA 1
ATOM 3096 C C . ALA B 1 72 ? 15.5 -12.977 -23.297 1 96.75 72 ALA B C 1
ATOM 3098 O O . ALA B 1 72 ? 16.422 -13.766 -23.062 1 96.75 72 ALA B O 1
ATOM 3099 N N . VAL B 1 73 ? 15.586 -11.93 -24.125 1 95.5 73 VAL B N 1
ATOM 3100 C CA . VAL B 1 73 ? 16.859 -11.609 -24.75 1 95.5 73 VAL B CA 1
ATOM 3101 C C . VAL B 1 73 ? 17.906 -11.289 -23.688 1 95.5 73 VAL B C 1
ATOM 3103 O O . VAL B 1 73 ? 19.031 -11.781 -23.734 1 95.5 73 VAL B O 1
ATOM 3106 N N . VAL B 1 74 ? 17.516 -10.469 -22.734 1 94.31 74 VAL B N 1
ATOM 3107 C CA . VAL B 1 74 ? 18.391 -10.086 -21.625 1 94.31 74 VAL B CA 1
ATOM 3108 C C . VAL B 1 74 ? 18.859 -11.336 -20.875 1 94.31 74 VAL B C 1
ATOM 3110 O O . VAL B 1 74 ? 20.047 -11.477 -20.562 1 94.31 74 VAL B O 1
ATOM 3113 N N . ALA B 1 75 ? 17.938 -12.25 -20.578 1 97.38 75 ALA B N 1
ATOM 3114 C CA . ALA B 1 75 ? 18.281 -13.5 -19.906 1 97.38 75 ALA B CA 1
ATOM 3115 C C . ALA B 1 75 ? 19.359 -14.266 -20.672 1 97.38 75 ALA B C 1
ATOM 3117 O O . ALA B 1 75 ? 20.328 -14.734 -20.094 1 97.38 75 ALA B O 1
ATOM 3118 N N . GLY B 1 76 ? 19.141 -14.375 -21.953 1 97.19 76 GLY B N 1
ATOM 3119 C CA . GLY B 1 76 ? 20.125 -15.023 -22.797 1 97.19 76 GLY B CA 1
ATOM 3120 C C . GLY B 1 76 ? 21.5 -14.367 -22.734 1 97.19 76 GLY B C 1
ATOM 3121 O O . GLY B 1 76 ? 22.516 -15.047 -22.625 1 97.19 76 GLY B O 1
ATOM 3122 N N . GLU B 1 77 ? 21.5 -13.07 -22.797 1 94.25 77 GLU B N 1
ATOM 3123 C CA . GLU B 1 77 ? 22.75 -12.305 -22.766 1 94.25 77 GLU B CA 1
ATOM 3124 C C . GLU B 1 77 ? 23.453 -12.469 -21.422 1 94.25 77 GLU B C 1
ATOM 3126 O O . GLU B 1 77 ? 24.688 -12.367 -21.359 1 94.25 77 GLU B O 1
ATOM 3131 N N . LEU B 1 78 ? 22.719 -12.711 -20.359 1 95.31 78 LEU B N 1
ATOM 3132 C CA . LEU B 1 78 ? 23.281 -12.914 -19.031 1 95.31 78 LEU B CA 1
ATOM 3133 C C . LEU B 1 78 ? 23.75 -14.359 -18.859 1 95.31 78 LEU B C 1
ATOM 3135 O O . LEU B 1 78 ? 24.25 -14.727 -17.781 1 95.31 78 LEU B O 1
ATOM 3139 N N . GLY B 1 79 ? 23.531 -15.195 -19.906 1 97.44 79 GLY B N 1
ATOM 3140 C CA . GLY B 1 79 ? 23.922 -16.594 -19.844 1 97.44 79 GLY B CA 1
ATOM 3141 C C . GLY B 1 79 ? 22.906 -17.469 -19.125 1 97.44 79 GLY B C 1
ATOM 3142 O O . GLY B 1 79 ? 23.25 -18.562 -18.672 1 97.44 79 GLY B O 1
ATOM 3143 N N . LEU B 1 80 ? 21.75 -17 -18.969 1 98.19 80 LEU B N 1
ATOM 3144 C CA . LEU B 1 80 ? 20.688 -17.75 -18.297 1 98.19 80 LEU B CA 1
ATOM 3145 C C . LEU B 1 80 ? 19.797 -18.438 -19.328 1 98.19 80 LEU B C 1
ATOM 3147 O O . LEU B 1 80 ? 19.781 -18.062 -20.5 1 98.19 80 LEU B O 1
ATOM 3151 N N . ASP B 1 81 ? 19.141 -19.484 -18.969 1 98.44 81 ASP B N 1
ATOM 3152 C CA . ASP B 1 81 ? 18.094 -20.094 -19.781 1 98.44 81 ASP B CA 1
ATOM 3153 C C . ASP B 1 81 ? 16.797 -19.297 -19.688 1 98.44 81 ASP B C 1
ATOM 3155 O O . ASP B 1 81 ? 16.109 -19.312 -18.656 1 98.44 81 ASP B O 1
ATOM 3159 N N . PRO B 1 82 ? 16.422 -18.641 -20.75 1 98.19 82 PRO B N 1
ATOM 3160 C CA . PRO B 1 82 ? 15.242 -17.781 -20.688 1 98.19 82 PRO B CA 1
ATOM 3161 C C . PRO B 1 82 ? 13.977 -18.531 -20.297 1 98.19 82 PRO B C 1
ATOM 3163 O O . PRO B 1 82 ? 13.031 -17.938 -19.781 1 98.19 82 PRO B O 1
ATOM 3166 N N . ASP B 1 83 ? 13.898 -19.828 -20.516 1 98.19 83 ASP B N 1
ATOM 3167 C CA . ASP B 1 83 ? 12.711 -20.609 -20.203 1 98.19 83 ASP B CA 1
ATOM 3168 C C . ASP B 1 83 ? 12.648 -20.953 -18.719 1 98.19 83 ASP B C 1
ATOM 3170 O O . ASP B 1 83 ? 11.602 -21.359 -18.219 1 98.19 83 ASP B O 1
ATOM 3174 N N . ARG B 1 84 ? 13.742 -20.75 -18.047 1 98.56 84 ARG B N 1
ATOM 3175 C CA . ARG B 1 84 ? 13.812 -21.141 -16.641 1 98.56 84 ARG B CA 1
ATOM 3176 C C . ARG B 1 84 ? 14.258 -19.969 -15.773 1 98.56 84 ARG B C 1
ATOM 3178 O O . ARG B 1 84 ? 14.781 -20.156 -14.672 1 98.56 84 ARG B O 1
ATOM 3185 N N . ALA B 1 85 ? 14.156 -18.766 -16.312 1 98.75 85 ALA B N 1
ATOM 3186 C CA . ALA B 1 85 ? 14.477 -17.547 -15.578 1 98.75 85 ALA B CA 1
ATOM 3187 C C . ALA B 1 85 ? 13.289 -16.594 -15.547 1 98.75 85 ALA B C 1
ATOM 3189 O O . ALA B 1 85 ? 12.477 -16.562 -16.469 1 98.75 85 ALA B O 1
ATOM 3190 N N . THR B 1 86 ? 13.078 -15.992 -14.453 1 98.69 86 THR B N 1
ATOM 3191 C CA . THR B 1 86 ? 12.227 -14.812 -14.391 1 98.69 86 THR B CA 1
ATOM 3192 C C . THR B 1 86 ? 13.031 -13.578 -13.992 1 98.69 86 THR B C 1
ATOM 3194 O O . THR B 1 86 ? 14.164 -13.703 -13.523 1 98.69 86 THR B O 1
ATOM 3197 N N . GLY B 1 87 ? 12.578 -12.453 -14.344 1 96.94 87 GLY B N 1
ATOM 3198 C CA . GLY B 1 87 ? 13.383 -11.289 -14.023 1 96.94 87 GLY B CA 1
ATOM 3199 C C . GLY B 1 87 ? 12.641 -9.977 -14.234 1 96.94 87 GLY B C 1
ATOM 3200 O O . GLY B 1 87 ? 11.562 -9.961 -14.82 1 96.94 87 GLY B O 1
ATOM 3201 N N . LEU B 1 88 ? 13.148 -8.984 -13.672 1 96 88 LEU B N 1
ATOM 3202 C CA . LEU B 1 88 ? 12.656 -7.613 -13.75 1 96 88 LEU B CA 1
ATOM 3203 C C . LEU B 1 88 ? 13.727 -6.688 -14.312 1 96 88 LEU B C 1
ATOM 3205 O O . LEU B 1 88 ? 14.883 -7.086 -14.461 1 96 88 LEU B O 1
ATOM 3209 N N . SER B 1 89 ? 13.312 -5.574 -14.695 1 92.44 89 SER B N 1
ATOM 3210 C CA . SER B 1 89 ? 14.242 -4.531 -15.125 1 92.44 89 SER B CA 1
ATOM 3211 C C . SER B 1 89 ? 14.047 -3.254 -14.312 1 92.44 89 SER B C 1
ATOM 3213 O O . SER B 1 89 ? 12.961 -2.996 -13.797 1 92.44 89 SER B O 1
ATOM 3215 N N . THR B 1 90 ? 15.086 -2.541 -14.156 1 91.44 90 THR B N 1
ATOM 3216 C CA . THR B 1 90 ? 15.094 -1.334 -13.336 1 91.44 90 THR B CA 1
ATOM 3217 C C . THR B 1 90 ? 15.906 -0.23 -14 1 91.44 90 THR B C 1
ATOM 3219 O O . THR B 1 90 ? 16.766 -0.506 -14.836 1 91.44 90 THR B O 1
ATOM 3222 N N . SER B 1 91 ? 15.539 0.971 -13.68 1 87.38 91 SER B N 1
ATOM 3223 C CA . SER B 1 91 ? 16.359 2.115 -14.078 1 87.38 91 SER B CA 1
ATOM 3224 C C . SER B 1 91 ? 17.25 2.582 -12.93 1 87.38 91 SER B C 1
ATOM 3226 O O . SER B 1 91 ? 17.703 3.73 -12.914 1 87.38 91 SER B O 1
ATOM 3228 N N . ALA B 1 92 ? 17.391 1.771 -11.906 1 90.56 92 ALA B N 1
ATOM 3229 C CA . ALA B 1 92 ? 18.359 1.983 -10.836 1 90.56 92 ALA B CA 1
ATOM 3230 C C . ALA B 1 92 ? 19.609 1.16 -11.07 1 90.56 92 ALA B C 1
ATOM 3232 O O . ALA B 1 92 ? 19.562 0.064 -11.633 1 90.56 92 ALA B O 1
ATOM 3233 N N . HIS B 1 93 ? 20.688 1.659 -10.633 1 92.44 93 HIS B N 1
ATOM 3234 C CA . HIS B 1 93 ? 21.953 0.944 -10.789 1 92.44 93 HIS B CA 1
ATOM 3235 C C . HIS B 1 93 ? 22.031 -0.249 -9.844 1 92.44 93 HIS B C 1
ATOM 3237 O O . HIS B 1 93 ? 21.688 -0.134 -8.664 1 92.44 93 HIS B O 1
ATOM 3243 N N . ILE B 1 94 ? 22.531 -1.356 -10.344 1 94.62 94 ILE B N 1
ATOM 3244 C CA . ILE B 1 94 ? 22.625 -2.59 -9.57 1 94.62 94 ILE B CA 1
ATOM 3245 C C . ILE B 1 94 ? 23.594 -2.4 -8.398 1 94.62 94 ILE B C 1
ATOM 3247 O O . ILE B 1 94 ? 23.422 -3.01 -7.344 1 94.62 94 ILE B O 1
ATOM 3251 N N . ARG B 1 95 ? 24.594 -1.517 -8.547 1 94.31 95 ARG B N 1
ATOM 3252 C CA . ARG B 1 95 ? 25.516 -1.236 -7.453 1 94.31 95 ARG B CA 1
ATOM 3253 C C . ARG B 1 95 ? 24.781 -0.67 -6.246 1 94.31 95 ARG B C 1
ATOM 3255 O O . ARG B 1 95 ? 25.281 -0.719 -5.121 1 94.31 95 ARG B O 1
ATOM 3262 N N . ASN B 1 96 ? 23.594 -0.13 -6.477 1 96.25 96 ASN B N 1
ATOM 3263 C CA . ASN B 1 96 ? 22.781 0.467 -5.414 1 96.25 96 ASN B CA 1
ATOM 3264 C C . ASN B 1 96 ? 21.75 -0.513 -4.883 1 96.25 96 ASN B C 1
ATOM 3266 O O . ASN B 1 96 ? 20.812 -0.113 -4.191 1 96.25 96 ASN B O 1
ATOM 3270 N N . LEU B 1 97 ? 21.906 -1.778 -5.242 1 97.88 97 LEU B N 1
ATOM 3271 C CA . LEU B 1 97 ? 21.016 -2.816 -4.707 1 97.88 97 LEU B CA 1
ATOM 3272 C C . LEU B 1 97 ? 21.125 -2.889 -3.189 1 97.88 97 LEU B C 1
ATOM 3274 O O . LEU B 1 97 ? 22.219 -3.092 -2.646 1 97.88 97 LEU B O 1
ATOM 3278 N N . ALA B 1 98 ? 20.016 -2.68 -2.494 1 98.62 98 ALA B N 1
ATOM 3279 C CA . ALA B 1 98 ? 19.953 -2.869 -1.046 1 98.62 98 ALA B CA 1
ATOM 3280 C C . ALA B 1 98 ? 19.562 -4.301 -0.693 1 98.62 98 ALA B C 1
ATOM 3282 O O . ALA B 1 98 ? 18.625 -4.855 -1.271 1 98.62 98 ALA B O 1
ATOM 3283 N N . VAL B 1 99 ? 20.297 -4.938 0.195 1 98.44 99 VAL B N 1
ATOM 3284 C CA . VAL B 1 99 ? 20.016 -6.285 0.678 1 98.44 99 VAL B CA 1
ATOM 3285 C C . VAL B 1 99 ? 19.875 -6.273 2.199 1 98.44 99 VAL B C 1
ATOM 3287 O O . VAL B 1 99 ? 20.844 -5.957 2.91 1 98.44 99 VAL B O 1
ATOM 3290 N N . ARG B 1 100 ? 18.703 -6.535 2.717 1 98.56 100 ARG B N 1
ATOM 3291 C CA . ARG B 1 100 ? 18.438 -6.613 4.148 1 98.56 100 ARG B CA 1
ATOM 3292 C C . ARG B 1 100 ? 17.844 -7.965 4.523 1 98.56 100 ARG B C 1
ATOM 3294 O O . ARG B 1 100 ? 17.016 -8.508 3.789 1 98.56 100 ARG B O 1
ATOM 3301 N N . SER B 1 101 ? 18.297 -8.531 5.645 1 98.25 101 SER B N 1
ATOM 3302 C CA . SER B 1 101 ? 17.781 -9.812 6.125 1 98.25 101 SER B CA 1
ATOM 3303 C C . SER B 1 101 ? 17.406 -9.742 7.598 1 98.25 101 SER B C 1
ATOM 3305 O O . SER B 1 101 ? 18.031 -9.023 8.375 1 98.25 101 SER B O 1
ATOM 3307 N N . GLU B 1 102 ? 16.406 -10.344 7.91 1 97.62 102 GLU B N 1
ATOM 3308 C CA . GLU B 1 102 ? 15.977 -10.562 9.289 1 97.62 102 GLU B CA 1
ATOM 3309 C C . GLU B 1 102 ? 15.445 -11.984 9.484 1 97.62 102 GLU B C 1
ATOM 3311 O O . GLU B 1 102 ? 14.812 -12.547 8.594 1 97.62 102 GLU B O 1
ATOM 3316 N N . SER B 1 103 ? 15.727 -12.555 10.641 1 95.62 103 SER B N 1
ATOM 3317 C CA . SER B 1 103 ? 15.297 -13.93 10.898 1 95.62 103 SER B CA 1
ATOM 3318 C C . SER B 1 103 ? 14.227 -13.969 11.984 1 95.62 103 SER B C 1
ATOM 3320 O O . SER B 1 103 ? 14.25 -13.164 12.922 1 95.62 103 SER B O 1
ATOM 3322 N N . ILE B 1 104 ? 13.344 -14.891 11.781 1 90.81 104 ILE B N 1
ATOM 3323 C CA . ILE B 1 104 ? 12.281 -15.125 12.758 1 90.81 104 ILE B CA 1
ATOM 3324 C C . ILE B 1 104 ? 11.875 -16.594 12.727 1 90.81 104 ILE B C 1
ATOM 3326 O O . ILE B 1 104 ? 11.547 -17.141 11.664 1 90.81 104 ILE B O 1
ATOM 3330 N N . GLY B 1 105 ? 11.797 -17.25 13.844 1 87.5 105 GLY B N 1
ATOM 3331 C CA . GLY B 1 105 ? 11.305 -18.625 13.953 1 87.5 105 GLY B CA 1
ATOM 3332 C C . GLY B 1 105 ? 12.008 -19.578 13.008 1 87.5 105 GLY B C 1
ATOM 3333 O O . GLY B 1 105 ? 11.359 -20.438 12.391 1 87.5 105 GLY B O 1
ATOM 3334 N N . GLY B 1 106 ? 13.172 -19.391 12.68 1 91.38 106 GLY B N 1
ATOM 3335 C CA . GLY B 1 106 ? 13.93 -20.297 11.812 1 91.38 106 GLY B CA 1
ATOM 3336 C C . GLY B 1 106 ? 13.883 -19.891 10.352 1 91.38 106 GLY B C 1
ATOM 3337 O O . GLY B 1 106 ? 14.594 -20.453 9.523 1 91.38 106 GLY B O 1
ATOM 3338 N N . CYS B 1 107 ? 13.055 -18.969 10.055 1 94.88 107 CYS B N 1
ATOM 3339 C CA . CYS B 1 107 ? 12.961 -18.484 8.688 1 94.88 107 CYS B CA 1
ATOM 3340 C C . CYS B 1 107 ? 13.75 -17.188 8.508 1 94.88 107 CYS B C 1
ATOM 3342 O O . CYS B 1 107 ? 13.547 -16.234 9.258 1 94.88 107 CYS B O 1
ATOM 3344 N N . THR B 1 108 ? 14.609 -17.172 7.605 1 98 108 THR B N 1
ATOM 3345 C CA . THR B 1 108 ? 15.297 -15.938 7.242 1 98 108 THR B CA 1
ATOM 3346 C C . THR B 1 108 ? 14.609 -15.266 6.059 1 98 108 THR B C 1
ATOM 3348 O O . THR B 1 108 ? 14.414 -15.883 5.012 1 98 108 THR B O 1
ATOM 3351 N N . VAL B 1 109 ? 14.219 -14.055 6.309 1 98.44 109 VAL B N 1
ATOM 3352 C CA . VAL 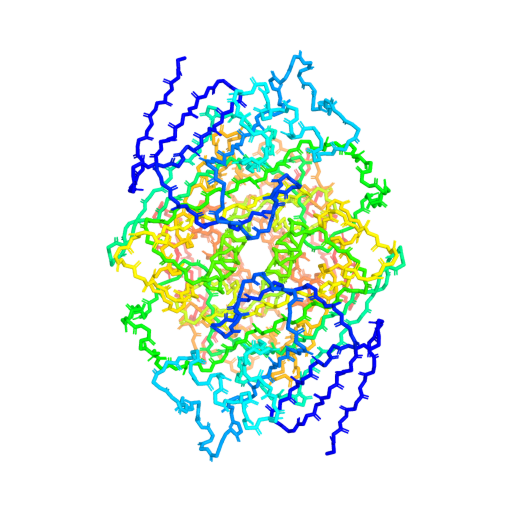B 1 109 ? 13.617 -13.211 5.277 1 98.44 109 VAL B CA 1
ATOM 3353 C C . VAL B 1 109 ? 14.672 -12.266 4.707 1 98.44 109 VAL B C 1
ATOM 3355 O O . VAL B 1 109 ? 15.32 -11.523 5.453 1 98.44 109 VAL B O 1
ATOM 3358 N N . THR B 1 110 ? 14.898 -12.289 3.393 1 98.88 110 THR B N 1
ATOM 3359 C CA . THR B 1 110 ? 15.836 -11.383 2.736 1 98.88 110 THR B CA 1
ATOM 3360 C C . THR B 1 110 ? 15.133 -10.578 1.644 1 98.88 110 THR B C 1
ATOM 3362 O O . THR B 1 110 ? 14.477 -11.148 0.772 1 98.88 110 THR B O 1
ATOM 3365 N N . ALA B 1 111 ? 15.219 -9.305 1.745 1 98.88 111 ALA B N 1
ATOM 3366 C CA . ALA B 1 111 ? 14.711 -8.414 0.7 1 98.88 111 ALA B CA 1
ATOM 3367 C C . ALA B 1 111 ? 15.859 -7.82 -0.115 1 98.88 111 ALA B C 1
ATOM 3369 O O . ALA B 1 111 ? 16.797 -7.258 0.447 1 98.88 111 ALA B O 1
ATOM 3370 N N . LEU B 1 112 ? 15.875 -8.016 -1.402 1 98.81 112 LEU B N 1
ATOM 3371 C CA . LEU B 1 112 ? 16.75 -7.359 -2.369 1 98.81 112 LEU B CA 1
ATOM 3372 C C . LEU B 1 112 ? 15.984 -6.301 -3.158 1 98.81 112 LEU B C 1
ATOM 3374 O O . LEU B 1 112 ? 15.062 -6.625 -3.908 1 98.81 112 LEU B O 1
ATOM 3378 N N . VAL B 1 113 ? 16.406 -5.02 -2.979 1 98.81 113 VAL B N 1
ATOM 3379 C CA . VAL B 1 113 ? 15.547 -3.957 -3.5 1 98.81 113 VAL B CA 1
ATOM 3380 C C . VAL B 1 113 ? 16.391 -2.957 -4.285 1 98.81 113 VAL B C 1
ATOM 3382 O O . VAL B 1 113 ? 17.484 -2.57 -3.846 1 98.81 113 VAL B O 1
ATOM 3385 N N . THR B 1 114 ? 15.969 -2.654 -5.438 1 97.81 114 THR B N 1
ATOM 3386 C CA . THR B 1 114 ? 16.391 -1.451 -6.152 1 97.81 114 THR B CA 1
ATOM 3387 C C . THR B 1 114 ? 15.211 -0.489 -6.316 1 97.81 114 THR B C 1
ATOM 3389 O O . THR B 1 114 ? 14.055 -0.912 -6.352 1 97.81 114 THR B O 1
ATOM 3392 N N . GLY B 1 115 ? 15.57 0.77 -6.297 1 95.19 115 GLY B N 1
ATOM 3393 C CA . GLY B 1 115 ? 14.414 1.644 -6.441 1 95.19 115 GLY B CA 1
ATOM 3394 C C . GLY B 1 115 ? 14.789 3.076 -6.77 1 95.19 115 GLY B C 1
ATOM 3395 O O . GLY B 1 115 ? 15.828 3.57 -6.32 1 95.19 115 GLY B O 1
ATOM 3396 N N . GLY B 1 116 ? 13.992 3.705 -7.488 1 93.38 116 GLY B N 1
ATOM 3397 C CA . GLY B 1 116 ? 13.906 5.125 -7.793 1 93.38 116 GLY B CA 1
ATOM 3398 C C . GLY B 1 116 ? 12.484 5.59 -8.055 1 93.38 116 GLY B C 1
ATOM 3399 O O . GLY B 1 116 ? 11.727 4.918 -8.758 1 93.38 116 GLY B O 1
ATOM 3400 N N . VAL B 1 117 ? 12.133 6.676 -7.422 1 92.31 117 VAL B N 1
ATOM 3401 C CA . VAL B 1 117 ? 10.734 7.078 -7.523 1 92.31 117 VAL B CA 1
ATOM 3402 C C . VAL B 1 117 ? 10.641 8.523 -7.996 1 92.31 117 VAL B C 1
ATOM 3404 O O . VAL B 1 117 ? 9.547 9.023 -8.273 1 92.31 117 VAL B O 1
ATOM 3407 N N . ASP B 1 118 ? 11.703 9.258 -8.219 1 87.19 118 ASP B N 1
ATOM 3408 C CA . ASP B 1 118 ? 11.742 10.703 -8.414 1 87.19 118 ASP B CA 1
ATOM 3409 C C . ASP B 1 118 ? 11.109 11.094 -9.75 1 87.19 118 ASP B C 1
ATOM 3411 O O . ASP B 1 118 ? 10.5 12.156 -9.859 1 87.19 118 ASP B O 1
ATOM 3415 N N . VAL B 1 119 ? 11.148 10.203 -10.688 1 85.69 119 VAL B N 1
ATOM 3416 C CA . VAL B 1 119 ? 10.695 10.625 -12.008 1 85.69 119 VAL B CA 1
ATOM 3417 C C . VAL B 1 119 ? 9.469 9.82 -12.422 1 85.69 119 VAL B C 1
ATOM 3419 O O . VAL B 1 119 ? 8.812 10.141 -13.414 1 85.69 119 VAL B O 1
ATOM 3422 N N . ASN B 1 120 ? 9.109 8.844 -11.664 1 88.81 120 ASN B N 1
ATOM 3423 C CA . ASN B 1 120 ? 8.008 7.988 -12.102 1 88.81 120 ASN B CA 1
ATOM 3424 C C . ASN B 1 120 ? 7.148 7.539 -10.922 1 88.81 120 ASN B C 1
ATOM 3426 O O . ASN B 1 120 ? 6.434 6.539 -11.023 1 88.81 120 ASN B O 1
ATOM 3430 N N . GLY B 1 121 ? 7.301 8.234 -9.844 1 93.88 121 GLY B N 1
ATOM 3431 C CA . GLY B 1 121 ? 6.41 7.934 -8.734 1 93.88 121 GLY B CA 1
ATOM 3432 C C . GLY B 1 121 ? 4.957 8.258 -9.039 1 93.88 121 GLY B C 1
ATOM 3433 O O . GLY B 1 121 ? 4.66 9.266 -9.68 1 93.88 121 GLY B O 1
ATOM 3434 N N . GLY B 1 122 ? 4.098 7.41 -8.742 1 95.69 122 GLY B N 1
ATOM 3435 C CA . GLY B 1 122 ? 2.67 7.621 -8.922 1 95.69 122 GLY B CA 1
ATOM 3436 C C . GLY B 1 122 ? 1.833 7.016 -7.809 1 95.69 122 GLY B C 1
ATOM 3437 O O . GLY B 1 122 ? 2.311 6.16 -7.062 1 95.69 122 GLY B O 1
ATOM 3438 N N . ARG B 1 123 ? 0.675 7.555 -7.68 1 97.62 123 ARG B N 1
ATOM 3439 C CA . ARG B 1 123 ? -0.311 6.98 -6.773 1 97.62 123 ARG B CA 1
ATOM 3440 C C . ARG B 1 123 ? -1.267 6.055 -7.516 1 97.62 123 ARG B C 1
ATOM 3442 O O . ARG B 1 123 ? -1.666 6.34 -8.641 1 97.62 123 ARG B O 1
ATOM 3449 N N . VAL B 1 124 ? -1.581 4.93 -6.914 1 97.75 124 VAL B N 1
ATOM 3450 C CA . VAL B 1 124 ? -2.555 4.016 -7.504 1 97.75 124 VAL B CA 1
ATOM 3451 C C . VAL B 1 124 ? -3.824 4.777 -7.871 1 97.75 124 VAL B C 1
ATOM 3453 O O . VAL B 1 124 ? -4.324 5.586 -7.082 1 97.75 124 VAL B O 1
ATOM 3456 N N . GLY B 1 125 ? -4.32 4.578 -9.102 1 96 125 GLY B N 1
ATOM 3457 C CA . GLY B 1 125 ? -5.527 5.246 -9.562 1 96 125 GLY B CA 1
ATOM 3458 C C . GLY B 1 125 ? -5.246 6.535 -10.312 1 96 125 GLY B C 1
ATOM 3459 O O . GLY B 1 125 ? -6.148 7.125 -10.906 1 96 125 GLY B O 1
ATOM 3460 N N . ASP B 1 126 ? -3.986 7.047 -10.234 1 96.25 126 ASP B N 1
ATOM 3461 C CA . ASP B 1 126 ? -3.609 8.219 -11.023 1 96.25 126 ASP B CA 1
ATOM 3462 C C . ASP B 1 126 ? -3.875 7.992 -12.508 1 96.25 126 ASP B C 1
ATOM 3464 O O . ASP B 1 126 ? -3.848 6.855 -12.984 1 96.25 126 ASP B O 1
ATOM 3468 N N . PRO B 1 127 ? -4.09 9.039 -13.227 1 92.69 127 PRO B N 1
ATOM 3469 C CA . PRO B 1 127 ? -4.281 8.875 -14.664 1 92.69 127 PRO B CA 1
ATOM 3470 C C . PRO B 1 127 ? -3.076 8.234 -15.352 1 92.69 127 PRO B C 1
ATOM 3472 O O . PRO B 1 127 ? -1.933 8.586 -15.047 1 92.69 127 PRO B O 1
ATOM 3475 N N . ALA B 1 128 ? -3.385 7.25 -16.141 1 88.88 128 ALA B N 1
ATOM 3476 C CA . ALA B 1 128 ? -2.338 6.555 -16.891 1 88.88 128 ALA B CA 1
ATOM 3477 C C . ALA B 1 128 ? -2.348 6.961 -18.359 1 88.88 128 ALA B C 1
ATOM 3479 O O . ALA B 1 128 ? -3.379 7.383 -18.891 1 88.88 128 ALA B O 1
ATOM 3480 N N . ALA B 1 129 ? -1.21 6.824 -18.969 1 79.56 129 ALA B N 1
ATOM 3481 C CA . ALA B 1 129 ? -1.077 7.281 -20.359 1 79.56 129 ALA B CA 1
ATOM 3482 C C . ALA B 1 129 ? -1.064 6.102 -21.328 1 79.56 129 ALA B C 1
ATOM 3484 O O . ALA B 1 129 ? -1.306 6.273 -22.516 1 79.56 129 ALA B O 1
ATOM 3485 N N . TRP B 1 130 ? -0.854 4.855 -20.797 1 76 130 TRP B N 1
ATOM 3486 C CA . TRP B 1 130 ? -0.564 3.762 -21.719 1 76 130 TRP B CA 1
ATOM 3487 C C . TRP B 1 130 ? -1.762 2.826 -21.844 1 76 130 TRP B C 1
ATOM 3489 O O . TRP B 1 130 ? -2.451 2.553 -20.859 1 76 130 TRP B O 1
ATOM 3499 N N . THR B 1 131 ? -2.055 2.633 -23.109 1 70.12 131 THR B N 1
ATOM 3500 C CA . THR B 1 131 ? -3.021 1.576 -23.375 1 70.12 131 THR B CA 1
ATOM 3501 C C . THR B 1 131 ? -2.322 0.332 -23.922 1 70.12 131 THR B C 1
ATOM 3503 O O . THR B 1 131 ? -1.401 0.436 -24.734 1 70.12 131 THR B O 1
ATOM 3506 N N . GLU B 1 132 ? -2.635 -0.786 -23.344 1 66.44 132 GLU B N 1
ATOM 3507 C CA . GLU B 1 132 ? -2.004 -2.027 -23.781 1 66.44 132 GLU B CA 1
ATOM 3508 C C . GLU B 1 132 ? -2.336 -2.33 -25.25 1 66.44 132 GLU B C 1
ATOM 3510 O O . GLU B 1 132 ? -3.498 -2.25 -25.656 1 66.44 132 GLU B O 1
ATOM 3515 N N . ARG B 1 133 ? -1.367 -2.221 -26.156 1 60.84 133 ARG B N 1
ATOM 3516 C CA . ARG B 1 133 ? -1.544 -2.627 -27.547 1 60.84 133 ARG B CA 1
ATOM 3517 C C . ARG B 1 133 ? -0.78 -3.914 -27.828 1 60.84 133 ARG B C 1
ATOM 3519 O O . ARG B 1 133 ? 0.335 -3.875 -28.359 1 60.84 133 ARG B O 1
ATOM 3526 N N . GLU B 1 134 ? -1.521 -4.957 -27.625 1 52.97 134 GLU B N 1
ATOM 3527 C CA . GLU B 1 134 ? -1.031 -6.285 -27.984 1 52.97 134 GLU B CA 1
ATOM 3528 C C . GLU B 1 134 ? 0.428 -6.465 -27.578 1 52.97 134 GLU B C 1
ATOM 3530 O O . GLU B 1 134 ? 1.251 -6.914 -28.375 1 52.97 134 GLU B O 1
ATOM 3535 N N . GLY B 1 135 ? 0.746 -5.984 -26.406 1 56.06 135 GLY B N 1
ATOM 3536 C CA . GLY B 1 135 ? 2.053 -6.27 -25.828 1 56.06 135 GLY B CA 1
ATOM 3537 C C . GLY B 1 135 ? 3.133 -5.32 -26.312 1 56.06 135 GLY B C 1
ATOM 3538 O O . GLY B 1 135 ? 4.32 -5.555 -26.078 1 56.06 135 GLY B O 1
ATOM 3539 N N . VAL B 1 136 ? 2.738 -4.371 -27.188 1 57.53 136 VAL B N 1
ATOM 3540 C CA . VAL B 1 136 ? 3.758 -3.447 -27.672 1 57.53 136 VAL B CA 1
ATOM 3541 C C . VAL B 1 136 ? 4.152 -2.477 -26.562 1 57.53 136 VAL B C 1
ATOM 3543 O O . VAL B 1 136 ? 3.287 -1.897 -25.906 1 57.53 136 VAL B O 1
ATOM 3546 N N . PRO B 1 137 ? 5.535 -2.533 -26.219 1 56.06 137 PRO B N 1
ATOM 3547 C CA . PRO B 1 137 ? 6.02 -1.786 -25.062 1 56.06 137 PRO B CA 1
ATOM 3548 C C . PRO B 1 137 ? 5.832 -0.278 -25.203 1 56.06 137 PRO B C 1
ATOM 3550 O O . PRO B 1 137 ? 5.895 0.25 -26.312 1 56.06 137 PRO B O 1
ATOM 3553 N N . GLU B 1 138 ? 5.16 0.317 -24.375 1 59.31 138 GLU B N 1
ATOM 3554 C CA . GLU B 1 138 ? 5.234 1.771 -24.25 1 59.31 138 GLU B CA 1
ATOM 3555 C C . GLU B 1 138 ? 6.543 2.207 -23.594 1 59.31 138 GLU B C 1
ATOM 3557 O O . GLU B 1 138 ? 7.195 1.417 -22.906 1 59.31 138 GLU B O 1
ATOM 3562 N N . PRO B 1 139 ? 6.945 3.398 -24.031 1 58.38 139 PRO B N 1
ATOM 3563 C CA . PRO B 1 139 ? 8.227 3.908 -23.531 1 58.38 139 PRO B CA 1
ATOM 3564 C C . PRO B 1 139 ? 8.383 3.719 -22.016 1 58.38 139 PRO B C 1
ATOM 3566 O O . PRO B 1 139 ? 7.418 3.863 -21.266 1 58.38 139 PRO B O 1
ATOM 3569 N N . PHE B 1 140 ? 9.477 3.02 -21.812 1 58.22 140 PHE B N 1
ATOM 3570 C CA . PHE B 1 140 ? 9.844 2.836 -20.406 1 58.22 140 PHE B CA 1
ATOM 3571 C C . PHE B 1 140 ? 10.219 4.168 -19.766 1 58.22 140 PHE B C 1
ATOM 3573 O O . PHE B 1 140 ? 10.938 4.969 -20.359 1 58.22 140 PHE B O 1
ATOM 3580 N N . SER B 1 141 ? 9.484 4.602 -18.875 1 62.94 141 SER B N 1
ATOM 3581 C CA . SER B 1 141 ? 9.93 5.73 -18.062 1 62.94 141 SER B CA 1
ATOM 3582 C C . SER B 1 141 ? 10.773 5.262 -16.891 1 62.94 141 SER B C 1
ATOM 3584 O O . SER B 1 141 ? 10.445 4.258 -16.25 1 62.94 141 SER B O 1
ATOM 3586 N N . PRO B 1 142 ? 11.961 5.973 -16.797 1 66.12 142 PRO B N 1
ATOM 3587 C CA . PRO B 1 142 ? 12.75 5.645 -15.602 1 66.12 142 PRO B CA 1
ATOM 3588 C C . PRO B 1 142 ? 11.953 5.758 -14.305 1 66.12 142 PRO B C 1
ATOM 3590 O O . PRO B 1 142 ? 10.969 6.504 -14.25 1 66.12 142 PRO B O 1
ATOM 3593 N N . GLY B 1 143 ? 12.383 4.926 -13.25 1 73.25 143 GLY B N 1
ATOM 3594 C CA . GLY B 1 143 ? 11.766 4.902 -11.938 1 73.25 143 GLY B CA 1
ATOM 3595 C C . GLY B 1 143 ? 10.984 3.629 -11.672 1 73.25 143 GLY B C 1
ATOM 3596 O O . GLY B 1 143 ? 9.992 3.346 -12.352 1 73.25 143 GLY B O 1
ATOM 3597 N N . THR B 1 144 ? 11.547 2.891 -11.016 1 89.81 144 THR B N 1
ATOM 3598 C CA . THR B 1 144 ? 10.984 1.579 -10.719 1 89.81 144 THR B CA 1
ATOM 3599 C C . THR B 1 144 ? 11.414 1.109 -9.328 1 89.81 144 THR B C 1
ATOM 3601 O O . THR B 1 144 ? 12.492 1.47 -8.852 1 89.81 144 THR B O 1
ATOM 3604 N N . VAL B 1 145 ? 10.531 0.585 -8.633 1 97.31 145 VAL B N 1
ATOM 3605 C CA . VAL B 1 145 ? 10.883 -0.158 -7.426 1 97.31 145 VAL B CA 1
ATOM 3606 C C . VAL B 1 145 ? 10.75 -1.657 -7.688 1 97.31 145 VAL B C 1
ATOM 3608 O O . VAL B 1 145 ? 9.664 -2.141 -8.031 1 97.31 145 VAL B O 1
ATOM 3611 N N . ASN B 1 146 ? 11.844 -2.422 -7.645 1 98.38 146 ASN B N 1
ATOM 3612 C CA . ASN B 1 146 ? 11.836 -3.879 -7.734 1 98.38 146 ASN B CA 1
ATOM 3613 C C . ASN B 1 146 ? 12.195 -4.523 -6.398 1 98.38 146 ASN B C 1
ATOM 3615 O O . ASN B 1 146 ? 13.18 -4.145 -5.77 1 98.38 146 ASN B O 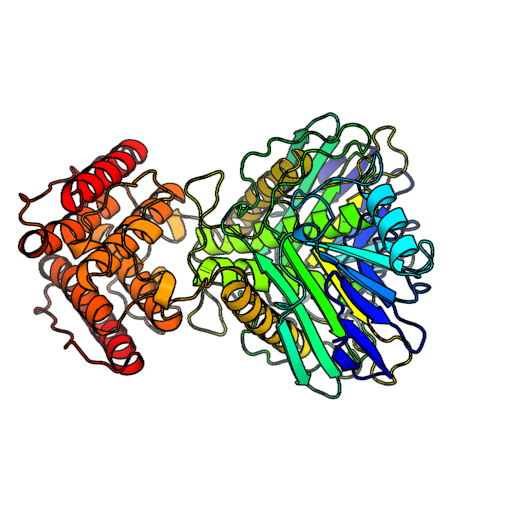1
ATOM 3619 N N . ILE B 1 147 ? 11.375 -5.395 -5.938 1 98.94 147 ILE B N 1
ATOM 3620 C CA . ILE B 1 147 ? 11.602 -6.105 -4.684 1 98.94 147 ILE B CA 1
ATOM 3621 C C . ILE B 1 147 ? 11.695 -7.605 -4.957 1 98.94 147 ILE B C 1
ATOM 3623 O O . ILE B 1 147 ? 10.75 -8.211 -5.477 1 98.94 147 ILE B O 1
ATOM 3627 N N . LEU B 1 148 ? 12.805 -8.227 -4.715 1 98.88 148 LEU B N 1
ATOM 3628 C CA . LEU B 1 148 ? 12.938 -9.68 -4.609 1 98.88 148 LEU B CA 1
ATOM 3629 C C . LEU B 1 148 ? 12.914 -10.125 -3.152 1 98.88 148 LEU B C 1
ATOM 3631 O O . LEU B 1 148 ? 13.812 -9.789 -2.381 1 98.88 148 LEU B O 1
ATOM 3635 N N . LEU B 1 149 ? 11.914 -10.797 -2.758 1 98.94 149 LEU B N 1
ATOM 3636 C CA . LEU B 1 149 ? 11.773 -11.312 -1.401 1 98.94 149 LEU B CA 1
ATOM 3637 C C . LEU B 1 149 ? 12.133 -12.797 -1.346 1 98.94 149 LEU B C 1
ATOM 3639 O O . LEU B 1 149 ? 11.445 -13.633 -1.937 1 98.94 149 LEU B O 1
ATOM 3643 N N . HIS B 1 150 ? 13.172 -13.133 -0.682 1 98.88 150 HIS B N 1
ATOM 3644 C CA . HIS B 1 150 ? 13.672 -14.492 -0.54 1 98.88 150 HIS B CA 1
ATOM 3645 C C . HIS B 1 150 ? 13.375 -15.047 0.85 1 98.88 150 HIS B C 1
ATOM 3647 O O . HIS B 1 150 ? 13.789 -14.469 1.855 1 98.88 150 HIS B O 1
ATOM 3653 N N . LEU B 1 151 ? 12.625 -16.109 0.913 1 98.62 151 LEU B N 1
ATOM 3654 C CA . LEU B 1 151 ? 12.32 -16.797 2.16 1 98.62 151 LEU B CA 1
ATOM 3655 C C . LEU B 1 151 ? 13.078 -18.109 2.256 1 98.62 151 LEU B C 1
ATOM 3657 O O . LEU B 1 151 ? 13.023 -18.938 1.34 1 98.62 151 LEU B O 1
ATOM 3661 N N . SER B 1 152 ? 13.719 -18.328 3.373 1 98.19 152 SER B N 1
ATOM 3662 C CA . SER B 1 152 ? 14.5 -19.547 3.531 1 98.19 152 SER B CA 1
ATOM 3663 C C . SER B 1 152 ? 13.602 -20.734 3.822 1 98.19 152 SER B C 1
ATOM 3665 O O . SER B 1 152 ? 14.039 -21.891 3.758 1 98.19 152 SER B O 1
ATOM 3667 N N . ALA B 1 153 ? 12.367 -20.531 4.121 1 97.06 153 ALA B N 1
ATOM 3668 C CA . ALA B 1 153 ? 11.398 -21.578 4.445 1 97.06 153 ALA B CA 1
ATOM 3669 C C . ALA B 1 153 ? 10.391 -21.766 3.314 1 97.06 153 ALA B C 1
ATOM 3671 O O . ALA B 1 153 ? 10.367 -20.984 2.361 1 97.06 153 ALA B O 1
ATOM 3672 N N . ASP B 1 154 ? 9.68 -22.922 3.49 1 97 154 ASP B N 1
ATOM 3673 C CA . ASP B 1 154 ? 8.523 -23.109 2.627 1 97 154 ASP B CA 1
ATOM 3674 C C . ASP B 1 154 ? 7.359 -22.219 3.051 1 97 154 ASP B C 1
ATOM 3676 O O . ASP B 1 154 ? 7.227 -21.891 4.23 1 97 154 ASP B O 1
ATOM 3680 N N . LEU B 1 155 ? 6.637 -21.719 2.123 1 96.88 155 LEU B N 1
ATOM 3681 C CA . LEU B 1 155 ? 5.402 -20.969 2.338 1 96.88 155 LEU B CA 1
ATOM 3682 C C . LEU B 1 155 ? 4.324 -21.406 1.354 1 96.88 155 LEU B C 1
ATOM 3684 O O . LEU B 1 155 ? 4.594 -21.578 0.163 1 96.88 155 LEU B O 1
ATOM 3688 N N . SER B 1 156 ? 3.133 -21.625 1.894 1 96.56 156 SER B N 1
ATOM 3689 C CA . SER B 1 156 ? 2.041 -22.047 1.023 1 96.56 156 SER B CA 1
ATOM 3690 C C . SER B 1 156 ? 1.84 -21.078 -0.13 1 96.56 156 SER B C 1
ATOM 3692 O O . SER B 1 156 ? 2.145 -19.891 -0.006 1 96.56 156 SER B O 1
ATOM 3694 N N . PRO B 1 157 ? 1.28 -21.578 -1.272 1 98.19 157 PRO B N 1
ATOM 3695 C CA . PRO B 1 157 ? 1.037 -20.688 -2.41 1 98.19 157 PRO B CA 1
ATOM 3696 C C . PRO B 1 157 ? 0.189 -19.484 -2.037 1 98.19 157 PRO B C 1
ATOM 3698 O O . PRO B 1 157 ? 0.494 -18.359 -2.449 1 98.19 157 PRO B O 1
ATOM 3701 N N . GLY B 1 158 ? -0.866 -19.672 -1.257 1 98.06 158 GLY B N 1
ATOM 3702 C CA . GLY B 1 158 ? -1.646 -18.547 -0.771 1 98.06 158 GLY B CA 1
ATOM 3703 C C . GLY B 1 158 ? -0.85 -17.609 0.116 1 98.06 158 GLY B C 1
ATOM 3704 O O . GLY B 1 158 ? -1.005 -16.391 0.036 1 98.06 158 GLY B O 1
ATOM 3705 N N . GLY B 1 159 ? -0.042 -18.203 0.964 1 97 159 GLY B N 1
ATOM 3706 C CA . GLY B 1 159 ? 0.841 -17.406 1.803 1 97 159 GLY B CA 1
ATOM 3707 C C . GLY B 1 159 ? 1.807 -16.547 1.007 1 97 159 GLY B C 1
ATOM 3708 O O . GLY B 1 159 ? 2.121 -15.43 1.405 1 97 159 GLY B O 1
ATOM 3709 N N . MET B 1 160 ? 2.291 -17.047 -0.123 1 98.69 160 MET B N 1
ATOM 3710 C CA . MET B 1 160 ? 3.203 -16.297 -0.972 1 98.69 160 MET B CA 1
ATOM 3711 C C . MET B 1 160 ? 2.504 -15.078 -1.576 1 98.69 160 MET B C 1
ATOM 3713 O O . MET B 1 160 ? 3.109 -14.016 -1.723 1 98.69 160 MET B O 1
ATOM 3717 N N . ALA B 1 161 ? 1.225 -15.266 -1.952 1 98.81 161 ALA B N 1
ATOM 3718 C CA . ALA B 1 161 ? 0.444 -14.125 -2.416 1 98.81 161 ALA B CA 1
ATOM 3719 C C . ALA B 1 161 ? 0.306 -13.07 -1.318 1 98.81 161 ALA B C 1
ATOM 3721 O O . ALA B 1 161 ? 0.422 -11.875 -1.581 1 98.81 161 ALA B O 1
ATOM 3722 N N . THR B 1 162 ? 0.095 -13.508 -0.091 1 98.12 162 THR B N 1
ATOM 3723 C CA . THR B 1 162 ? 0.016 -12.602 1.046 1 98.12 162 THR B CA 1
ATOM 3724 C C . THR B 1 162 ? 1.351 -11.891 1.266 1 98.12 162 THR B C 1
ATOM 3726 O O . THR B 1 162 ? 1.383 -10.703 1.579 1 98.12 162 THR B O 1
ATOM 3729 N N . ALA B 1 163 ? 2.436 -12.656 1.125 1 98.69 163 ALA B N 1
ATOM 3730 C CA . ALA B 1 163 ? 3.754 -12.039 1.244 1 98.69 163 ALA B CA 1
ATOM 3731 C C . ALA B 1 163 ? 3.941 -10.938 0.206 1 98.69 163 ALA B C 1
ATOM 3733 O O . ALA B 1 163 ? 4.512 -9.883 0.503 1 98.69 163 ALA B O 1
ATOM 3734 N N . LEU B 1 164 ? 3.484 -11.188 -0.97 1 98.88 164 LEU B N 1
ATOM 3735 C CA . LEU B 1 164 ? 3.535 -10.18 -2.023 1 98.88 164 LEU B CA 1
ATOM 3736 C C . LEU B 1 164 ? 2.738 -8.938 -1.629 1 98.88 164 LEU B C 1
ATOM 3738 O O . LEU B 1 164 ? 3.176 -7.809 -1.869 1 98.88 164 LEU B O 1
ATOM 3742 N N . MET B 1 165 ? 1.598 -9.109 -1.033 1 98.81 165 MET B N 1
ATOM 3743 C CA . MET B 1 165 ? 0.795 -8 -0.534 1 98.81 165 MET B CA 1
ATOM 3744 C C . MET B 1 165 ? 1.573 -7.184 0.494 1 98.81 165 MET B C 1
ATOM 3746 O O . MET B 1 165 ? 1.565 -5.953 0.452 1 98.81 165 MET B O 1
ATOM 3750 N N . LEU B 1 166 ? 2.236 -7.848 1.388 1 98.69 166 LEU B N 1
ATOM 3751 C CA . LEU B 1 166 ? 2.969 -7.164 2.449 1 98.69 166 LEU B CA 1
ATOM 3752 C C . LEU B 1 166 ? 4.133 -6.363 1.877 1 98.69 166 LEU B C 1
ATOM 3754 O O . LEU B 1 166 ? 4.43 -5.266 2.35 1 98.69 166 LEU B O 1
ATOM 3758 N N . CYS B 1 167 ? 4.832 -6.953 0.879 1 98.88 167 CYS B N 1
ATOM 3759 C CA . CYS B 1 167 ? 5.855 -6.184 0.179 1 98.88 167 CYS B CA 1
ATOM 3760 C C . CYS B 1 167 ? 5.277 -4.891 -0.377 1 98.88 167 CYS B C 1
ATOM 3762 O O . CYS B 1 167 ? 5.895 -3.83 -0.268 1 98.88 167 CYS B O 1
ATOM 3764 N N . THR B 1 168 ? 4.109 -4.988 -0.935 1 98.81 168 THR B N 1
ATOM 3765 C CA . THR B 1 168 ? 3.443 -3.861 -1.575 1 98.81 168 THR B CA 1
ATOM 3766 C C . THR B 1 168 ? 3.004 -2.832 -0.537 1 98.81 168 THR B C 1
ATOM 3768 O O . THR B 1 168 ? 3.139 -1.626 -0.755 1 98.81 168 THR B O 1
ATOM 3771 N N . GLU B 1 169 ? 2.469 -3.299 0.587 1 98.81 169 GLU B N 1
ATOM 3772 C CA . GLU B 1 169 ? 2.113 -2.396 1.679 1 98.81 169 GLU B CA 1
ATOM 3773 C C . GLU B 1 169 ? 3.34 -1.654 2.203 1 98.81 169 GLU B C 1
ATOM 3775 O O . GLU B 1 169 ? 3.281 -0.45 2.461 1 98.81 169 GLU B O 1
ATOM 3780 N N . ALA B 1 170 ? 4.41 -2.408 2.385 1 98.81 170 ALA B N 1
ATOM 3781 C CA . ALA B 1 170 ? 5.641 -1.789 2.869 1 98.81 170 ALA B CA 1
ATOM 3782 C C . ALA B 1 170 ? 6.129 -0.715 1.902 1 98.81 170 ALA B C 1
ATOM 3784 O O . ALA B 1 170 ? 6.582 0.352 2.326 1 98.81 170 ALA B O 1
ATOM 3785 N N . LYS B 1 171 ? 6.059 -1.013 0.625 1 98.75 171 LYS B N 1
ATOM 3786 C CA . LYS B 1 171 ? 6.434 -0.032 -0.39 1 98.75 171 LYS B CA 1
ATOM 3787 C C . LYS B 1 171 ? 5.598 1.239 -0.259 1 98.75 171 LYS B C 1
ATOM 3789 O O . LYS B 1 171 ? 6.145 2.344 -0.206 1 98.75 171 LYS B O 1
ATOM 3794 N N . ALA B 1 172 ? 4.27 1.12 -0.193 1 98.69 172 ALA B N 1
ATOM 3795 C CA . ALA B 1 172 ? 3.389 2.277 -0.058 1 98.69 172 ALA B CA 1
ATOM 3796 C C . ALA B 1 172 ? 3.684 3.045 1.228 1 98.69 172 ALA B C 1
ATOM 3798 O O . ALA B 1 172 ? 3.674 4.277 1.237 1 98.69 172 ALA B O 1
ATOM 3799 N N . ALA B 1 173 ? 3.963 2.334 2.297 1 98.69 173 ALA B N 1
ATOM 3800 C CA . ALA B 1 173 ? 4.258 2.949 3.588 1 98.69 173 ALA B CA 1
ATOM 3801 C C . ALA B 1 173 ? 5.531 3.785 3.52 1 98.69 173 ALA B C 1
ATOM 3803 O O . ALA B 1 173 ? 5.559 4.93 3.98 1 98.69 173 ALA B O 1
ATOM 3804 N N . VAL B 1 174 ? 6.586 3.221 2.953 1 98.75 174 VAL B N 1
ATOM 3805 C CA . VAL B 1 174 ? 7.867 3.916 2.863 1 98.75 174 VAL B CA 1
ATOM 3806 C C . VAL B 1 174 ? 7.711 5.18 2.021 1 98.75 174 VAL B C 1
ATOM 3808 O O . VAL B 1 174 ? 8.219 6.242 2.385 1 98.75 174 VAL B O 1
ATOM 3811 N N . LEU B 1 175 ? 7.008 5.039 0.931 1 98.44 175 LEU B N 1
ATOM 3812 C CA . LEU B 1 175 ? 6.828 6.188 0.05 1 98.44 175 LEU B CA 1
ATOM 3813 C C . LEU B 1 175 ? 6.023 7.285 0.741 1 98.44 175 LEU B C 1
ATOM 3815 O O . LEU B 1 175 ? 6.297 8.469 0.559 1 98.44 175 LEU B O 1
ATOM 3819 N N . GLN B 1 176 ? 5.082 6.91 1.527 1 98 176 GLN B N 1
ATOM 3820 C CA . GLN B 1 176 ? 4.336 7.863 2.342 1 98 176 GLN B CA 1
ATOM 3821 C C . GLN B 1 176 ? 5.246 8.539 3.365 1 98 176 GLN B C 1
ATOM 3823 O O . GLN B 1 176 ? 5.234 9.766 3.496 1 98 176 GLN B O 1
ATOM 3828 N N . GLU B 1 177 ? 5.996 7.773 4.051 1 98.31 177 GLU B N 1
ATOM 3829 C CA . GLU B 1 177 ? 6.836 8.266 5.137 1 98.31 177 GLU B CA 1
ATOM 3830 C C . GLU B 1 177 ? 7.891 9.242 4.613 1 98.31 177 GLU B C 1
ATOM 3832 O O . GLU B 1 177 ? 8.281 10.172 5.316 1 98.31 177 GLU B O 1
ATOM 3837 N N . LEU B 1 178 ? 8.289 9.008 3.404 1 98.12 178 LEU B N 1
ATOM 3838 C CA . LEU B 1 178 ? 9.312 9.859 2.812 1 98.12 178 LEU B CA 1
ATOM 3839 C C . LEU B 1 178 ? 8.672 10.984 2.006 1 98.12 178 LEU B C 1
ATOM 3841 O O . LEU B 1 178 ? 9.383 11.781 1.374 1 98.12 178 LEU B O 1
ATOM 3845 N N . LEU B 1 179 ? 7.344 11.07 1.99 1 97.69 179 LEU B N 1
ATOM 3846 C CA . LEU B 1 179 ? 6.574 12.102 1.308 1 97.69 179 LEU B CA 1
ATOM 3847 C C . LEU B 1 179 ? 6.949 12.172 -0.169 1 97.69 179 LEU B C 1
ATOM 3849 O O . LEU B 1 179 ? 7.164 13.258 -0.709 1 97.69 179 LEU B O 1
ATOM 3853 N N . CYS B 1 180 ? 7.07 10.953 -0.742 1 97.12 180 CYS B N 1
ATOM 3854 C CA . CYS B 1 180 ? 7.324 10.898 -2.178 1 97.12 180 CYS B CA 1
ATOM 3855 C C . CYS B 1 180 ? 6.105 11.367 -2.965 1 97.12 180 CYS B C 1
ATOM 3857 O O . CYS B 1 180 ? 5.016 10.805 -2.818 1 97.12 180 CYS B O 1
ATOM 3859 N N . GLU B 1 181 ? 6.301 12.344 -3.818 1 96.44 181 GLU B N 1
ATOM 3860 C CA . GLU B 1 181 ? 5.191 12.914 -4.574 1 96.44 181 GLU B CA 1
ATOM 3861 C C . GLU B 1 181 ? 4.855 12.07 -5.797 1 96.44 181 GLU B C 1
ATOM 3863 O O . GLU B 1 181 ? 5.719 11.375 -6.332 1 96.44 181 GLU B O 1
ATOM 3868 N N . SER B 1 182 ? 3.645 12.078 -6.199 1 96.31 182 SER B N 1
ATOM 3869 C CA . SER B 1 182 ? 3.26 11.562 -7.512 1 96.31 182 SER B CA 1
ATOM 3870 C C . SER B 1 182 ? 3.676 12.523 -8.625 1 96.31 182 SER B C 1
ATOM 3872 O O . SER B 1 182 ? 3.564 13.742 -8.477 1 96.31 182 SER B O 1
ATOM 3874 N N . CYS B 1 183 ? 4.141 11.992 -9.656 1 93.44 183 CYS B N 1
ATOM 3875 C CA . CYS B 1 183 ? 4.461 12.781 -10.844 1 93.44 183 CYS B CA 1
ATOM 3876 C C . CYS B 1 183 ? 3.221 13 -11.703 1 93.44 183 CYS B C 1
ATOM 3878 O O . CYS B 1 183 ? 3.281 13.695 -12.719 1 93.44 183 CYS B O 1
ATOM 3880 N N . TYR B 1 184 ? 2.025 12.539 -11.266 1 93.5 184 TYR B N 1
ATOM 3881 C CA . TYR B 1 184 ? 0.86 12.516 -12.141 1 93.5 184 TYR B CA 1
ATOM 3882 C C . TYR B 1 184 ? -0.342 13.164 -11.469 1 93.5 184 TYR B C 1
ATOM 3884 O O . TYR B 1 184 ? -1.394 13.336 -12.086 1 93.5 184 TYR B O 1
ATOM 3892 N N . SER B 1 185 ? -0.216 13.477 -10.25 1 95.5 185 SER B N 1
ATOM 3893 C CA . SER B 1 185 ? -1.251 14.141 -9.461 1 95.5 185 SER B CA 1
ATOM 3894 C C . SER B 1 185 ? -0.645 14.93 -8.305 1 95.5 185 SER B C 1
ATOM 3896 O O . SER B 1 185 ? 0.577 14.969 -8.148 1 95.5 185 SER B O 1
ATOM 3898 N N . SER B 1 186 ? -1.489 15.578 -7.438 1 96.81 186 SER B N 1
ATOM 3899 C CA . SER B 1 186 ? -1.013 16.328 -6.277 1 96.81 186 SER B CA 1
ATOM 3900 C C . SER B 1 186 ? -0.913 15.43 -5.047 1 96.81 186 SER B C 1
ATOM 3902 O O . SER B 1 186 ? -0.787 15.922 -3.924 1 96.81 186 SER B O 1
ATOM 3904 N N . SER B 1 187 ? -0.971 14.094 -5.289 1 97.19 187 SER B N 1
ATOM 3905 C CA . SER B 1 187 ? -0.984 13.141 -4.188 1 97.19 187 SER B CA 1
ATOM 3906 C C . SER B 1 187 ? 0.414 12.602 -3.904 1 97.19 187 SER B C 1
ATOM 3908 O O . SER B 1 187 ? 1.372 12.953 -4.594 1 97.19 187 SER B O 1
ATOM 3910 N N . LEU B 1 188 ? 0.537 11.844 -2.82 1 97.69 188 LEU B N 1
ATOM 3911 C CA . LEU B 1 188 ? 1.749 11.078 -2.539 1 97.69 188 LEU B CA 1
ATOM 3912 C C . LEU B 1 188 ? 1.744 9.75 -3.291 1 97.69 188 LEU B C 1
ATOM 3914 O O . LEU B 1 188 ? 0.692 9.125 -3.449 1 97.69 188 LEU B O 1
ATOM 3918 N N . ALA B 1 189 ? 2.844 9.344 -3.721 1 97.75 189 ALA B N 1
ATOM 3919 C CA . ALA B 1 189 ? 3 8.109 -4.488 1 97.75 189 ALA B CA 1
ATOM 3920 C C . ALA B 1 189 ? 2.75 6.887 -3.615 1 97.75 189 ALA B C 1
ATOM 3922 O O . ALA B 1 189 ? 3.027 6.906 -2.412 1 97.75 189 ALA B O 1
ATOM 3923 N N . THR B 1 190 ? 2.209 5.828 -4.121 1 98.31 190 THR B N 1
ATOM 3924 C CA . THR B 1 190 ? 2.102 4.516 -3.492 1 98.31 190 THR B CA 1
ATOM 3925 C C . THR B 1 190 ? 3.021 3.512 -4.18 1 98.31 190 THR B C 1
ATOM 3927 O O . THR B 1 190 ? 3.174 2.381 -3.713 1 98.31 190 THR B O 1
ATOM 3930 N N . GLY B 1 191 ? 3.586 3.869 -5.277 1 96.88 191 GLY B N 1
ATOM 3931 C CA . GLY B 1 191 ? 4.527 3.102 -6.07 1 96.88 191 GLY B CA 1
ATOM 3932 C C . GLY B 1 191 ? 5.035 3.854 -7.289 1 96.88 191 GLY B C 1
ATOM 3933 O O . GLY B 1 191 ? 5.195 5.074 -7.246 1 96.88 191 GLY B O 1
ATOM 3934 N N . THR B 1 192 ? 5.395 3.119 -8.289 1 94 192 THR B N 1
ATOM 3935 C CA . THR B 1 192 ? 5.816 3.646 -9.578 1 94 192 THR B CA 1
ATOM 3936 C C . THR B 1 192 ? 5.07 2.951 -10.711 1 94 192 THR B C 1
ATOM 3938 O O . THR B 1 192 ? 4.312 2.006 -10.484 1 94 192 THR B O 1
ATOM 3941 N N . GLY B 1 193 ? 5.242 3.434 -11.828 1 86.5 193 GLY B N 1
ATOM 3942 C CA . GLY B 1 193 ? 4.547 2.896 -12.984 1 86.5 193 GLY B CA 1
ATOM 3943 C C . GLY B 1 193 ? 4.965 1.479 -13.328 1 86.5 193 GLY B C 1
ATOM 3944 O O . GLY B 1 193 ? 4.199 0.73 -13.938 1 86.5 193 GLY B O 1
ATOM 3945 N N . THR B 1 194 ? 6.172 1.052 -12.906 1 88.31 194 THR B N 1
ATOM 3946 C CA . THR B 1 194 ? 6.738 -0.212 -13.367 1 88.31 194 THR B CA 1
ATOM 3947 C C . THR B 1 194 ? 7.281 -1.021 -12.195 1 88.31 194 THR B C 1
ATOM 3949 O O . THR B 1 194 ? 8.344 -1.642 -12.297 1 88.31 194 THR B O 1
ATOM 3952 N N . ASP B 1 195 ? 6.594 -1.009 -11.109 1 95 195 ASP B N 1
ATOM 3953 C CA . ASP B 1 195 ? 7.051 -1.762 -9.945 1 95 195 ASP B CA 1
ATOM 3954 C C . ASP B 1 195 ? 7.035 -3.264 -10.227 1 95 195 ASP B C 1
ATOM 3956 O O . ASP B 1 195 ? 6.211 -3.746 -11.008 1 95 195 ASP B O 1
ATOM 3960 N N . GLY B 1 196 ? 7.945 -3.973 -9.68 1 97.5 196 GLY B N 1
ATOM 3961 C CA . GLY B 1 196 ? 7.965 -5.426 -9.742 1 97.5 196 GLY B CA 1
ATOM 3962 C C . GLY B 1 196 ? 8.258 -6.078 -8.406 1 97.5 196 GLY B C 1
ATOM 3963 O O . GLY B 1 196 ? 9.039 -5.555 -7.613 1 97.5 196 GLY B O 1
ATOM 3964 N N . VAL B 1 197 ? 7.637 -7.195 -8.141 1 98.81 197 VAL B N 1
ATOM 3965 C CA . VAL B 1 197 ? 7.902 -7.992 -6.949 1 98.81 197 VAL B CA 1
ATOM 3966 C C . VAL B 1 197 ? 8.055 -9.461 -7.332 1 98.81 197 VAL B C 1
ATOM 3968 O O . VAL B 1 197 ? 7.305 -9.969 -8.172 1 98.81 197 VAL B O 1
ATOM 3971 N N . VAL B 1 198 ? 9.039 -10.125 -6.848 1 98.94 198 VAL B N 1
ATOM 3972 C CA . VAL B 1 198 ? 9.219 -11.57 -6.93 1 98.94 198 VAL B CA 1
ATOM 3973 C C . VAL B 1 198 ? 9.367 -12.156 -5.527 1 98.94 198 VAL B C 1
ATOM 3975 O O . VAL B 1 198 ? 10.227 -11.719 -4.754 1 98.94 198 VAL B O 1
ATOM 3978 N N . VAL B 1 199 ? 8.547 -13.078 -5.176 1 98.94 199 VAL B N 1
ATOM 3979 C CA . VAL B 1 199 ? 8.625 -13.797 -3.906 1 98.94 199 VAL B CA 1
ATOM 3980 C C . VAL B 1 199 ? 9.156 -15.203 -4.141 1 98.94 199 VAL B C 1
ATOM 3982 O O . VAL B 1 199 ? 8.641 -15.938 -4.988 1 98.94 199 VAL B O 1
ATOM 3985 N N . ILE B 1 200 ? 10.164 -15.57 -3.463 1 98.94 200 ILE B N 1
ATOM 3986 C CA . ILE B 1 200 ? 10.805 -16.875 -3.602 1 98.94 200 ILE B CA 1
ATOM 3987 C C . ILE B 1 200 ? 10.703 -17.641 -2.287 1 98.94 200 ILE B C 1
ATOM 3989 O O . ILE B 1 200 ? 11.117 -17.156 -1.236 1 98.94 200 ILE B O 1
ATOM 3993 N N . ALA B 1 201 ? 10.133 -18.797 -2.301 1 98.75 201 ALA B N 1
ATOM 3994 C CA . ALA B 1 201 ? 10.047 -19.688 -1.148 1 98.75 201 ALA B CA 1
ATOM 3995 C C . ALA B 1 201 ? 10.812 -20.984 -1.399 1 98.75 201 ALA B C 1
ATOM 3997 O O . ALA B 1 201 ? 11.172 -21.281 -2.539 1 98.75 201 ALA B O 1
ATOM 3998 N N . ASN B 1 202 ? 11.109 -21.734 -0.369 1 98.5 202 ASN B N 1
ATOM 3999 C CA . ASN B 1 202 ? 11.906 -22.953 -0.443 1 98.5 202 ASN B CA 1
ATOM 4000 C C . ASN B 1 202 ? 11.078 -24.188 -0.055 1 98.5 202 ASN B C 1
ATOM 4002 O O . ASN B 1 202 ? 11.109 -24.609 1.1 1 98.5 202 ASN B O 1
ATOM 4006 N N . PRO B 1 203 ? 10.469 -24.828 -1.072 1 97.69 203 PRO B N 1
ATOM 4007 C CA . PRO B 1 203 ? 9.648 -26 -0.757 1 97.69 203 PRO B CA 1
ATOM 4008 C C . PRO B 1 203 ? 10.477 -27.156 -0.219 1 97.69 203 PRO B C 1
ATOM 4010 O O . PRO B 1 203 ? 9.922 -28.141 0.286 1 97.69 203 PRO B O 1
ATOM 4013 N N . GLU B 1 204 ? 11.766 -27.125 -0.271 1 97.5 204 GLU B N 1
ATOM 4014 C CA . GLU B 1 204 ? 12.641 -28.188 0.217 1 97.5 204 GLU B CA 1
ATOM 4015 C C . GLU B 1 204 ? 12.992 -27.969 1.686 1 97.5 204 GLU B C 1
ATOM 4017 O O . GLU B 1 204 ? 13.609 -28.844 2.309 1 97.5 204 GLU B O 1
ATOM 4022 N N . SER B 1 205 ? 12.641 -26.828 2.191 1 96.56 205 SER B N 1
ATOM 4023 C CA . SER B 1 205 ? 12.898 -26.547 3.6 1 96.56 205 SER B CA 1
ATOM 4024 C C . SER B 1 205 ? 12.078 -27.453 4.508 1 96.56 205 SER B C 1
ATOM 4026 O O . SER B 1 205 ? 10.969 -27.859 4.148 1 96.56 205 SER B O 1
ATOM 4028 N N . GLU B 1 206 ? 12.594 -27.734 5.688 1 94.75 206 GLU B N 1
ATOM 4029 C CA . GLU B 1 206 ? 11.844 -28.5 6.691 1 94.75 206 GLU B CA 1
ATOM 4030 C C . GLU B 1 206 ? 10.781 -27.625 7.359 1 94.75 206 GLU B C 1
ATOM 4032 O O . GLU B 1 206 ? 9.82 -28.141 7.934 1 94.75 206 GLU B O 1
ATOM 4037 N N . LEU B 1 207 ? 10.984 -26.344 7.332 1 93.94 207 LEU B N 1
ATOM 4038 C CA . LEU B 1 207 ? 10.031 -25.391 7.898 1 93.94 207 LEU B CA 1
ATOM 4039 C C . LEU B 1 207 ? 8.953 -25.031 6.879 1 93.94 207 LEU B C 1
ATOM 4041 O O . LEU B 1 207 ? 9.25 -24.391 5.863 1 93.94 207 LEU B O 1
ATOM 4045 N N . HIS B 1 208 ? 7.723 -25.5 7.207 1 93.69 208 HIS B N 1
ATOM 4046 C CA . HIS B 1 208 ? 6.586 -25.219 6.332 1 93.69 208 HIS B CA 1
ATOM 4047 C C . HIS B 1 208 ? 5.625 -24.234 6.977 1 93.69 208 HIS B C 1
ATOM 4049 O O . HIS B 1 208 ? 4.996 -24.531 7.988 1 93.69 208 HIS B O 1
ATOM 4055 N N . LEU B 1 209 ? 5.555 -23.047 6.391 1 92.5 209 LEU B N 1
ATOM 4056 C CA . LEU B 1 209 ? 4.672 -21.984 6.871 1 92.5 209 LEU B CA 1
ATOM 4057 C C . LEU B 1 209 ? 3.469 -21.828 5.949 1 92.5 209 LEU B C 1
ATOM 4059 O O . LEU B 1 209 ? 3.541 -22.156 4.762 1 92.5 209 LEU B O 1
ATOM 4063 N N . PHE B 1 210 ? 2.371 -21.312 6.52 1 89.56 210 PHE B N 1
ATOM 4064 C CA . PHE B 1 210 ? 1.143 -21.25 5.738 1 89.56 210 PHE B CA 1
ATOM 4065 C C . PHE B 1 210 ? 0.612 -19.828 5.68 1 89.56 210 PHE B C 1
ATOM 4067 O O . PHE B 1 210 ? -0.083 -19.453 4.734 1 89.56 210 PHE B O 1
ATOM 4074 N N . HIS B 1 211 ? 0.978 -19.031 6.672 1 86.5 211 HIS B N 1
ATOM 4075 C CA . HIS B 1 211 ? 0.386 -17.703 6.785 1 86.5 211 HIS B CA 1
ATOM 4076 C C . HIS B 1 211 ? 1.462 -16.625 6.875 1 86.5 211 HIS B C 1
ATOM 4078 O O . HIS B 1 211 ? 2.506 -16.844 7.5 1 86.5 211 HIS B O 1
ATOM 4084 N N . ALA B 1 212 ? 1.206 -15.508 6.195 1 88.62 212 ALA B N 1
ATOM 4085 C CA . ALA B 1 212 ? 2.16 -14.398 6.215 1 88.62 212 ALA B CA 1
ATOM 4086 C C . ALA B 1 212 ? 1.454 -13.07 6.469 1 88.62 212 ALA B C 1
ATOM 4088 O O . ALA B 1 212 ? 1.99 -12.008 6.156 1 88.62 212 ALA B O 1
ATOM 4089 N N . GLY B 1 213 ? 0.309 -13.086 6.996 1 88.69 213 GLY B N 1
ATOM 4090 C CA . GLY B 1 213 ? -0.413 -11.852 7.242 1 88.69 213 GLY B CA 1
ATOM 4091 C C . GLY B 1 213 ? 0.174 -11.031 8.375 1 88.69 213 GLY B C 1
ATOM 4092 O O . GLY B 1 213 ? 1.095 -11.484 9.062 1 88.69 213 GLY B O 1
ATOM 4093 N N . GLN B 1 214 ? -0.333 -9.844 8.57 1 88.75 214 GLN B N 1
ATOM 4094 C CA . GLN B 1 214 ? 0.221 -8.867 9.5 1 88.75 214 GLN B CA 1
ATOM 4095 C C . GLN B 1 214 ? 0.144 -9.375 10.938 1 88.75 214 GLN B C 1
ATOM 4097 O O . GLN B 1 214 ? 0.922 -8.945 11.789 1 88.75 214 GLN B O 1
ATOM 4102 N N . HIS B 1 215 ? -0.712 -10.297 11.211 1 87.19 215 HIS B N 1
ATOM 4103 C CA . HIS B 1 215 ? -0.849 -10.836 12.562 1 87.19 215 HIS B CA 1
ATOM 4104 C C . HIS B 1 215 ? 0.245 -11.852 12.859 1 87.19 215 HIS B C 1
ATOM 4106 O O . HIS B 1 215 ? 0.468 -12.203 14.023 1 87.19 215 HIS B O 1
ATOM 4112 N N . TYR B 1 216 ? 0.831 -12.32 11.828 1 90.19 216 TYR B N 1
ATOM 4113 C CA . TYR B 1 216 ? 1.86 -13.336 12 1 90.19 216 TYR B CA 1
ATOM 4114 C C . TYR B 1 216 ? 3.248 -12.711 12.039 1 90.19 216 TYR B C 1
ATOM 4116 O O . TYR B 1 216 ? 3.531 -11.766 11.297 1 90.19 216 TYR B O 1
ATOM 4124 N N . LYS B 1 217 ? 4.125 -13.305 12.875 1 92.62 217 LYS B N 1
ATOM 4125 C CA . LYS B 1 217 ? 5.488 -12.805 13.008 1 92.62 217 LYS B CA 1
ATOM 4126 C C . LYS B 1 217 ? 6.203 -12.766 11.664 1 92.62 217 LYS B C 1
ATOM 4128 O O . LYS B 1 217 ? 7.008 -11.875 11.406 1 92.62 217 LYS B O 1
ATOM 4133 N N . LEU B 1 218 ? 5.941 -13.758 10.805 1 94.44 218 LEU B N 1
ATOM 4134 C CA . LEU B 1 218 ? 6.527 -13.727 9.469 1 94.44 218 LEU B CA 1
ATOM 4135 C C . LEU B 1 218 ? 6.129 -12.453 8.727 1 94.44 218 LEU B C 1
ATOM 4137 O O . LEU B 1 218 ? 6.969 -11.812 8.086 1 94.44 218 LEU B O 1
ATOM 4141 N N . GLY B 1 219 ? 4.828 -12.086 8.844 1 95.56 219 GLY B N 1
ATOM 4142 C CA . GLY B 1 219 ? 4.363 -10.867 8.211 1 95.56 219 GLY B CA 1
ATOM 4143 C C . GLY B 1 219 ? 5.039 -9.617 8.742 1 95.56 219 GLY B C 1
ATOM 4144 O O . GLY B 1 219 ? 5.398 -8.727 7.973 1 95.56 219 GLY B O 1
ATOM 4145 N N . GLU B 1 220 ? 5.184 -9.57 10.055 1 95.88 220 GLU B N 1
ATOM 4146 C CA . GLU B 1 220 ? 5.902 -8.477 10.695 1 95.88 220 GLU B CA 1
ATOM 4147 C C . GLU B 1 220 ? 7.305 -8.312 10.117 1 95.88 220 GLU B C 1
ATOM 4149 O O . GLU B 1 220 ? 7.695 -7.215 9.719 1 95.88 220 GLU B O 1
ATOM 4154 N N . VAL B 1 221 ? 7.992 -9.391 10.023 1 97.38 221 VAL B N 1
ATOM 4155 C CA . VAL B 1 221 ? 9.398 -9.375 9.625 1 97.38 221 VAL B CA 1
ATOM 4156 C C . VAL B 1 221 ? 9.508 -9.07 8.133 1 97.38 221 VAL B C 1
ATOM 4158 O O . VAL B 1 221 ? 10.414 -8.352 7.711 1 97.38 221 VAL B O 1
ATOM 4161 N N . ILE B 1 222 ? 8.594 -9.617 7.301 1 98.38 222 ILE B N 1
ATOM 4162 C CA . ILE B 1 222 ? 8.578 -9.266 5.883 1 98.38 222 ILE B CA 1
ATOM 4163 C C . ILE B 1 222 ? 8.43 -7.754 5.727 1 98.38 222 ILE B C 1
ATOM 4165 O O . ILE B 1 222 ? 9.211 -7.117 5.02 1 98.38 222 ILE B O 1
ATOM 4169 N N . GLY B 1 223 ? 7.43 -7.199 6.426 1 98.5 223 GLY B N 1
ATOM 4170 C CA . GLY B 1 223 ? 7.191 -5.766 6.352 1 98.5 223 GLY B CA 1
ATOM 4171 C C . GLY B 1 223 ? 8.398 -4.938 6.742 1 98.5 223 GLY B C 1
ATOM 4172 O O . GLY B 1 223 ? 8.789 -4.02 6.016 1 98.5 223 GLY B O 1
ATOM 4173 N N . ARG B 1 224 ? 9.023 -5.266 7.84 1 98.31 224 ARG B N 1
ATOM 4174 C CA . ARG B 1 224 ? 10.164 -4.516 8.352 1 98.31 224 ARG B CA 1
ATOM 4175 C C . ARG B 1 224 ? 11.367 -4.641 7.426 1 98.31 224 ARG B C 1
ATOM 4177 O O . ARG B 1 224 ? 12.086 -3.666 7.203 1 98.31 224 ARG B O 1
ATOM 4184 N N . THR B 1 225 ? 11.594 -5.844 6.945 1 98.81 225 THR B N 1
ATOM 4185 C CA . THR B 1 225 ? 12.75 -6.102 6.098 1 98.81 225 THR B CA 1
ATOM 4186 C C . THR B 1 225 ? 12.625 -5.344 4.777 1 98.81 225 THR B C 1
ATOM 4188 O O . THR B 1 225 ? 13.586 -4.707 4.332 1 98.81 225 THR B O 1
ATOM 4191 N N . VAL B 1 226 ? 11.469 -5.387 4.152 1 98.88 226 VAL B N 1
ATOM 4192 C CA . VAL B 1 226 ? 11.242 -4.672 2.898 1 98.88 226 VAL B CA 1
ATOM 4193 C C . VAL B 1 226 ? 11.305 -3.168 3.143 1 98.88 226 VAL B C 1
ATOM 4195 O O . VAL B 1 226 ? 11.891 -2.426 2.35 1 98.88 226 VAL B O 1
ATOM 4198 N N . HIS B 1 227 ? 10.695 -2.732 4.242 1 98.75 227 HIS B N 1
ATOM 4199 C CA . HIS B 1 227 ? 10.719 -1.326 4.625 1 98.75 227 HIS B CA 1
ATOM 4200 C C . HIS B 1 227 ? 12.148 -0.8 4.695 1 98.75 227 HIS B C 1
ATOM 4202 O O . HIS B 1 227 ? 12.477 0.206 4.062 1 98.75 227 HIS B O 1
ATOM 4208 N N . SER B 1 228 ? 12.977 -1.504 5.41 1 98.69 228 SER B N 1
ATOM 4209 C CA . SER B 1 228 ? 14.367 -1.105 5.602 1 98.69 228 SER B CA 1
ATOM 4210 C C . SER B 1 228 ? 15.141 -1.143 4.289 1 98.69 228 SER B C 1
ATOM 4212 O O . SER B 1 228 ? 15.891 -0.215 3.975 1 98.69 228 SER B O 1
ATOM 4214 N N . ALA B 1 229 ? 14.961 -2.197 3.531 1 98.88 229 ALA B N 1
ATOM 4215 C CA . ALA B 1 229 ? 15.672 -2.355 2.268 1 98.88 229 ALA B CA 1
ATOM 4216 C C . ALA B 1 229 ? 15.297 -1.256 1.28 1 98.88 229 ALA B C 1
ATOM 4218 O O . ALA B 1 229 ? 16.156 -0.717 0.579 1 98.88 229 ALA B O 1
ATOM 4219 N N . LEU B 1 230 ? 13.992 -0.96 1.189 1 98.81 230 LEU B N 1
ATOM 4220 C CA . LEU B 1 230 ? 13.539 0.045 0.234 1 98.81 230 LEU B CA 1
ATOM 4221 C C . LEU B 1 230 ? 14.07 1.425 0.605 1 98.81 230 LEU B C 1
ATOM 4223 O O . LEU B 1 230 ? 14.516 2.178 -0.265 1 98.81 230 LEU B O 1
ATOM 4227 N N . ARG B 1 231 ? 14.031 1.814 1.895 1 98.56 231 ARG B N 1
ATOM 4228 C CA . ARG B 1 231 ? 14.594 3.094 2.318 1 98.56 231 ARG B CA 1
ATOM 4229 C C . ARG B 1 231 ? 16.047 3.217 1.896 1 98.56 231 ARG B C 1
ATOM 4231 O O . ARG B 1 231 ? 16.469 4.262 1.396 1 98.56 231 ARG B O 1
ATOM 4238 N N . GLU B 1 232 ? 16.766 2.148 2.121 1 98.62 232 GLU B N 1
ATOM 4239 C CA . GLU B 1 232 ? 18.172 2.154 1.758 1 98.62 232 GLU B CA 1
ATOM 4240 C C . GLU B 1 232 ? 18.359 2.271 0.247 1 98.62 232 GLU B C 1
ATOM 4242 O O . GLU B 1 232 ? 19.203 3.035 -0.224 1 98.62 232 GLU B O 1
ATOM 4247 N N . ALA B 1 233 ? 17.594 1.521 -0.505 1 98.5 233 ALA B N 1
ATOM 4248 C CA . ALA B 1 233 ? 17.703 1.534 -1.962 1 98.5 233 ALA B CA 1
ATOM 4249 C C . ALA B 1 233 ? 17.438 2.93 -2.518 1 98.5 233 ALA B C 1
ATOM 4251 O O . ALA B 1 233 ? 18.172 3.408 -3.391 1 98.5 233 ALA B O 1
ATOM 4252 N N . LEU B 1 234 ? 16.391 3.566 -2.016 1 98.06 234 LEU B N 1
ATOM 4253 C CA . LEU B 1 234 ? 16.031 4.906 -2.48 1 98.06 234 LEU B CA 1
ATOM 4254 C C . LEU B 1 234 ? 17.141 5.902 -2.135 1 98.06 234 LEU B C 1
ATOM 4256 O O . LEU B 1 234 ? 17.469 6.766 -2.949 1 98.06 234 LEU B O 1
ATOM 4260 N N . PHE B 1 235 ? 17.719 5.797 -0.95 1 98.38 235 PHE B N 1
ATOM 4261 C CA . PHE B 1 235 ? 18.812 6.664 -0.547 1 98.38 235 PHE B CA 1
ATOM 4262 C C . PHE B 1 235 ? 20.016 6.469 -1.459 1 98.38 235 PHE B C 1
ATOM 4264 O O . PHE B 1 235 ? 20.609 7.445 -1.929 1 98.38 235 PHE B O 1
ATOM 4271 N N . LEU B 1 236 ? 20.344 5.223 -1.717 1 97.38 236 LEU B N 1
ATOM 4272 C CA . LEU B 1 236 ? 21.516 4.91 -2.533 1 97.38 236 LEU B CA 1
ATOM 4273 C C . LEU B 1 236 ? 21.328 5.414 -3.961 1 97.38 236 LEU B C 1
ATOM 4275 O O . LEU B 1 236 ? 22.266 5.918 -4.574 1 97.38 236 LEU B O 1
ATOM 4279 N N . GLN B 1 237 ? 20.141 5.309 -4.52 1 95.44 237 GLN B N 1
ATOM 4280 C CA . GLN B 1 237 ? 19.906 5.594 -5.93 1 95.44 237 GLN B CA 1
ATOM 4281 C C . GLN B 1 237 ? 19.766 7.094 -6.172 1 95.44 237 GLN B C 1
ATOM 4283 O O . GLN B 1 237 ? 20.312 7.625 -7.141 1 95.44 237 GLN B O 1
ATOM 4288 N N . THR B 1 238 ? 19.016 7.809 -5.305 1 94.81 238 THR B N 1
ATOM 4289 C CA . THR B 1 238 ? 18.688 9.195 -5.613 1 94.81 238 THR B CA 1
ATOM 4290 C C . THR B 1 238 ? 19 10.102 -4.434 1 94.81 238 THR B C 1
ATOM 4292 O O . THR B 1 238 ? 18.781 11.312 -4.496 1 94.81 238 THR B O 1
ATOM 4295 N N . GLY B 1 239 ? 19.438 9.547 -3.33 1 96.25 239 GLY B N 1
ATOM 4296 C CA . GLY B 1 239 ? 19.688 10.336 -2.135 1 96.25 239 GLY B CA 1
ATOM 4297 C C . GLY B 1 239 ? 18.438 10.617 -1.328 1 96.25 239 GLY B C 1
ATOM 4298 O O . GLY B 1 239 ? 18.484 11.359 -0.349 1 96.25 239 GLY B O 1
ATOM 4299 N N . LEU B 1 240 ? 17.344 9.992 -1.723 1 96.31 240 LEU B N 1
ATOM 4300 C CA . LEU B 1 240 ? 16.078 10.242 -1.045 1 96.31 240 LEU B CA 1
ATOM 4301 C C . LEU B 1 240 ? 16.141 9.797 0.413 1 96.31 240 LEU B C 1
ATOM 4303 O O . LEU B 1 240 ? 16.406 8.625 0.698 1 96.31 240 LEU B O 1
ATOM 4307 N N . CYS B 1 241 ? 15.953 10.656 1.262 1 96.75 241 CYS B N 1
ATOM 4308 C CA . CYS B 1 241 ? 15.992 10.469 2.709 1 96.75 241 CYS B CA 1
ATOM 4309 C C . CYS B 1 241 ? 15.359 11.648 3.428 1 96.75 241 CYS B C 1
ATOM 4311 O O . CYS B 1 241 ? 15.031 12.664 2.801 1 96.75 241 CYS B O 1
ATOM 4313 N N . PRO B 1 242 ? 15.141 11.531 4.695 1 96.19 242 PRO B N 1
ATOM 4314 C CA . PRO B 1 242 ? 14.508 12.625 5.438 1 96.19 242 PRO B CA 1
ATOM 4315 C C . PRO B 1 242 ? 15.273 13.945 5.301 1 96.19 242 PRO B C 1
ATOM 4317 O O . PRO B 1 242 ? 14.656 14.992 5.102 1 96.19 242 PRO B O 1
ATOM 4320 N N . GLU B 1 243 ? 16.562 13.945 5.367 1 95.12 243 GLU B N 1
ATOM 4321 C CA . GLU B 1 243 ? 17.359 15.164 5.285 1 95.12 243 GLU B CA 1
ATOM 4322 C C . GLU B 1 243 ? 17.141 15.883 3.959 1 95.12 243 GLU B C 1
ATOM 4324 O O . GLU B 1 243 ? 17 17.109 3.928 1 95.12 243 GLU B O 1
ATOM 4329 N N . GLN B 1 244 ? 17.125 15.078 2.895 1 94.5 244 GLN B N 1
ATOM 4330 C CA . GLN B 1 244 ? 16.875 15.648 1.573 1 94.5 244 GLN B CA 1
ATOM 4331 C C . GLN B 1 244 ? 15.469 16.234 1.472 1 94.5 244 GLN B C 1
ATOM 4333 O O . GLN B 1 244 ? 15.258 17.234 0.791 1 94.5 244 GLN B O 1
ATOM 4338 N N . GLN B 1 245 ? 14.586 15.664 2.193 1 95.19 245 GLN B N 1
ATOM 4339 C CA . GLN B 1 245 ? 13.18 16.047 2.127 1 95.19 245 GLN B CA 1
ATOM 4340 C C . GLN B 1 245 ? 12.898 17.25 3.039 1 95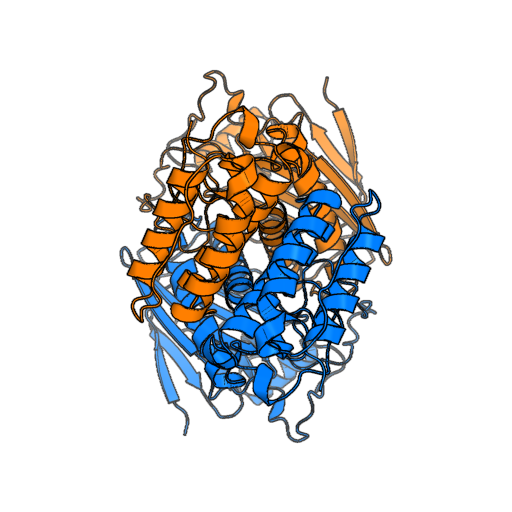.19 245 GLN B C 1
ATOM 4342 O O . GLN B 1 245 ? 11.781 17.781 3.045 1 95.19 245 GLN B O 1
ATOM 4347 N N . HIS B 1 246 ? 13.883 17.719 3.828 1 96.5 246 HIS B N 1
ATOM 4348 C CA . HIS B 1 246 ? 13.734 18.938 4.617 1 96.5 246 HIS B CA 1
ATOM 4349 C C . HIS B 1 246 ? 13.82 20.188 3.738 1 96.5 246 HIS B C 1
ATOM 4351 O O . HIS B 1 246 ? 14.758 20.984 3.871 1 96.5 246 HIS B O 1
ATOM 4357 N N . SER B 1 247 ? 12.812 20.359 2.945 1 97.25 247 SER B N 1
ATOM 4358 C CA . SER B 1 247 ? 12.711 21.406 1.924 1 97.25 247 SER B CA 1
ATOM 4359 C C . SER B 1 247 ? 11.258 21.812 1.708 1 97.25 247 SER B C 1
ATOM 4361 O O . SER B 1 247 ? 10.391 20.969 1.471 1 97.25 247 SER B O 1
ATOM 4363 N N . ALA B 1 248 ? 11.016 23.141 1.851 1 97.69 248 ALA B N 1
ATOM 4364 C CA . ALA B 1 248 ? 9.672 23.641 1.586 1 97.69 248 ALA B CA 1
ATOM 4365 C C . ALA B 1 248 ? 9.266 23.375 0.14 1 97.69 248 ALA B C 1
ATOM 4367 O O . ALA B 1 248 ? 8.102 23.047 -0.134 1 97.69 248 ALA B O 1
ATOM 4368 N N . LEU B 1 249 ? 10.211 23.5 -0.718 1 97.38 249 LEU B N 1
ATOM 4369 C CA . LEU B 1 249 ? 9.961 23.234 -2.133 1 97.38 249 LEU B CA 1
ATOM 4370 C C . LEU B 1 249 ? 9.531 21.797 -2.348 1 97.38 249 LEU B C 1
ATOM 4372 O O . LEU B 1 249 ? 8.562 21.531 -3.066 1 97.38 249 LEU B O 1
ATOM 4376 N N . ARG B 1 250 ? 10.172 20.844 -1.736 1 96.44 250 ARG B N 1
ATOM 4377 C CA . ARG B 1 250 ? 9.891 19.422 -1.929 1 96.44 250 ARG B CA 1
ATOM 4378 C C . ARG B 1 250 ? 8.555 19.047 -1.3 1 96.44 250 ARG B C 1
ATOM 4380 O O . ARG B 1 250 ? 7.883 18.109 -1.76 1 96.44 250 ARG B O 1
ATOM 4387 N N . ARG B 1 251 ? 8.148 19.828 -0.279 1 97.25 251 ARG B N 1
ATOM 4388 C CA . ARG B 1 251 ? 6.852 19.562 0.334 1 97.25 251 ARG B CA 1
ATOM 4389 C C . ARG B 1 251 ? 5.715 20.016 -0.579 1 97.25 251 ARG B C 1
ATOM 4391 O O . ARG B 1 251 ? 4.621 19.453 -0.537 1 97.25 251 ARG B O 1
ATOM 4398 N N . LEU B 1 252 ? 5.98 21.094 -1.355 1 97.56 252 LEU B N 1
ATOM 4399 C CA . LEU B 1 252 ? 4.852 21.797 -1.948 1 97.56 252 LEU B CA 1
ATOM 4400 C C . LEU B 1 252 ? 4.855 21.656 -3.467 1 97.56 252 LEU B C 1
ATOM 4402 O O . LEU B 1 252 ? 3.871 22 -4.129 1 97.56 252 LEU B O 1
ATOM 4406 N N . LYS B 1 253 ? 5.895 21.109 -4.035 1 96.25 253 LYS B N 1
ATOM 4407 C CA . LYS B 1 253 ? 6.039 21.031 -5.488 1 96.25 253 LYS B CA 1
ATOM 4408 C C . LYS B 1 253 ? 4.883 20.266 -6.121 1 96.25 253 LYS B C 1
ATOM 4410 O O . LYS B 1 253 ? 4.453 20.594 -7.234 1 96.25 253 LYS B O 1
ATOM 4415 N N . ARG B 1 254 ? 4.344 19.266 -5.484 1 96 254 ARG B N 1
ATOM 4416 C CA . ARG B 1 254 ? 3.27 18.453 -6.047 1 96 254 ARG B CA 1
ATOM 4417 C C . ARG B 1 254 ? 1.997 19.281 -6.219 1 96 254 ARG B C 1
ATOM 4419 O O . ARG B 1 254 ? 1.056 18.844 -6.883 1 96 254 ARG B O 1
ATOM 4426 N N . TYR B 1 255 ? 1.963 20.469 -5.637 1 97 255 TYR B N 1
ATOM 4427 C CA . TYR B 1 255 ? 0.825 21.359 -5.805 1 97 255 TYR B CA 1
ATOM 4428 C C . TYR B 1 255 ? 1.14 22.453 -6.816 1 97 255 TYR B C 1
ATOM 4430 O O . TYR B 1 255 ? 0.422 23.453 -6.902 1 97 255 TYR B O 1
ATOM 4438 N N . GLY B 1 256 ? 2.246 22.344 -7.449 1 95.56 256 GLY B N 1
ATOM 4439 C CA . GLY B 1 256 ? 2.602 23.281 -8.516 1 95.56 256 GLY B CA 1
ATOM 4440 C C . GLY B 1 256 ? 3.461 24.438 -8.031 1 95.56 256 GLY B C 1
ATOM 4441 O O . GLY B 1 256 ? 3.697 25.391 -8.773 1 95.56 256 GLY B O 1
ATOM 4442 N N . ILE B 1 257 ? 3.873 24.406 -6.824 1 96.12 257 ILE B N 1
ATOM 4443 C CA . ILE B 1 257 ? 4.711 25.484 -6.293 1 96.12 257 ILE B CA 1
ATOM 4444 C C . ILE B 1 257 ? 6.18 25.188 -6.586 1 96.12 257 ILE B C 1
ATOM 4446 O O . ILE B 1 257 ? 6.711 24.156 -6.145 1 96.12 257 ILE B O 1
ATOM 4450 N N . SER B 1 258 ? 6.836 26.016 -7.309 1 94.19 258 SER B N 1
ATOM 4451 C CA . SER B 1 258 ? 8.211 25.75 -7.715 1 94.19 258 SER B CA 1
ATOM 4452 C C . SER B 1 258 ? 9.141 26.906 -7.312 1 94.19 258 SER B C 1
ATOM 4454 O O . SER B 1 258 ? 10.359 26.766 -7.375 1 94.19 258 SER B O 1
ATOM 4456 N N . ASP B 1 259 ? 8.57 28.031 -6.945 1 95.38 259 ASP B N 1
ATOM 4457 C CA . ASP B 1 259 ? 9.367 29.188 -6.559 1 95.38 259 ASP B CA 1
ATOM 4458 C C . ASP B 1 259 ? 9.406 29.359 -5.043 1 95.38 259 ASP B C 1
ATOM 4460 O O . ASP B 1 259 ? 8.438 29.812 -4.434 1 95.38 259 ASP B O 1
ATOM 4464 N N . VAL B 1 260 ? 10.492 29.016 -4.445 1 95.56 260 VAL B N 1
ATOM 4465 C CA . VAL B 1 260 ? 10.734 29.188 -3.016 1 95.56 260 VAL B CA 1
ATOM 4466 C C . VAL B 1 260 ? 12.047 29.922 -2.795 1 95.56 260 VAL B C 1
ATOM 4468 O O . VAL B 1 260 ? 13.086 29.547 -3.354 1 95.56 260 VAL B O 1
ATOM 4471 N N . ALA B 1 261 ? 11.969 31 -2.014 1 95.94 261 ALA B N 1
ATOM 4472 C CA . ALA B 1 261 ? 13.195 31.719 -1.697 1 95.94 261 ALA B CA 1
ATOM 4473 C C . ALA B 1 261 ? 14.25 30.797 -1.117 1 95.94 261 ALA B C 1
ATOM 4475 O O . ALA B 1 261 ? 13.992 30.062 -0.156 1 95.94 261 ALA B O 1
ATOM 4476 N N . PRO B 1 262 ? 15.453 30.844 -1.674 1 95.56 262 PRO B N 1
ATOM 4477 C CA . PRO B 1 262 ? 16.516 29.906 -1.255 1 95.56 262 PRO B CA 1
ATOM 4478 C C . PRO B 1 262 ? 16.766 29.953 0.249 1 95.56 262 PRO B C 1
ATOM 4480 O O . PRO B 1 262 ? 17.031 28.922 0.864 1 95.56 262 PRO B O 1
ATOM 4483 N N . GLN B 1 263 ? 16.672 31.094 0.837 1 94.81 263 GLN B N 1
ATOM 4484 C CA . GLN B 1 263 ? 16.953 31.234 2.26 1 94.81 263 GLN B CA 1
ATOM 4485 C C . GLN B 1 263 ? 15.852 30.641 3.115 1 94.81 263 GLN B C 1
ATOM 4487 O O . GLN B 1 263 ? 16.047 30.375 4.305 1 94.81 263 GLN B O 1
ATOM 4492 N N . LEU B 1 264 ? 14.711 30.375 2.5 1 96.38 264 LEU B N 1
ATOM 4493 C CA . LEU B 1 264 ? 13.555 29.875 3.24 1 96.38 264 LEU B CA 1
ATOM 4494 C C . LEU B 1 264 ? 13.398 28.375 3.043 1 96.38 264 LEU B C 1
ATOM 4496 O O . LEU B 1 264 ? 12.734 27.703 3.842 1 96.38 264 LEU B O 1
ATOM 4500 N N . ASP B 1 265 ? 13.969 27.828 2.012 1 97.25 265 ASP B N 1
ATOM 4501 C CA . ASP B 1 265 ? 13.664 26.484 1.548 1 97.25 265 ASP B CA 1
ATOM 4502 C C . ASP B 1 265 ? 13.953 25.453 2.637 1 97.25 265 ASP B C 1
ATOM 4504 O O . ASP B 1 265 ? 13.18 24.516 2.83 1 97.25 265 ASP B O 1
ATOM 4508 N N . GLN B 1 266 ? 15.016 25.672 3.396 1 96.06 266 GLN B N 1
ATOM 4509 C CA . GLN B 1 266 ? 15.398 24.656 4.383 1 96.06 266 GLN B CA 1
ATOM 4510 C C . GLN B 1 266 ? 15.227 25.188 5.805 1 96.06 266 GLN B C 1
ATOM 4512 O O . GLN B 1 266 ? 15.688 24.562 6.766 1 96.06 266 GLN B O 1
ATOM 4517 N N . ASN B 1 267 ? 14.617 26.406 5.887 1 96.12 267 ASN B N 1
ATOM 4518 C CA . ASN B 1 267 ? 14.305 26.922 7.219 1 96.12 267 ASN B CA 1
ATOM 4519 C C . ASN B 1 267 ? 13.328 26.016 7.957 1 96.12 267 ASN B C 1
ATOM 4521 O O . ASN B 1 267 ? 12.242 25.719 7.453 1 96.12 267 ASN B O 1
ATOM 4525 N N . PRO B 1 268 ? 13.695 25.547 9.188 1 95.38 268 PRO B N 1
ATOM 4526 C CA . PRO B 1 268 ? 12.883 24.562 9.891 1 95.38 268 PRO B CA 1
ATOM 4527 C C . PRO B 1 268 ? 11.438 25.016 10.086 1 95.38 268 PRO B C 1
ATOM 4529 O O . PRO B 1 268 ? 10.508 24.219 9.93 1 95.38 268 PRO B O 1
ATOM 4532 N N . ALA B 1 269 ? 11.266 26.234 10.398 1 95.38 269 ALA B N 1
ATOM 4533 C CA . ALA B 1 269 ? 9.914 26.766 10.609 1 95.38 269 ALA B CA 1
ATOM 4534 C C . ALA B 1 269 ? 9.117 26.766 9.312 1 95.38 269 ALA B C 1
ATOM 4536 O O . ALA B 1 269 ? 7.926 26.453 9.305 1 95.38 269 ALA B O 1
ATOM 4537 N N . VAL B 1 270 ? 9.773 27.141 8.227 1 97.06 270 VAL B N 1
ATOM 4538 C CA . VAL B 1 270 ? 9.125 27.219 6.926 1 97.06 270 VAL B CA 1
ATOM 4539 C C . VAL B 1 270 ? 8.789 25.812 6.434 1 97.06 270 VAL B C 1
ATOM 4541 O O . VAL B 1 270 ? 7.711 25.578 5.891 1 97.06 270 VAL B O 1
ATOM 4544 N N . VAL B 1 271 ? 9.703 24.859 6.633 1 98.06 271 VAL B N 1
ATOM 4545 C CA . VAL B 1 271 ? 9.477 23.484 6.227 1 98.06 271 VAL B CA 1
ATOM 4546 C C . VAL B 1 271 ? 8.289 22.906 6.996 1 98.06 271 VAL B C 1
ATOM 4548 O O . VAL B 1 271 ? 7.434 22.234 6.418 1 98.06 271 VAL B O 1
ATOM 4551 N N . ALA B 1 272 ? 8.234 23.188 8.297 1 98 272 ALA B N 1
ATOM 4552 C CA . ALA B 1 272 ? 7.113 22.703 9.102 1 98 272 ALA B CA 1
ATOM 4553 C C . ALA B 1 272 ? 5.797 23.297 8.617 1 98 272 ALA B C 1
ATOM 4555 O O . ALA B 1 272 ? 4.797 22.594 8.484 1 98 272 ALA B O 1
ATOM 4556 N N . ALA B 1 273 ? 5.797 24.578 8.367 1 97.69 273 ALA B N 1
ATOM 4557 C CA . ALA B 1 273 ? 4.59 25.234 7.879 1 97.69 273 ALA B CA 1
ATOM 4558 C C . ALA B 1 273 ? 4.172 24.688 6.52 1 97.69 273 ALA B C 1
ATOM 4560 O O . ALA B 1 273 ? 2.982 24.469 6.27 1 97.69 273 ALA B O 1
ATOM 4561 N N . ALA B 1 274 ? 5.156 24.5 5.617 1 98.06 274 ALA B N 1
ATOM 4562 C CA . ALA B 1 274 ? 4.883 23.906 4.309 1 98.06 274 ALA B CA 1
ATOM 4563 C C . ALA B 1 274 ? 4.273 22.516 4.449 1 98.06 274 ALA B C 1
ATOM 4565 O O . ALA B 1 274 ? 3.328 22.172 3.736 1 98.06 274 ALA B O 1
ATOM 4566 N N . SER B 1 275 ? 4.828 21.75 5.371 1 98.44 275 SER B N 1
ATOM 4567 C CA . SER B 1 275 ? 4.324 20.406 5.633 1 98.44 275 SER B CA 1
ATOM 4568 C C . SER B 1 275 ? 2.879 20.438 6.121 1 98.44 275 SER B C 1
ATOM 4570 O O . SER B 1 275 ? 2.061 19.609 5.723 1 98.44 275 SER B O 1
ATOM 4572 N N . LEU B 1 276 ? 2.586 21.359 7.012 1 98.69 276 LEU B N 1
ATOM 4573 C CA . LEU B 1 276 ? 1.235 21.484 7.547 1 98.69 276 LEU B CA 1
ATOM 4574 C C . LEU B 1 276 ? 0.258 21.922 6.465 1 98.69 276 LEU B C 1
ATOM 4576 O O . LEU B 1 276 ? -0.854 21.406 6.371 1 98.69 276 LEU B O 1
ATOM 4580 N N . CYS B 1 277 ? 0.649 22.906 5.664 1 98.44 277 CYS B N 1
ATOM 4581 C CA . CYS B 1 277 ? -0.216 23.344 4.578 1 98.44 277 CYS B CA 1
ATOM 4582 C C . CYS B 1 277 ? -0.486 22.219 3.594 1 98.44 277 CYS B C 1
ATOM 4584 O O . CYS B 1 277 ? -1.62 22.031 3.148 1 98.44 277 CYS B O 1
ATOM 4586 N N . ALA B 1 278 ? 0.575 21.484 3.229 1 98.56 278 ALA B N 1
ATOM 4587 C CA . ALA B 1 278 ? 0.395 20.344 2.348 1 98.56 278 ALA B CA 1
ATOM 4588 C C . ALA B 1 278 ? -0.602 19.344 2.939 1 98.56 278 ALA B C 1
ATOM 4590 O O . ALA B 1 278 ? -1.438 18.797 2.221 1 98.56 278 ALA B O 1
ATOM 4591 N N . HIS B 1 279 ? -0.486 19.125 4.25 1 98.62 279 HIS B N 1
ATOM 4592 C CA . HIS B 1 279 ? -1.393 18.203 4.93 1 98.62 279 HIS B CA 1
ATOM 4593 C C . HIS B 1 279 ? -2.828 18.719 4.891 1 98.62 279 HIS B C 1
ATOM 4595 O O . HIS B 1 279 ? -3.766 17.938 4.699 1 98.62 279 HIS B O 1
ATOM 4601 N N . LEU B 1 280 ? -3.014 20.016 5.129 1 98.56 280 LEU B N 1
ATOM 4602 C CA . LEU B 1 280 ? -4.344 20.609 5.031 1 98.56 280 LEU B CA 1
ATOM 4603 C C . LEU B 1 280 ? -4.941 20.375 3.646 1 98.56 280 LEU B C 1
ATOM 4605 O O . LEU B 1 280 ? -6.117 20.016 3.523 1 98.56 280 LEU B O 1
ATOM 4609 N N . LEU B 1 281 ? -4.133 20.578 2.631 1 98.5 281 LEU B N 1
ATOM 4610 C CA . LEU B 1 281 ? -4.586 20.406 1.258 1 98.5 281 LEU B CA 1
ATOM 4611 C C . LEU B 1 281 ? -4.98 18.953 1.004 1 98.5 281 LEU B C 1
ATOM 4613 O O . LEU B 1 281 ? -6.027 18.688 0.405 1 98.5 281 LEU B O 1
ATOM 4617 N N . ASP B 1 282 ? -4.18 18 1.465 1 98.25 282 ASP B N 1
ATOM 4618 C CA . ASP B 1 282 ? -4.516 16.594 1.333 1 98.25 282 ASP B CA 1
ATOM 4619 C C . ASP B 1 282 ? -5.84 16.281 2.029 1 98.25 282 ASP B C 1
ATOM 4621 O O . ASP B 1 282 ? -6.703 15.609 1.457 1 98.25 282 ASP B O 1
ATOM 4625 N N . GLN B 1 283 ? -5.973 16.797 3.254 1 98.06 283 GLN B N 1
ATOM 4626 C CA . GLN B 1 283 ? -7.164 16.516 4.047 1 98.06 283 GLN B CA 1
ATOM 4627 C C . GLN B 1 283 ? -8.406 17.109 3.395 1 98.06 283 GLN B C 1
ATOM 4629 O O . GLN B 1 283 ? -9.484 16.516 3.441 1 98.06 283 GLN B O 1
ATOM 4634 N N . LEU B 1 284 ? -8.25 18.234 2.814 1 97.25 284 LEU B N 1
ATOM 4635 C CA . LEU B 1 284 ? -9.359 18.859 2.098 1 97.25 284 LEU B CA 1
ATOM 4636 C C . LEU B 1 284 ? -9.766 18.016 0.897 1 97.25 284 LEU B C 1
ATOM 4638 O O . LEU B 1 284 ? -10.961 17.766 0.686 1 97.25 284 LEU B O 1
ATOM 4642 N N . GLU B 1 285 ? -8.789 17.578 0.175 1 96.12 285 GLU B N 1
ATOM 4643 C CA . GLU B 1 285 ? -9.047 16.766 -1.007 1 96.12 285 GLU B CA 1
ATOM 4644 C C . GLU B 1 285 ? -9.758 15.461 -0.635 1 96.12 285 GLU B C 1
ATOM 4646 O O . GLU B 1 285 ? -10.594 14.969 -1.392 1 96.12 285 GLU B O 1
ATOM 4651 N N . TRP B 1 286 ? -9.438 14.93 0.517 1 97 286 TRP B N 1
ATOM 4652 C CA . TRP B 1 286 ? -9.984 13.648 0.947 1 97 286 TRP B CA 1
ATOM 4653 C C . TRP B 1 286 ? -11.312 13.836 1.68 1 97 286 TRP B C 1
ATOM 4655 O O . TRP B 1 286 ? -11.938 12.859 2.094 1 97 286 TRP B O 1
ATOM 4665 N N . GLY B 1 287 ? -11.711 15.086 1.93 1 96.38 287 GLY B N 1
ATOM 4666 C CA . GLY B 1 287 ? -12.945 15.375 2.645 1 96.38 287 GLY B CA 1
ATOM 4667 C C . GLY B 1 287 ? -12.812 15.227 4.148 1 96.38 287 GLY B C 1
ATOM 4668 O O . GLY B 1 287 ? -13.82 15.133 4.859 1 96.38 287 GLY B O 1
ATOM 4669 N N . MET B 1 288 ? -11.641 15.242 4.617 1 97.44 288 MET B N 1
ATOM 4670 C CA . MET B 1 288 ? -11.375 14.922 6.016 1 97.44 288 MET B CA 1
ATOM 4671 C C . MET B 1 288 ? -11.445 16.172 6.883 1 97.44 288 MET B C 1
ATOM 4673 O O . MET B 1 288 ? -11.461 16.078 8.109 1 97.44 288 MET B O 1
ATOM 4677 N N . LEU B 1 289 ? -11.469 17.328 6.281 1 97.5 289 LEU B N 1
ATOM 4678 C CA . LEU B 1 289 ? -11.656 18.609 6.965 1 97.5 289 LEU B CA 1
ATOM 4679 C C . LEU B 1 289 ? -12.734 19.438 6.277 1 97.5 289 LEU B C 1
ATOM 4681 O O . LEU B 1 289 ? -12.938 19.312 5.066 1 97.5 289 LEU B O 1
ATOM 4685 N N . THR B 1 290 ? -13.422 20.234 7.047 1 96.25 290 THR B N 1
ATOM 4686 C CA . THR B 1 290 ? -14.297 21.219 6.438 1 96.25 290 THR B CA 1
ATOM 4687 C C . THR B 1 290 ? -13.484 22.375 5.844 1 96.25 290 THR B C 1
ATOM 4689 O O . THR B 1 290 ? -12.406 22.703 6.336 1 96.25 290 THR B O 1
ATOM 4692 N N . PRO B 1 291 ? -14.016 22.922 4.766 1 96.88 291 PRO B N 1
ATOM 4693 C CA . PRO B 1 291 ? -13.305 24.078 4.203 1 96.88 291 PRO B CA 1
ATOM 4694 C C . PRO B 1 291 ? -13.062 25.188 5.227 1 96.88 291 PRO B C 1
ATOM 4696 O O . PRO B 1 291 ? -11.984 25.781 5.254 1 96.88 291 PRO B O 1
ATOM 4699 N N . ALA B 1 292 ? -13.992 25.438 6.059 1 94.81 292 ALA B N 1
ATOM 4700 C CA . ALA B 1 292 ? -13.859 26.484 7.07 1 94.81 292 ALA B CA 1
ATOM 4701 C C . ALA B 1 292 ? -12.734 26.156 8.047 1 94.81 292 ALA B C 1
ATOM 4703 O O . ALA B 1 292 ? -11.93 27.016 8.391 1 94.81 292 ALA B O 1
ATOM 4704 N N . GLY B 1 293 ? -12.711 24.922 8.5 1 95.62 293 GLY B N 1
ATOM 4705 C CA . GLY B 1 293 ? -11.648 24.5 9.406 1 95.62 293 GLY B CA 1
ATOM 4706 C C . GLY B 1 293 ? -10.266 24.578 8.781 1 95.62 293 GLY B C 1
ATOM 4707 O O . GLY B 1 293 ? -9.312 25.016 9.438 1 95.62 293 GLY B O 1
ATOM 4708 N N . ALA B 1 294 ? -10.188 24.172 7.547 1 97.81 294 ALA B N 1
ATOM 4709 C CA . ALA B 1 294 ? -8.906 24.203 6.84 1 97.81 294 ALA B CA 1
ATOM 4710 C C . ALA B 1 294 ? -8.445 25.641 6.617 1 97.81 294 ALA B C 1
ATOM 4712 O O . ALA B 1 294 ? -7.254 25.953 6.762 1 97.81 294 ALA B O 1
ATOM 4713 N N . ALA B 1 295 ? -9.383 26.516 6.262 1 97.69 295 ALA B N 1
ATOM 4714 C CA . ALA B 1 295 ? -9.055 27.922 6.055 1 97.69 295 ALA B CA 1
ATOM 4715 C C . ALA B 1 295 ? -8.508 28.547 7.332 1 97.69 295 ALA B C 1
ATOM 4717 O O . ALA B 1 295 ? -7.5 29.25 7.305 1 97.69 295 ALA B O 1
ATOM 4718 N N . GLN B 1 296 ? -9.164 28.312 8.375 1 96.19 296 GLN B N 1
ATOM 4719 C CA . GLN B 1 296 ? -8.734 28.859 9.656 1 96.19 296 GLN B CA 1
ATOM 4720 C C . GLN B 1 296 ? -7.348 28.344 10.039 1 96.19 296 GLN B C 1
ATOM 4722 O O . GLN B 1 296 ? -6.492 29.125 10.469 1 96.19 296 GLN B O 1
ATOM 4727 N N . ALA B 1 297 ? -7.164 27.047 9.945 1 97.56 297 ALA B N 1
ATOM 4728 C CA . ALA B 1 297 ? -5.867 26.469 10.273 1 97.56 297 ALA B CA 1
ATOM 4729 C C . ALA B 1 297 ? -4.766 27.016 9.375 1 97.56 297 ALA B C 1
ATOM 4731 O O . ALA B 1 297 ? -3.656 27.281 9.844 1 97.56 297 ALA B O 1
ATOM 4732 N N . ALA B 1 298 ? -5.09 27.141 8.094 1 98.12 298 ALA B N 1
ATOM 4733 C CA . ALA B 1 298 ? -4.117 27.703 7.156 1 98.12 298 ALA B CA 1
ATOM 4734 C C . ALA B 1 298 ? -3.73 29.125 7.543 1 98.12 298 ALA B C 1
ATOM 4736 O O . ALA B 1 298 ? -2.557 29.5 7.477 1 98.12 298 ALA B O 1
ATOM 4737 N N . ASN B 1 299 ? -4.695 29.938 7.922 1 97.56 299 ASN B N 1
ATOM 4738 C CA . ASN B 1 299 ? -4.426 31.297 8.375 1 97.56 299 ASN B CA 1
ATOM 4739 C C . ASN B 1 299 ? -3.465 31.312 9.562 1 97.56 299 ASN B C 1
ATOM 4741 O O . ASN B 1 299 ? -2.533 32.125 9.602 1 97.56 299 ASN B O 1
ATOM 4745 N N . VAL B 1 300 ? -3.719 30.406 10.445 1 96.88 300 VAL B N 1
ATOM 4746 C CA . VAL B 1 300 ? -2.896 30.312 11.648 1 96.88 300 VAL B CA 1
ATOM 4747 C C . VAL B 1 300 ? -1.456 29.984 11.266 1 96.88 300 VAL B C 1
ATOM 4749 O O . VAL B 1 300 ? -0.519 30.656 11.695 1 96.88 300 VAL B O 1
ATOM 4752 N N . VAL B 1 301 ? -1.266 29 10.438 1 97.62 301 VAL B N 1
ATOM 4753 C CA . VAL B 1 301 ? 0.05 28.484 10.062 1 97.62 301 VAL B CA 1
ATOM 4754 C C . VAL B 1 301 ? 0.785 29.531 9.219 1 97.62 301 VAL B C 1
ATOM 4756 O O . VAL B 1 301 ? 1.946 29.844 9.492 1 97.62 301 VAL B O 1
ATOM 4759 N N . LEU B 1 302 ? 0.097 30.094 8.266 1 96.94 302 LEU B N 1
ATOM 4760 C CA . LEU B 1 302 ? 0.73 31 7.32 1 96.94 302 LEU B CA 1
ATOM 4761 C C . LEU B 1 302 ? 1.113 32.312 8.016 1 96.94 302 LEU B C 1
ATOM 4763 O O . LEU B 1 302 ? 2.182 32.875 7.746 1 96.94 302 LEU B O 1
ATOM 4767 N N . ASN B 1 303 ? 0.317 32.812 8.867 1 96.44 303 ASN B N 1
ATOM 4768 C CA . ASN B 1 303 ? 0.604 34.062 9.539 1 96.44 303 ASN B CA 1
ATOM 4769 C C . ASN B 1 303 ? 1.758 33.938 10.523 1 96.44 303 ASN B C 1
ATOM 4771 O O . ASN B 1 303 ? 2.4 34.906 10.883 1 96.44 303 ASN B O 1
ATOM 4775 N N . SER B 1 304 ? 2 32.75 10.961 1 94.5 304 SER B N 1
ATOM 4776 C CA . SER B 1 304 ? 3.148 32.531 11.828 1 94.5 304 SER B CA 1
ATOM 4777 C C . SER B 1 304 ? 4.461 32.719 11.086 1 94.5 304 SER B C 1
ATOM 4779 O O . SER B 1 304 ? 5.516 32.875 11.703 1 94.5 304 SER B O 1
ATOM 4781 N N . LEU B 1 305 ? 4.438 32.719 9.75 1 94.44 305 LEU B N 1
ATOM 4782 C CA . LEU B 1 305 ? 5.641 32.844 8.938 1 94.44 305 LEU B CA 1
ATOM 4783 C C . LEU B 1 305 ? 5.949 34.312 8.664 1 94.44 305 LEU B C 1
ATOM 4785 O O . LEU B 1 305 ? 7.02 34.656 8.141 1 94.44 305 LEU B O 1
ATOM 4789 N N . GLU B 1 306 ? 5.066 35.219 9.031 1 92.5 306 GLU B N 1
ATOM 4790 C CA . GLU B 1 306 ? 5.184 36.625 8.695 1 92.5 306 GLU B CA 1
ATOM 4791 C C . GLU B 1 306 ? 6.535 37.188 9.133 1 92.5 306 GLU B C 1
ATOM 4793 O O . GLU B 1 306 ? 7.223 37.844 8.344 1 92.5 306 GLU B O 1
ATOM 4798 N N . PRO B 1 307 ? 6.973 36.938 10.312 1 89.62 307 PRO B N 1
ATOM 4799 C CA . PRO B 1 307 ? 8.25 37.531 10.734 1 89.62 307 PRO B CA 1
ATOM 4800 C C . PRO B 1 307 ? 9.43 37 9.922 1 89.62 307 PRO B C 1
ATOM 4802 O O . PRO B 1 307 ? 10.43 37.688 9.75 1 89.62 307 PRO B O 1
ATOM 4805 N N . LEU B 1 308 ? 9.305 35.844 9.414 1 90.56 308 LEU B N 1
ATOM 4806 C CA . LEU B 1 308 ? 10.398 35.188 8.68 1 90.56 308 LEU B CA 1
ATOM 4807 C C . LEU B 1 308 ? 10.375 35.594 7.215 1 90.56 308 LEU B C 1
ATOM 4809 O O . LEU B 1 308 ? 11.43 35.781 6.598 1 90.56 308 LEU B O 1
ATOM 4813 N N . CYS B 1 309 ? 9.172 35.719 6.688 1 90.56 309 CYS B N 1
ATOM 4814 C CA . CYS B 1 309 ? 9.031 35.906 5.25 1 90.56 309 CYS B CA 1
ATOM 4815 C C . CYS B 1 309 ? 8.891 37.406 4.914 1 90.56 309 CYS B C 1
ATOM 4817 O O . CYS B 1 309 ? 9.086 37.812 3.766 1 90.56 309 CYS B O 1
ATOM 4819 N N . GLY B 1 310 ? 8.609 38.25 5.867 1 85.56 310 GLY B N 1
ATOM 4820 C CA . GLY B 1 310 ? 8.469 39.688 5.648 1 85.56 310 GLY B CA 1
ATOM 4821 C C . GLY B 1 310 ? 7.246 40.062 4.824 1 85.56 310 GLY B C 1
ATOM 4822 O O . GLY B 1 310 ? 7.273 41.031 4.059 1 85.56 310 GLY B O 1
ATOM 4823 N N . ARG B 1 311 ? 6.234 39.25 4.891 1 81.88 311 ARG B N 1
ATOM 4824 C CA . ARG B 1 311 ? 5.031 39.469 4.098 1 81.88 311 ARG B CA 1
ATOM 4825 C C . ARG B 1 311 ? 3.846 39.844 4.992 1 81.88 311 ARG B C 1
ATOM 4827 O O . ARG B 1 311 ? 3.85 39.531 6.188 1 81.88 311 ARG B O 1
ATOM 4834 N N . LYS B 1 312 ? 2.967 40.469 4.371 1 84.06 312 LYS B N 1
ATOM 4835 C CA . LYS B 1 312 ? 1.769 40.875 5.094 1 84.06 312 LYS B CA 1
ATOM 4836 C C . LYS B 1 312 ? 0.94 39.656 5.527 1 84.06 312 LYS B C 1
ATOM 4838 O O . LYS B 1 312 ? 1.043 38.594 4.938 1 84.06 312 LYS B O 1
ATOM 4843 N N . SER B 1 313 ? 0.13 39.906 6.488 1 88.44 313 SER B N 1
ATOM 4844 C CA . SER B 1 313 ? -0.761 38.875 7.02 1 88.44 313 SER B CA 1
ATOM 4845 C C . SER B 1 313 ? -1.734 38.375 5.957 1 88.44 313 SER B C 1
ATOM 4847 O O . SER B 1 313 ? -2.123 39.125 5.062 1 88.44 313 SER B O 1
ATOM 4849 N N . VAL B 1 314 ? -1.989 37.094 6 1 91.19 314 VAL B N 1
ATOM 4850 C CA . VAL B 1 314 ? -2.898 36.438 5.055 1 91.19 314 VAL B CA 1
ATOM 4851 C C . VAL B 1 314 ? -4.23 36.156 5.738 1 91.19 314 VAL B C 1
ATOM 4853 O O . VAL B 1 314 ? -4.27 35.875 6.945 1 91.19 314 VAL B O 1
ATOM 4856 N N . THR B 1 315 ? -5.285 36.344 4.988 1 93.88 315 THR B N 1
ATOM 4857 C CA . THR B 1 315 ? -6.605 35.938 5.457 1 93.88 315 THR B CA 1
ATOM 4858 C C . THR B 1 315 ? -7.344 35.156 4.387 1 93.88 315 THR B C 1
ATOM 4860 O O . THR B 1 315 ? -7.785 35.719 3.381 1 93.88 315 THR B O 1
ATOM 4863 N N . ILE B 1 316 ? -7.418 33.906 4.641 1 95.75 316 ILE B N 1
ATOM 4864 C CA . ILE B 1 316 ? -8.25 33.031 3.812 1 95.75 316 ILE B CA 1
ATOM 4865 C C . ILE B 1 316 ? -9.672 33 4.367 1 95.75 316 ILE B C 1
ATOM 4867 O O . ILE B 1 316 ? -9.891 32.562 5.5 1 95.75 316 ILE B O 1
ATOM 4871 N N . ALA B 1 317 ? -10.633 33.469 3.639 1 92.75 317 ALA B N 1
ATOM 4872 C CA . ALA B 1 317 ? -12.023 33.531 4.082 1 92.75 317 ALA B CA 1
ATOM 4873 C C . ALA B 1 317 ? -12.633 32.156 4.242 1 92.75 317 ALA B C 1
ATOM 4875 O O . ALA B 1 317 ? -12.398 31.266 3.422 1 92.75 317 ALA B O 1
ATOM 4876 N N . PRO B 1 318 ? -13.305 32.031 5.332 1 88.12 318 PRO B N 1
ATOM 4877 C CA . PRO B 1 318 ? -14.047 30.781 5.43 1 88.12 318 PRO B CA 1
ATOM 4878 C C . PRO B 1 318 ? -15.156 30.672 4.387 1 88.12 318 PRO B C 1
ATOM 4880 O O . PRO B 1 318 ? -15.859 31.656 4.117 1 88.12 318 PRO B O 1
ATOM 4883 N N . GLN B 1 319 ? -15.141 29.719 3.619 1 89.12 319 GLN B N 1
ATOM 4884 C CA . GLN B 1 319 ? -16.172 29.453 2.621 1 89.12 319 GLN B CA 1
ATOM 4885 C C . GLN B 1 319 ? -16.484 27.969 2.535 1 89.12 319 GLN B C 1
ATOM 4887 O O . GLN B 1 319 ? -15.758 27.141 3.094 1 89.12 319 GLN B O 1
ATOM 4892 N N . GLU B 1 320 ? -17.625 27.672 1.888 1 90.12 320 GLU B N 1
ATOM 4893 C CA . GLU B 1 320 ? -18.094 26.297 1.852 1 90.12 320 GLU B CA 1
ATOM 4894 C C . GLU B 1 320 ? -17.5 25.531 0.671 1 90.12 320 GLU B C 1
ATOM 4896 O O . GLU B 1 320 ? -17.484 24.312 0.659 1 90.12 320 GLU B O 1
ATOM 4901 N N . ASP B 1 321 ? -16.953 26.25 -0.21 1 94.62 321 ASP B N 1
ATOM 4902 C CA . ASP B 1 321 ? -16.422 25.625 -1.413 1 94.62 321 ASP B CA 1
ATOM 4903 C C . ASP B 1 321 ? -15.016 25.094 -1.167 1 94.62 321 ASP B C 1
ATOM 4905 O O . ASP B 1 321 ? -14.062 25.859 -1.039 1 94.62 321 ASP B O 1
ATOM 4909 N N . THR B 1 322 ? -14.867 23.812 -1.141 1 95.88 322 THR B N 1
ATOM 4910 C CA . THR B 1 322 ? -13.609 23.141 -0.88 1 95.88 322 THR B CA 1
ATOM 4911 C C . THR B 1 322 ? -12.539 23.578 -1.884 1 95.88 322 THR B C 1
ATOM 4913 O O . THR B 1 322 ? -11.398 23.844 -1.507 1 95.88 322 THR B O 1
ATOM 4916 N N . ARG B 1 323 ? -12.883 23.641 -3.162 1 96.06 323 ARG B N 1
ATOM 4917 C CA . ARG B 1 323 ? -11.93 23.984 -4.211 1 96.06 323 ARG B CA 1
ATOM 4918 C C . ARG B 1 323 ? -11.43 25.422 -4.035 1 96.06 323 ARG B C 1
ATOM 4920 O O . ARG B 1 323 ? -10.25 25.703 -4.273 1 96.06 323 ARG B O 1
ATOM 4927 N N . ALA B 1 324 ? -12.258 26.312 -3.625 1 96.75 324 ALA B N 1
ATOM 4928 C CA . ALA B 1 324 ? -11.875 27.703 -3.416 1 96.75 324 ALA B CA 1
ATOM 4929 C C . ALA B 1 324 ? -10.859 27.828 -2.283 1 96.75 324 ALA B C 1
ATOM 4931 O O . ALA B 1 324 ? -9.852 28.531 -2.416 1 96.75 324 ALA B O 1
ATOM 4932 N N . VAL B 1 325 ? -11.172 27.172 -1.176 1 97.56 325 VAL B N 1
ATOM 4933 C CA . VAL B 1 325 ? -10.266 27.203 -0.036 1 97.56 325 VAL B CA 1
ATOM 4934 C C . VAL B 1 325 ? -8.938 26.547 -0.409 1 97.56 325 VAL B C 1
ATOM 4936 O O . VAL B 1 325 ? -7.867 27.047 -0.04 1 97.56 325 VAL B O 1
ATOM 4939 N N . PHE B 1 326 ? -9.023 25.453 -1.154 1 97.62 326 PHE B N 1
ATOM 4940 C CA . PHE B 1 326 ? -7.852 24.734 -1.631 1 97.62 326 PHE B CA 1
ATOM 4941 C C . PHE B 1 326 ? -6.949 25.656 -2.445 1 97.62 326 PHE B C 1
ATOM 4943 O O . PHE B 1 326 ? -5.754 25.766 -2.166 1 97.62 326 PHE B O 1
ATOM 4950 N N . ASP B 1 327 ? -7.484 26.359 -3.363 1 97.44 327 ASP B N 1
ATOM 4951 C CA . ASP B 1 327 ? -6.738 27.266 -4.238 1 97.44 327 ASP B CA 1
ATOM 4952 C C . ASP B 1 327 ? -6.191 28.453 -3.465 1 97.44 327 ASP B C 1
ATOM 4954 O O . ASP B 1 327 ? -5.09 28.938 -3.744 1 97.44 327 ASP B O 1
ATOM 4958 N N . ASP B 1 328 ? -6.941 28.922 -2.535 1 97.81 328 ASP B N 1
ATOM 4959 C CA . ASP B 1 328 ? -6.508 30.047 -1.721 1 97.81 328 ASP B CA 1
ATOM 4960 C C . ASP B 1 328 ? -5.285 29.688 -0.881 1 97.81 328 ASP B C 1
ATOM 4962 O O . ASP B 1 328 ? -4.363 30.484 -0.729 1 97.81 328 ASP B O 1
ATOM 4966 N N . ILE B 1 329 ? -5.312 28.484 -0.323 1 97.94 329 ILE B N 1
ATOM 4967 C CA . ILE B 1 329 ? -4.18 28.047 0.486 1 97.94 329 ILE B CA 1
ATOM 4968 C C . ILE B 1 329 ? -2.922 28 -0.377 1 97.94 329 ILE B C 1
ATOM 4970 O O . ILE B 1 329 ? -1.864 28.484 0.024 1 97.94 329 ILE B O 1
ATOM 4974 N N . ILE B 1 330 ? -3.066 27.391 -1.583 1 97.88 330 ILE B N 1
ATOM 4975 C CA . ILE B 1 330 ? -1.937 27.281 -2.498 1 97.88 330 ILE B CA 1
ATOM 4976 C C . ILE B 1 330 ? -1.419 28.672 -2.859 1 97.88 330 ILE B C 1
ATOM 4978 O O . ILE B 1 330 ? -0.212 28.922 -2.824 1 97.88 330 ILE B O 1
ATOM 4982 N N . ARG B 1 331 ? -2.314 29.578 -3.17 1 96.69 331 ARG B N 1
ATOM 4983 C CA . ARG B 1 331 ? -1.949 30.938 -3.561 1 96.69 331 ARG B CA 1
ATOM 4984 C C . ARG B 1 331 ? -1.212 31.656 -2.434 1 96.69 331 ARG B C 1
ATOM 4986 O O . ARG B 1 331 ? -0.173 32.281 -2.66 1 96.69 331 ARG B O 1
ATOM 4993 N N . GLU B 1 332 ? -1.732 31.578 -1.249 1 96.56 332 GLU B N 1
ATOM 4994 C CA . GLU B 1 332 ? -1.184 32.312 -0.119 1 96.56 332 GLU B CA 1
ATOM 4995 C C . GLU B 1 332 ? 0.183 31.781 0.289 1 96.56 332 GLU B C 1
ATOM 4997 O O . GLU B 1 332 ? 1.109 32.562 0.553 1 96.56 332 GLU B O 1
ATOM 5002 N N . ILE B 1 333 ? 0.325 30.453 0.373 1 96.56 333 ILE B N 1
ATOM 5003 C CA . ILE B 1 333 ? 1.617 29.906 0.785 1 96.56 333 ILE B CA 1
ATOM 5004 C C . ILE B 1 333 ? 2.66 30.188 -0.295 1 96.56 333 ILE B C 1
ATOM 5006 O O . ILE B 1 333 ? 3.818 30.484 0.011 1 96.56 333 ILE B O 1
ATOM 5010 N N . SER B 1 334 ? 2.236 30.047 -1.579 1 95.88 334 SER B N 1
ATOM 5011 C CA . SER B 1 334 ? 3.143 30.359 -2.68 1 95.88 334 SER B CA 1
ATOM 5012 C C . SER B 1 334 ? 3.654 31.781 -2.586 1 95.88 334 SER B C 1
ATOM 5014 O O . SER B 1 334 ? 4.852 32.031 -2.744 1 95.88 334 SER B O 1
ATOM 5016 N N . SER B 1 335 ? 2.787 32.688 -2.307 1 94.69 335 SER B N 1
ATOM 5017 C CA . SER B 1 335 ? 3.141 34.094 -2.193 1 94.69 335 SER B CA 1
ATOM 5018 C C . SER B 1 335 ? 4.043 34.344 -0.99 1 94.69 335 SER B C 1
ATOM 5020 O O . SER B 1 335 ? 4.953 35.188 -1.051 1 94.69 335 SER B O 1
ATOM 5022 N N . MET B 1 336 ? 3.801 33.656 0.093 1 94.31 336 MET B N 1
ATOM 5023 C CA . MET B 1 336 ? 4.512 33.875 1.352 1 94.31 336 MET B CA 1
ATOM 5024 C C . MET B 1 336 ? 5.977 33.469 1.222 1 94.31 336 MET B C 1
ATOM 5026 O O . MET B 1 336 ? 6.855 34.094 1.817 1 94.31 336 MET B O 1
ATOM 5030 N N . ILE B 1 337 ? 6.273 32.406 0.412 1 94.75 337 ILE B N 1
ATOM 5031 C CA . ILE B 1 337 ? 7.609 31.844 0.474 1 94.75 337 ILE B CA 1
ATOM 5032 C C . ILE B 1 337 ? 8.352 32.125 -0.831 1 94.75 337 ILE B C 1
ATOM 5034 O O . ILE B 1 337 ? 9.484 31.656 -1.021 1 94.75 337 ILE B O 1
ATOM 5038 N N . ALA B 1 338 ? 7.766 32.844 -1.721 1 93.31 338 ALA B N 1
ATOM 5039 C CA . ALA B 1 338 ? 8.344 33.094 -3.035 1 93.31 338 ALA B CA 1
ATOM 5040 C C . ALA B 1 338 ? 9.602 33.969 -2.914 1 93.31 338 ALA B C 1
ATOM 5042 O O . ALA B 1 338 ? 9.797 34.656 -1.914 1 93.31 338 ALA B O 1
ATOM 5043 N N . SER B 1 339 ? 10.484 33.844 -3.92 1 87.5 339 SER B N 1
ATOM 5044 C CA . SER B 1 339 ? 11.711 34.625 -4.004 1 87.5 339 SER B CA 1
ATOM 5045 C C . SER B 1 339 ? 11.406 36.094 -4.352 1 87.5 339 SER B C 1
ATOM 5047 O O . SER B 1 339 ? 10.414 36.375 -5.023 1 87.5 339 SER B O 1
#

Organism: NCBI:txid537013

Sequence (678 aa):
MMKQKQLPGGDRLERSRSAAVLYFAGRRRVLSSSPLNGGMRDDLRCVFNYDELRGDSGRCELRAPTYREHLAVVAGELGLDPDRATGLSTSAHIRNLAVRSESIGGCTVTALVTGGVDVNGGRVGDPAAWTEREGVPEPFSPGTVNILLHLSADLSPGGMATALMLCTEAKAAVLQELLCESCYSSSLATGTGTDGVVVIANPESELHLFHAGQHYKLGEVIGRTVHSALREALFLQTGLCPEQQHSALRRLKRYGISDVAPQLDQNPAVVAAASLCAHLLDQLEWGMLTPAGAAQAANVVLNSLEPLCGRKSVTIAPQEDTRAVFDDIIREISSMIASMMKQKQLPGGDRLERSRSAAVLYFAGRRRVLSSSPLNGGMRDDLRCVFNYDELRGDSGRCELRAPTYREHLAVVAGELGLDPDRATGLSTSAHIRNLAVRSESIGGCTVTALVTGGVDVNGGRVGDPAAWTEREGVPEPFSPGTVNILLHLSADLSPGGMATALMLCTEAKAAVLQELLCESCYSSSLATGTGTDGVVVIANPESELHLFHAGQHYKLGEVIGRTVHSALREALFLQTGLCPEQQHSALRRLKRYGISDVAPQLDQNPAVVAAASLCAHLLDQLEWGMLTPAGAAQAANVVLNSLEPLCGRKSVTIAPQEDTRAVFDDIIREISSMIAS

Foldseek 3Di:
DWDWDADAQGWIWTDDFFKIKIFHPDWKWKAKPFPQPHGTDGQAGMEMEGAQCPPPVSFNDQPDQARRVSVLVVCVVVVHHSNRYGYYYANFTSVLWFWFWDDDPHKIKIKTKAWDQQWFFAAPPFDDDDDDDVRGDDGDDHTEIEIEIEINAAEDPVQQVQLVVLLLVLQQVLQVVLQDAHPRALHTGSGGPRYIYMYMHDPPHPDYYYHQHPVDPNVVRSSVNSNVSHQSNHCSGPNRDNQVCLFLQNLCVSVPQRFFDPVQGNPNLLSVLSNVLSVLLVCLVVVNDFLQVSQVVLQVSLQVCCVVQVDDRDHDDRDRDSVSSSVSSSVSSSVSGGD/DWDWDADAQGWIWTDDFFKIKIFHPDWKWKAKPFPQPHGTDGQAGMEMEGAQCPPPPSFNDQPDQFRNVS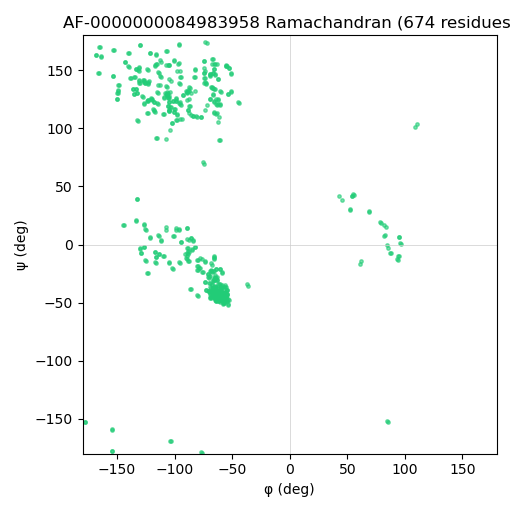VLVVCVVVVHHSNRYGYYYANFTSVLWFWFWDDDPHKIKIKTKAWDQQWFFAAPPFDDDDDDDPRGDDGDDHTEIEIEIEINAAEDPVQQVQLVVLLLVLQQVLQVVLQDAHPRALHTGSGGPGYIYMYMHDHPHPDYYYHQHPVDPNVVRSSVNSNVRHQSNHCSGPNRDNQVCLFLQNLCVSVPQRFFDPVQGNPNLLSVLSNVLSVLLVCLVVVNDFLQVSQVVLQVSLQVCCVVQVDDRDHDDRDRDSVSSSVSSSVSSSVSGGD